Protein AF-0000000087531406 (afdb_homodimer)

InterPro domains:
  IPR000524 Transcription regulator HTH, GntR [PF00392] (8-67)
  IPR000524 Transcription regulator HTH, GntR [PR00035] (27-41)
  IPR000524 Transcription regulator HTH, GntR [PR00035] (41-57)
  IPR000524 Transcription regulator HTH, GntR [PS50949] (3-70)
  IPR000524 Transcription regulator HTH, GntR [SM00345] (9-67)
  IPR000524 Transcription regulator HTH, GntR [cd07377] (10-68)
  IPR008920 Transcription regulator FadR/GntR, C-terminal [G3DSA:1.20.120.530] (75-212)
  IPR008920 Transcription regulator FadR/GntR, C-terminal [SSF48008] (76-202)
  IPR011711 GntR, C-terminal [PF07729] (81-200)
  IPR011711 GntR, C-terminal [SM00895] (77-201)
  IPR036388 Winged helix-like DNA-binding domain superfamily [G3DSA:1.10.10.10] (1-68)
  IPR036390 Winged helix DNA-binding domain superfamily [SSF46785] (8-71)

Solvent-accessible surface area (backbone atoms only — not comparable to full-atom values): 23018 Å² total; per-residue (Å²): 127,79,68,48,70,38,53,49,46,31,52,53,52,51,48,31,42,38,70,51,76,44,40,42,57,36,76,54,51,50,64,62,53,12,62,74,68,70,48,59,49,64,35,37,49,53,21,46,53,54,35,33,74,68,57,52,30,42,77,40,87,98,76,46,34,24,30,32,44,37,43,68,69,47,23,51,47,15,49,53,47,45,54,53,51,52,44,52,35,47,43,49,26,23,74,63,42,51,66,67,56,56,53,52,48,54,52,48,48,54,51,39,52,54,24,58,74,65,64,36,56,68,60,36,51,54,47,52,52,48,59,60,47,48,39,25,52,45,58,74,29,50,67,58,46,51,54,44,53,66,41,26,49,46,33,45,34,51,47,56,74,33,51,87,78,66,63,61,58,70,56,52,53,50,48,52,50,50,30,51,52,22,32,77,66,48,32,39,68,60,22,40,53,48,47,53,51,50,59,58,68,69,54,72,62,60,70,61,45,40,72,75,42,47,78,34,39,51,81,129,127,78,68,48,71,38,54,47,44,29,53,53,51,50,49,31,43,39,70,51,76,44,39,44,57,37,77,54,51,51,66,62,51,12,61,76,68,72,46,60,49,64,36,36,50,54,20,47,52,54,35,34,75,70,57,52,30,44,78,40,87,98,78,45,34,24,31,32,44,38,43,68,70,47,24,52,47,16,50,54,46,45,55,54,52,53,43,53,34,47,43,51,27,22,74,62,42,51,65,68,56,56,53,53,46,53,54,48,49,53,51,39,54,53,24,59,76,66,65,36,53,69,57,36,50,53,48,52,53,48,60,60,46,48,39,25,51,45,58,73,29,52,68,58,46,53,53,45,54,66,42,25,50,44,33,45,34,54,47,56,74,33,49,87,80,64,58,62,60,69,58,52,53,52,48,50,52,50,28,51,52,23,33,76,67,48,32,39,70,58,22,40,52,49,45,52,52,49,59,57,68,68,54,73,62,60,70,61,45,41,73,76,43,47,78,34,40,53,80,130

Nearest PDB structures (foldseek):
  7u5q-assembly2_B  TM=8.835E-01  e=6.636E-14  Brucella melitensis ATCC 23457
  4p9f-assembly1_A  TM=8.699E-01  e=1.190E-08  Escherichia coli UMEA 3718-1
  6za7-assembly1_A  TM=6.402E-01  e=1.395E-10  Agrobacterium fabrum str. C58
  7xp0-assembly1_A-2  TM=7.778E-01  e=6.393E-09  Pseudomonas aeruginosa PAO1
  7xp1-assembly1_A-2  TM=7.643E-01  e=2.952E-08  Pseudomonas aeruginosa PAO1

Sequence (440 aa):
MQTSVGSNAYSVIKEQIINLELEPGEKISESELGSRLQVSRTPIREAFKRLAQEGLIDIYPQRGSFVSQIDESYVEEGRFMREHMELAVIELACQKIPDHYLVDLEESILLQEKSVEAKNYKRLFQLDEYFHQVFFLGCDKERTWTAVQNMMANLNRTRMLSLASEFNWEMIVMQHKQILEAVAKNDPDQAKAVMKEHLTMVNVDIANLKQQYGSYFKDKMQTSVGSNAYSVIKEQIINLELEPGEKISESELGSRLQVSRTPIREAFKRLAQEGLIDIYPQRGSFVSQIDESYVEEGRFMREHMELAVIELACQKIPDHYLVDLEESILLQEKSVEAKNYKRLFQLDEYFHQVFFLGCDKERTWTAVQNMMANLNRTRMLSLASEFNWEMIVMQHKQILEAVAKNDPDQAKAVMKEHLTMVNVDIANLKQQYGSYFKDK

pLDDT: mean 93.62, std 9.04, range [30.36, 98.88]

Foldseek 3Di:
DPCPPLNVLLVVVLVCLLLCVAAAFAFDDLVVSCVVVVHDSPSNVSSQVVCVVLVQWDQDPPPGIGGHFQEVVLLVVLLVLLLVVLLVLLLLLLPFFDVVLLVVLVVLLVVLVVCVVVVVLVSNLVSLLVLSQSSCVRNVNNVSSVVSVSSCSSNSSLLSLCSNPADPSVVLSVLSVQLSVCSVVSNSVSNSVSSNVNSVRSRGDVVVVCVVPVSRHDDD/DPCPPLNVLLVVVLVCLLLCVAFAFAFDDLVVSCVVVVHDSVSNVSSQVVCVVLVQWDQDPPPGIGGHFQEVVLLVVLLVLLLVVLLVLLLLLLPFFDVVLLVVLVVLLVVLVVCVVVVVLVSNLVSLLVLSQSSCVRNVNNVSSVVSVSSCSSNSSLLSLCRNPADPSVVLSVLSVQLSVCSVVSNSVSNSVSSNVNSVRSRGDVVVVCVVPVVRHDDD

Organism: NCBI:txid342944

Radius of gyration: 22.99 Å; Cα contacts (8 Å, |Δi|>4): 550; chains: 2; bounding box: 52×67×54 Å

Structure (mmCIF, N/CA/C/O backbone):
data_AF-0000000087531406-model_v1
#
loop_
_entity.id
_entity.type
_entity.pdbx_description
1 polymer 'GntR family transcriptional regulator'
#
loop_
_atom_site.group_PDB
_atom_site.id
_atom_site.type_symbol
_atom_site.label_atom_id
_atom_site.label_alt_id
_atom_site.label_comp_id
_atom_site.label_asym_id
_atom_site.label_entity_id
_atom_site.label_seq_id
_atom_site.pdbx_PDB_ins_code
_atom_site.Cartn_x
_atom_site.Cartn_y
_atom_site.Cartn_z
_atom_site.occupancy
_atom_site.B_iso_or_equiv
_atom_site.auth_seq_id
_atom_site.auth_comp_id
_atom_site.auth_asym_id
_atom_site.auth_atom_id
_atom_site.pdbx_PDB_model_num
ATOM 1 N N . MET A 1 1 ? -14.633 11.586 -15.516 1 30.36 1 MET A N 1
ATOM 2 C CA . MET A 1 1 ? -15.633 10.688 -14.938 1 30.36 1 MET A CA 1
ATOM 3 C C . MET A 1 1 ? -16.266 11.312 -13.695 1 30.36 1 MET A C 1
ATOM 5 O O . MET A 1 1 ? -15.555 11.836 -12.836 1 30.36 1 MET A O 1
ATOM 9 N N . GLN A 1 2 ? -17.297 11.812 -13.68 1 36.06 2 GLN A N 1
ATOM 10 C CA . GLN A 1 2 ? -18 12.484 -12.602 1 36.06 2 GLN A CA 1
ATOM 11 C C . GLN A 1 2 ? -17.812 11.75 -11.273 1 36.06 2 GLN A C 1
ATOM 13 O O . GLN A 1 2 ? -18.094 10.555 -11.18 1 36.06 2 GLN A O 1
ATOM 18 N N . THR A 1 3 ? -16.844 12.156 -10.531 1 53.69 3 THR A N 1
ATOM 19 C CA . THR A 1 3 ? -16.719 11.555 -9.211 1 53.69 3 THR A CA 1
ATOM 20 C C . THR A 1 3 ? -18.094 11.32 -8.602 1 53.69 3 THR A C 1
ATOM 22 O O . THR A 1 3 ? -18.938 12.211 -8.586 1 53.69 3 THR A O 1
ATOM 25 N N . SER A 1 4 ? -18.547 10.078 -8.664 1 66.06 4 SER A N 1
ATOM 26 C CA . SER A 1 4 ? -19.844 9.742 -8.07 1 66.06 4 SER A CA 1
ATOM 27 C C . SER A 1 4 ? -20.047 10.469 -6.742 1 66.06 4 SER A C 1
ATOM 29 O O . SER A 1 4 ? -19.078 10.867 -6.094 1 66.06 4 SER A O 1
ATOM 31 N N . VAL A 1 5 ? -21.141 11.039 -6.629 1 59.28 5 VAL A N 1
ATOM 32 C CA . VAL A 1 5 ? -21.547 11.711 -5.398 1 59.28 5 VAL A CA 1
ATOM 33 C C . VAL A 1 5 ? -20.938 10.992 -4.195 1 59.28 5 VAL A C 1
ATOM 35 O O . VAL A 1 5 ? -20.453 11.633 -3.262 1 59.28 5 VAL A O 1
ATOM 38 N N . GLY A 1 6 ? -20.844 9.68 -4.246 1 70.62 6 GLY A N 1
ATOM 39 C CA . GLY A 1 6 ? -20.25 8.867 -3.193 1 70.62 6 GLY A CA 1
ATOM 40 C C . GLY A 1 6 ? -18.75 9.062 -3.072 1 70.62 6 GLY A C 1
ATOM 41 O O . GLY A 1 6 ? -18.219 9.125 -1.963 1 70.62 6 GLY A O 1
ATOM 42 N N . SER A 1 7 ? -18.172 9.258 -4.141 1 78.06 7 SER A N 1
ATOM 43 C CA . SER A 1 7 ? -16.734 9.453 -4.148 1 78.06 7 SER A CA 1
ATOM 44 C C . SER A 1 7 ? -16.359 10.82 -3.58 1 78.06 7 SER A C 1
ATOM 46 O O . SER A 1 7 ? -15.359 10.945 -2.859 1 78.06 7 SER A O 1
ATOM 48 N N . ASN A 1 8 ? -17.156 11.727 -3.723 1 88.75 8 ASN A N 1
ATOM 49 C CA . ASN A 1 8 ? -16.906 13.062 -3.195 1 88.75 8 ASN A CA 1
ATOM 50 C C . ASN A 1 8 ? -17.078 13.109 -1.681 1 88.75 8 ASN A C 1
ATOM 52 O O . ASN A 1 8 ? -16.234 13.664 -0.973 1 88.75 8 ASN A O 1
ATOM 56 N N . ALA A 1 9 ? -18.234 12.562 -1.195 1 94.06 9 ALA A N 1
ATOM 57 C CA . ALA A 1 9 ? -18.453 12.516 0.247 1 94.06 9 ALA A CA 1
ATOM 58 C C . ALA A 1 9 ? -17.297 11.828 0.961 1 94.06 9 ALA A C 1
ATOM 60 O O . ALA A 1 9 ? -16.812 12.312 1.992 1 94.06 9 ALA A O 1
ATOM 61 N N . TYR A 1 10 ? -16.859 10.758 0.418 1 94.38 10 TYR A N 1
ATOM 62 C CA . TYR A 1 10 ? -15.719 10.023 0.968 1 94.38 10 TYR A CA 1
ATOM 63 C C . TYR A 1 10 ? -14.492 10.922 1.082 1 94.38 10 TYR A C 1
ATOM 65 O O . TYR A 1 10 ? -13.883 11.008 2.148 1 94.38 10 TYR A O 1
ATOM 73 N N . SER A 1 11 ? -14.188 11.562 0.009 1 94.38 11 SER A N 1
ATOM 74 C CA . SER A 1 11 ? -12.977 12.383 -0.043 1 94.38 11 SER A CA 1
ATOM 75 C C . SER A 1 11 ? -13.055 13.539 0.948 1 94.38 11 SER A C 1
ATOM 77 O O . SER A 1 11 ? -12.078 13.828 1.642 1 94.38 11 SER A O 1
ATOM 79 N N . VAL A 1 12 ? -14.141 14.148 1.028 1 95 12 VAL A N 1
ATOM 80 C CA . VAL A 1 12 ? -14.312 15.312 1.893 1 95 12 VAL A CA 1
ATOM 81 C C . VAL A 1 12 ? -14.227 14.891 3.355 1 95 12 VAL A C 1
ATOM 83 O O . VAL A 1 12 ? -13.531 15.523 4.156 1 95 12 VAL A O 1
ATOM 86 N N . ILE A 1 13 ? -14.922 13.844 3.684 1 96.62 13 ILE A N 1
ATOM 87 C CA . ILE A 1 13 ? -14.93 13.391 5.07 1 96.62 13 ILE A CA 1
ATOM 88 C C . ILE A 1 13 ? -13.539 12.906 5.465 1 96.62 13 ILE A C 1
ATOM 90 O O . ILE A 1 13 ? -13.062 13.203 6.566 1 96.62 13 ILE A O 1
ATOM 94 N N . LYS A 1 14 ? -12.914 12.195 4.59 1 96.12 14 LYS A N 1
ATOM 95 C CA . LYS A 1 14 ? -11.547 11.742 4.867 1 96.12 14 LYS A CA 1
ATOM 96 C C . LYS A 1 14 ? -10.625 12.93 5.145 1 96.12 14 LYS A C 1
ATOM 98 O O . LYS A 1 14 ? -9.844 12.906 6.094 1 96.12 14 LYS A O 1
ATOM 103 N N . GLU A 1 15 ? -10.742 13.922 4.301 1 94.31 15 GLU A N 1
ATOM 104 C CA . GLU A 1 15 ? -9.938 15.125 4.48 1 94.31 15 GLU A CA 1
ATOM 105 C C . GLU A 1 15 ? -10.203 15.773 5.836 1 94.31 15 GLU A C 1
ATOM 107 O O . GLU A 1 15 ? -9.273 16.219 6.512 1 94.31 15 GLU A O 1
ATOM 112 N N . GLN A 1 16 ? -11.414 15.82 6.23 1 95.81 16 GLN A N 1
ATOM 113 C CA . GLN A 1 16 ? -11.781 16.422 7.508 1 95.81 16 GLN A CA 1
ATOM 114 C C . GLN A 1 16 ? -11.234 15.602 8.672 1 95.81 16 GLN A C 1
ATOM 116 O O . GLN A 1 16 ? -10.867 16.156 9.711 1 95.81 16 GLN A O 1
ATOM 121 N N . ILE A 1 17 ? -11.172 14.297 8.508 1 96.81 17 ILE A N 1
ATOM 122 C CA . ILE A 1 17 ? -10.625 13.414 9.531 1 96.81 17 ILE A CA 1
ATOM 123 C C . ILE A 1 17 ? -9.109 13.625 9.633 1 96.81 17 ILE A C 1
ATOM 125 O O . ILE A 1 17 ? -8.57 13.766 10.727 1 96.81 17 ILE A O 1
ATOM 129 N N . ILE A 1 18 ? -8.477 13.758 8.516 1 94.62 18 ILE A N 1
ATOM 130 C CA . ILE A 1 18 ? -7.023 13.891 8.461 1 94.62 18 ILE A CA 1
ATOM 131 C C . ILE A 1 18 ? -6.609 15.258 9.008 1 94.62 18 ILE A C 1
ATOM 133 O O . ILE A 1 18 ? -5.641 15.359 9.758 1 94.62 18 ILE A O 1
ATOM 137 N N . ASN A 1 19 ? -7.398 16.297 8.656 1 93.12 19 ASN A N 1
ATOM 138 C CA . ASN A 1 19 ? -7.07 17.656 9.07 1 93.12 19 ASN A CA 1
ATOM 139 C C . ASN A 1 19 ? -7.59 17.953 10.477 1 93.12 19 ASN A C 1
ATOM 141 O O . ASN A 1 19 ? -7.512 19.094 10.938 1 93.12 19 ASN A O 1
ATOM 145 N N . LEU A 1 20 ? -8.25 17.031 11.125 1 94.62 20 LEU A N 1
ATOM 146 C CA . LEU A 1 20 ? -8.695 17.078 12.516 1 94.62 20 LEU A CA 1
ATOM 147 C C . LEU A 1 20 ? -9.883 18.016 12.68 1 94.62 20 LEU A C 1
ATOM 149 O O . LEU A 1 20 ? -10.148 18.5 13.781 1 94.62 20 LEU A O 1
ATOM 153 N N . GLU A 1 21 ? -10.5 18.328 11.578 1 95 21 GLU A N 1
ATOM 154 C CA . GLU A 1 21 ? -11.789 19 11.672 1 95 21 GLU A CA 1
ATOM 155 C C . GLU A 1 21 ? -12.852 18.094 12.266 1 95 21 GLU A C 1
ATOM 157 O O . GLU A 1 21 ? -13.766 18.547 12.953 1 95 21 GLU A O 1
ATOM 162 N N . LEU A 1 22 ? -12.734 16.844 11.977 1 96.94 22 LEU A N 1
ATOM 163 C CA . LEU A 1 22 ? -13.375 15.75 12.719 1 96.94 22 LEU A CA 1
ATOM 164 C C . LEU A 1 22 ? -12.367 15.039 13.617 1 96.94 22 LEU A C 1
ATOM 166 O O . LEU A 1 22 ? -11.477 14.336 13.125 1 96.94 22 LEU A O 1
ATOM 170 N N . GLU A 1 23 ? -12.539 15.172 14.867 1 97 23 GLU A N 1
ATOM 171 C CA . GLU A 1 23 ? -11.492 14.797 15.812 1 97 23 GLU A CA 1
ATOM 172 C C . GLU A 1 23 ? -11.539 13.305 16.125 1 97 23 GLU A C 1
ATOM 174 O O . GLU A 1 23 ? -12.609 12.688 16.094 1 97 23 GLU A O 1
ATOM 179 N N . PRO A 1 24 ? -10.43 12.766 16.453 1 97.94 24 PRO A N 1
ATOM 180 C CA . PRO A 1 24 ? -10.422 11.375 16.922 1 97.94 24 PRO A CA 1
ATOM 181 C C . PRO A 1 24 ? -11.336 11.148 18.125 1 97.94 24 PRO A C 1
ATOM 183 O O . PRO A 1 24 ? -11.266 11.891 19.094 1 97.94 24 PRO A O 1
ATOM 186 N N . GLY A 1 25 ? -12.172 10.172 18 1 97.19 25 GLY A N 1
ATOM 187 C CA . GLY A 1 25 ? -13.094 9.844 19.078 1 97.19 25 GLY A CA 1
ATOM 188 C C . GLY A 1 25 ? -14.438 10.531 18.938 1 97.19 25 GLY A C 1
ATOM 189 O O . GLY A 1 25 ? -15.383 10.195 19.656 1 97.19 25 GLY A O 1
ATOM 190 N N . GLU A 1 26 ? -14.547 11.453 18.062 1 97.44 26 GLU A N 1
ATOM 191 C CA . GLU A 1 26 ? -15.766 12.242 17.891 1 97.44 26 GLU A CA 1
ATOM 192 C C . GLU A 1 26 ? -16.891 11.406 17.281 1 97.44 26 GLU A C 1
ATOM 194 O O . GLU A 1 26 ? -16.672 10.648 16.344 1 97.44 26 GLU A O 1
ATOM 199 N N . LYS A 1 27 ? -18.078 11.5 17.891 1 97.62 27 LYS A N 1
ATOM 200 C CA . LYS A 1 27 ? -19.25 10.867 17.297 1 97.62 27 LYS A CA 1
ATOM 201 C C . LYS A 1 27 ? -19.734 11.633 16.062 1 97.62 27 LYS A C 1
ATOM 203 O O . LYS A 1 27 ? -19.766 12.867 16.078 1 97.62 27 LYS A O 1
ATOM 208 N N . ILE A 1 28 ? -20 10.883 15.047 1 97.5 28 ILE A N 1
ATOM 209 C CA . ILE A 1 28 ? -20.453 11.523 13.812 1 97.5 28 ILE A CA 1
ATOM 210 C C . ILE A 1 28 ? -21.766 10.891 13.367 1 97.5 28 ILE A C 1
ATOM 212 O O . ILE A 1 28 ? -22.047 9.727 13.672 1 97.5 28 ILE A O 1
ATOM 216 N N . SER A 1 29 ? -22.594 11.695 12.672 1 94.81 29 SER A N 1
ATOM 217 C CA . SER A 1 29 ? -23.922 11.273 12.227 1 94.81 29 SER A CA 1
ATOM 218 C C . SER A 1 29 ? -24.047 11.391 10.711 1 94.81 29 SER A C 1
ATOM 220 O O . SER A 1 29 ? -23.625 12.391 10.117 1 94.81 29 SER A O 1
ATOM 222 N N . GLU A 1 30 ? -24.594 10.359 10.125 1 94.25 30 GLU A N 1
ATOM 223 C CA . GLU A 1 30 ? -24.859 10.383 8.688 1 94.25 30 GLU A CA 1
ATOM 224 C C . GLU A 1 30 ? -25.75 11.555 8.305 1 94.25 30 GLU A C 1
ATOM 226 O O . GLU A 1 30 ? -25.547 12.203 7.277 1 94.25 30 GLU A O 1
ATOM 231 N N . SER A 1 31 ? -26.766 11.805 9.141 1 94.12 31 SER A N 1
ATOM 232 C CA . SER A 1 31 ? -27.719 12.875 8.875 1 94.12 31 SER A CA 1
ATOM 233 C C . SER A 1 31 ? -27.062 14.242 8.953 1 94.12 31 SER A C 1
ATOM 235 O O . SER A 1 31 ? -27.266 15.094 8.086 1 94.12 31 SER A O 1
ATOM 237 N N . GLU A 1 32 ? -26.312 14.484 9.953 1 94.88 32 GLU A N 1
ATOM 238 C CA . GLU A 1 32 ? -25.656 15.773 10.148 1 94.88 32 GLU A CA 1
ATOM 239 C C . GLU A 1 32 ? -24.656 16.047 9.031 1 94.88 32 GLU A C 1
ATOM 241 O O . GLU A 1 32 ? -24.625 17.156 8.484 1 94.88 32 GLU A O 1
ATOM 246 N N . LEU A 1 33 ? -23.828 15.078 8.711 1 95.69 33 LEU A N 1
ATOM 247 C CA . LEU A 1 33 ? -22.828 15.266 7.66 1 95.69 33 LEU A CA 1
ATOM 248 C C . LEU A 1 33 ? -23.516 15.406 6.297 1 95.69 33 LEU A C 1
ATOM 250 O O . LEU A 1 33 ? -23.031 16.156 5.438 1 95.69 33 LEU A O 1
ATOM 254 N N . GLY A 1 34 ? -24.562 14.641 6.117 1 94.88 34 GLY A N 1
ATOM 255 C CA . GLY A 1 34 ? -25.328 14.797 4.898 1 94.88 34 GLY A CA 1
ATOM 256 C C . GLY A 1 34 ? -25.844 16.219 4.695 1 94.88 34 GLY A C 1
ATOM 257 O O . GLY A 1 34 ? -25.734 16.766 3.598 1 94.88 34 GLY A O 1
ATOM 258 N N . SER A 1 35 ? -26.422 16.797 5.742 1 94.69 35 SER A N 1
ATOM 259 C CA . SER A 1 35 ? -26.906 18.172 5.703 1 94.69 35 SER A CA 1
ATOM 260 C C . SER A 1 35 ? -25.781 19.156 5.406 1 94.69 35 SER A C 1
ATOM 262 O O . SER A 1 35 ? -25.938 20.062 4.57 1 94.69 35 SER A O 1
ATOM 264 N N . ARG A 1 36 ? -24.656 18.938 5.996 1 92.81 36 ARG A N 1
ATOM 265 C CA . ARG A 1 36 ? -23.516 19.828 5.836 1 92.81 36 ARG A CA 1
ATOM 266 C C . ARG A 1 36 ? -22.969 19.781 4.41 1 92.81 36 ARG A C 1
ATOM 268 O O . ARG A 1 36 ? -22.531 20.797 3.865 1 92.81 36 ARG A O 1
ATOM 275 N N . LEU A 1 37 ? -22.984 18.578 3.889 1 93.56 37 LEU A N 1
ATOM 276 C CA . LEU A 1 37 ? -22.406 18.375 2.564 1 93.56 37 LEU A CA 1
ATOM 277 C C . LEU A 1 37 ? -23.484 18.469 1.483 1 93.56 37 LEU A C 1
ATOM 279 O O . LEU A 1 37 ? -23.188 18.344 0.294 1 93.56 37 LEU A O 1
ATOM 283 N N . GLN A 1 38 ? -24.703 18.609 1.918 1 93.81 38 GLN A N 1
ATOM 284 C CA . GLN A 1 38 ? -25.844 18.766 1.022 1 93.81 38 GLN A CA 1
ATOM 285 C C . GLN A 1 38 ? -26.016 17.547 0.125 1 93.81 38 GLN A C 1
ATOM 287 O O . GLN A 1 38 ? -26.156 17.672 -1.092 1 93.81 38 GLN A O 1
ATOM 292 N N . VAL A 1 39 ? -25.938 16.453 0.676 1 93.12 39 VAL A N 1
ATOM 293 C CA . VAL A 1 39 ? -26.188 15.18 0.001 1 93.12 39 VAL A CA 1
ATOM 294 C C . VAL A 1 39 ? -27.062 14.289 0.878 1 93.12 39 VAL A C 1
ATOM 296 O O . VAL A 1 39 ? -27.219 14.547 2.074 1 93.12 39 VAL A O 1
ATOM 299 N N . SER A 1 40 ? -27.641 13.32 0.23 1 90.75 40 SER A N 1
ATOM 300 C CA . SER A 1 40 ? -28.484 12.383 0.966 1 90.75 40 SER A CA 1
ATOM 301 C C . SER A 1 40 ? -27.656 11.477 1.861 1 90.75 40 SER A C 1
ATOM 303 O O . SER A 1 40 ? -26.422 11.484 1.798 1 90.75 40 SER A O 1
ATOM 305 N N . ARG A 1 41 ? -28.328 10.656 2.652 1 91.62 41 ARG A N 1
ATOM 306 C CA . ARG A 1 41 ? -27.672 9.758 3.596 1 91.62 41 ARG A CA 1
ATOM 307 C C . ARG A 1 41 ? -26.984 8.602 2.871 1 91.62 41 ARG A C 1
ATOM 309 O O . ARG A 1 41 ? -26.016 8.039 3.367 1 91.62 41 ARG A O 1
ATOM 316 N N . THR A 1 42 ? -27.469 8.344 1.812 1 90.62 42 THR A N 1
ATOM 317 C CA . THR A 1 42 ? -26.984 7.168 1.101 1 90.62 42 THR A CA 1
ATOM 318 C C . THR A 1 42 ? -25.5 7.324 0.746 1 90.62 42 THR A C 1
ATOM 320 O O . THR A 1 42 ? -24.688 6.48 1.1 1 90.62 42 THR A O 1
ATOM 323 N N . PRO A 1 43 ? -25.062 8.367 0.081 1 93.25 43 PRO A N 1
ATOM 324 C CA . PRO A 1 43 ? -23.641 8.547 -0.214 1 93.25 43 PRO A CA 1
ATOM 325 C C . PRO A 1 43 ? -22.797 8.648 1.047 1 93.25 43 PRO A C 1
ATOM 327 O O . PRO A 1 43 ? -21.641 8.211 1.053 1 93.25 43 PRO A O 1
ATOM 330 N N . ILE A 1 44 ? -23.328 9.211 2.074 1 95.19 44 ILE A N 1
ATOM 331 C CA . ILE A 1 44 ? -22.609 9.336 3.33 1 95.19 44 ILE A CA 1
ATOM 332 C C . ILE A 1 44 ? -22.359 7.945 3.922 1 95.19 44 ILE A C 1
ATOM 334 O O . ILE A 1 44 ? -21.266 7.645 4.402 1 95.19 44 ILE A O 1
ATOM 338 N N . ARG A 1 45 ? -23.375 7.184 3.896 1 92.31 45 ARG A N 1
ATOM 339 C CA . ARG A 1 45 ? -23.266 5.816 4.398 1 92.31 45 ARG A CA 1
ATOM 340 C C . ARG A 1 45 ? -22.203 5.031 3.635 1 92.31 45 ARG A C 1
ATOM 342 O O . ARG A 1 45 ? -21.438 4.27 4.227 1 92.31 45 ARG A O 1
ATOM 349 N N . GLU A 1 46 ? -22.188 5.223 2.381 1 90.12 46 GLU A N 1
ATOM 350 C CA . GLU A 1 46 ? -21.172 4.57 1.559 1 90.12 46 GLU A CA 1
ATOM 351 C C . GLU A 1 46 ? -19.766 5.059 1.921 1 90.12 46 GLU A C 1
ATOM 353 O O . GLU A 1 46 ? -18.828 4.262 1.988 1 90.12 46 GLU A O 1
ATOM 358 N N . ALA A 1 47 ? -19.656 6.301 2.127 1 94.31 47 ALA A N 1
ATOM 359 C CA . ALA A 1 47 ? -18.375 6.883 2.541 1 94.31 47 ALA A CA 1
ATOM 360 C C . ALA A 1 47 ? -17.938 6.324 3.891 1 94.31 47 ALA A C 1
ATOM 362 O O . ALA A 1 47 ? -16.766 5.98 4.074 1 94.31 47 ALA A O 1
ATOM 363 N N . PHE A 1 48 ? -18.906 6.203 4.766 1 95.31 48 PHE A N 1
ATOM 364 C CA . PHE A 1 48 ? -18.625 5.664 6.09 1 95.31 48 PHE A CA 1
ATOM 365 C C . PHE A 1 48 ? -18.094 4.238 5.992 1 95.31 48 PHE A C 1
ATOM 367 O O . PHE A 1 48 ? -17.141 3.875 6.668 1 95.31 48 PHE A O 1
ATOM 374 N N . LYS A 1 49 ? -18.719 3.498 5.199 1 89.69 49 LYS A N 1
ATOM 375 C CA . LYS A 1 49 ? -18.297 2.109 5.035 1 89.69 49 LYS A CA 1
ATOM 376 C C . LYS A 1 49 ? -16.859 2.021 4.52 1 89.69 49 LYS A C 1
ATOM 378 O O . LYS A 1 49 ? -16.062 1.225 5.02 1 89.69 49 LYS A O 1
ATOM 383 N N . ARG A 1 50 ? -16.562 2.799 3.543 1 89.31 50 ARG A N 1
ATOM 384 C CA . ARG A 1 50 ? -15.211 2.809 2.977 1 89.31 50 ARG A CA 1
ATOM 385 C C . ARG A 1 50 ? -14.195 3.287 4.004 1 89.31 50 ARG A C 1
ATOM 387 O O . ARG A 1 50 ? -13.117 2.697 4.141 1 89.31 50 ARG A O 1
ATOM 394 N N . LEU A 1 51 ? -14.539 4.32 4.695 1 95.06 51 LEU A N 1
ATOM 395 C CA . LEU A 1 51 ? -13.648 4.887 5.699 1 95.06 51 LEU A CA 1
ATOM 396 C C . LEU A 1 51 ? -13.469 3.924 6.871 1 95.06 51 LEU A C 1
ATOM 398 O O . LEU A 1 51 ? -12.398 3.881 7.484 1 95.06 51 LEU A O 1
ATOM 402 N N . ALA A 1 52 ? -14.516 3.168 7.168 1 93.88 52 ALA A N 1
ATOM 403 C CA . ALA A 1 52 ? -14.414 2.139 8.195 1 93.88 52 ALA A CA 1
ATOM 404 C C . ALA A 1 52 ? -13.453 1.028 7.77 1 93.88 52 ALA A C 1
ATOM 406 O O . ALA A 1 52 ? -12.672 0.527 8.578 1 93.88 52 ALA A O 1
ATOM 407 N N . GLN A 1 53 ? -13.508 0.699 6.527 1 84.56 53 GLN A N 1
ATOM 408 C CA . GLN A 1 53 ? -12.602 -0.307 5.984 1 84.56 53 GLN A CA 1
ATOM 409 C C . GLN A 1 53 ? -11.148 0.156 6.074 1 84.56 53 GLN A C 1
ATOM 411 O O . GLN A 1 53 ? -10.242 -0.66 6.246 1 84.56 53 GLN A O 1
ATOM 416 N N . GLU A 1 54 ? -11 1.432 6.047 1 89.12 54 GLU A N 1
ATOM 417 C CA . GLU A 1 54 ? -9.664 2.012 6.105 1 89.12 54 GLU A CA 1
ATOM 418 C C . GLU A 1 54 ? -9.242 2.281 7.547 1 89.12 54 GLU A C 1
ATOM 420 O O . GLU A 1 54 ? -8.125 2.746 7.797 1 89.12 54 GLU A O 1
ATOM 425 N N . GLY A 1 55 ? -10.188 2.105 8.484 1 93.19 55 GLY A N 1
ATOM 426 C CA . GLY A 1 55 ? -9.875 2.25 9.898 1 93.19 55 GLY A CA 1
ATOM 427 C C . GLY A 1 55 ? -9.984 3.68 10.391 1 93.19 55 GLY A C 1
ATOM 428 O O . GLY A 1 55 ? -9.453 4.02 11.445 1 93.19 55 GLY A O 1
ATOM 429 N N . LEU A 1 56 ? -10.648 4.539 9.695 1 96.88 56 LEU A N 1
ATOM 430 C CA . LEU A 1 56 ? -10.727 5.949 10.055 1 96.88 56 LEU A CA 1
ATOM 431 C C . LEU A 1 56 ? -12.023 6.25 10.797 1 96.88 56 LEU A C 1
ATOM 433 O O . LEU A 1 56 ? -12.133 7.285 11.461 1 96.88 56 LEU A O 1
ATOM 437 N N . ILE A 1 57 ? -13.008 5.359 10.602 1 97.56 57 ILE A N 1
ATOM 438 C CA . ILE A 1 57 ? -14.281 5.453 11.305 1 97.56 57 ILE A CA 1
ATOM 439 C C . ILE A 1 57 ? -14.609 4.113 11.953 1 97.56 57 ILE A C 1
ATOM 441 O O . ILE A 1 57 ? -14.398 3.057 11.359 1 97.56 57 ILE A O 1
ATOM 445 N N . ASP A 1 58 ? -15.07 4.121 13.086 1 97.06 58 ASP A N 1
ATOM 446 C CA . ASP A 1 58 ? -15.602 2.953 13.781 1 97.06 58 ASP A CA 1
ATOM 447 C C . ASP A 1 58 ? -17.125 2.98 13.805 1 97.06 58 ASP A C 1
ATOM 449 O O . ASP A 1 58 ? -17.734 3.932 14.312 1 97.06 58 ASP A O 1
ATOM 453 N N . ILE A 1 59 ? -17.672 1.964 13.328 1 95.56 59 ILE A N 1
ATOM 454 C CA . ILE A 1 59 ? -19.141 1.876 13.312 1 95.56 59 ILE A CA 1
ATOM 455 C C . ILE A 1 59 ? -19.609 0.845 14.336 1 95.56 59 ILE A C 1
ATOM 457 O O . ILE A 1 59 ? -19.234 -0.328 14.258 1 95.56 59 ILE A O 1
ATOM 461 N N . TYR A 1 60 ? -20.375 1.231 15.258 1 94 60 TYR A N 1
ATOM 462 C CA . TYR A 1 60 ? -20.953 0.354 16.281 1 94 60 TYR A CA 1
ATOM 463 C C . TYR A 1 60 ? -22.469 0.257 16.141 1 94 60 TYR A C 1
ATOM 465 O O . TYR A 1 60 ? -23.172 1.269 16.203 1 94 60 TYR A O 1
ATOM 473 N N . PRO A 1 61 ? -22.859 -0.938 16.031 1 90.06 61 PRO A N 1
ATOM 474 C CA . PRO A 1 61 ? -24.312 -1.104 15.938 1 90.06 61 PRO A CA 1
ATOM 475 C C . PRO A 1 61 ? -25.047 -0.509 17.141 1 90.06 61 PRO A C 1
ATOM 477 O O . PRO A 1 61 ? -24.625 -0.699 18.281 1 90.06 61 PRO A O 1
ATOM 480 N N . GLN A 1 62 ? -26.047 0.222 16.859 1 89.5 62 GLN A N 1
ATOM 481 C CA . GLN A 1 62 ? -26.969 0.796 17.828 1 89.5 62 GLN A CA 1
ATOM 482 C C . GLN A 1 62 ? -26.281 1.861 18.688 1 89.5 62 GLN A C 1
ATOM 484 O O . GLN A 1 62 ? -26.891 2.416 19.594 1 89.5 62 GLN A O 1
ATOM 489 N N . ARG A 1 63 ? -24.984 2.115 18.625 1 91.94 63 ARG A N 1
ATOM 490 C CA . ARG A 1 63 ? -24.266 3.131 19.391 1 91.94 63 ARG A CA 1
ATOM 491 C C . ARG A 1 63 ? -23.891 4.32 18.516 1 91.94 63 ARG A C 1
ATOM 493 O O . ARG A 1 63 ? -23.781 5.449 19 1 91.94 63 ARG A O 1
ATOM 500 N N . GLY A 1 64 ? -23.656 3.922 17.266 1 95.12 64 GLY A N 1
ATOM 501 C CA . GLY A 1 64 ? -23.328 5 16.344 1 95.12 64 GLY A CA 1
ATOM 502 C C . GLY A 1 64 ? -21.953 4.867 15.734 1 95.12 64 GLY A C 1
ATOM 503 O O . GLY A 1 64 ? -21.328 3.809 15.812 1 95.12 64 GLY A O 1
ATOM 504 N N . SER A 1 65 ? -21.531 5.941 14.922 1 97.38 65 SER A N 1
ATOM 505 C CA . SER A 1 65 ? -20.234 5.996 14.242 1 97.38 65 SER A CA 1
ATOM 506 C C . SER A 1 65 ? -19.328 7.047 14.867 1 97.38 65 SER A C 1
ATOM 508 O O . SER A 1 65 ? -19.781 8.117 15.266 1 97.38 65 SER A O 1
ATOM 510 N N . PHE A 1 66 ? -18.062 6.707 14.953 1 98.25 66 PHE A N 1
ATOM 511 C CA . PHE A 1 66 ? -17.078 7.59 15.555 1 98.25 66 PHE A CA 1
ATOM 512 C C . PHE A 1 66 ? -15.836 7.707 14.672 1 98.25 66 PHE A C 1
ATOM 514 O O . PHE A 1 66 ? -15.445 6.738 14.016 1 98.25 66 PHE A O 1
ATOM 521 N N . VAL A 1 67 ? -15.242 8.852 14.664 1 98.44 67 VAL A N 1
ATOM 522 C CA . VAL A 1 67 ? -13.898 8.938 14.102 1 98.44 67 VAL A CA 1
ATOM 523 C C . VAL A 1 67 ? -12.93 8.102 14.945 1 98.44 67 VAL A C 1
ATOM 525 O O . VAL A 1 67 ? -12.906 8.211 16.172 1 98.44 67 VAL A O 1
ATOM 528 N N . SER A 1 68 ? -12.195 7.285 14.32 1 98.19 68 SER A N 1
ATOM 529 C CA . SER A 1 68 ? -11.297 6.402 15.055 1 98.19 68 SER A CA 1
ATOM 530 C C . SER A 1 68 ? -10.227 7.195 15.789 1 98.19 68 SER A C 1
ATOM 532 O O . SER A 1 68 ? -9.836 8.281 15.352 1 98.19 68 SER A O 1
ATOM 534 N N . GLN A 1 69 ? -9.805 6.672 16.906 1 98.19 69 GLN A N 1
ATOM 535 C CA . GLN A 1 69 ? -8.617 7.215 17.562 1 98.19 69 GLN A CA 1
ATOM 536 C C . GLN A 1 69 ? -7.352 6.852 16.797 1 98.19 69 GLN A C 1
ATOM 538 O O . GLN A 1 69 ? -7.363 5.945 15.969 1 98.19 69 GLN A O 1
ATOM 543 N N . ILE A 1 70 ? -6.297 7.559 17.078 1 97.31 70 ILE A N 1
ATOM 544 C CA . ILE A 1 70 ? -5.023 7.336 16.406 1 97.31 70 ILE A CA 1
ATOM 545 C C . ILE A 1 70 ? -4.332 6.109 17 1 97.31 70 ILE A C 1
ATOM 547 O O . ILE A 1 70 ? -4.191 6 18.219 1 97.31 70 ILE A O 1
ATOM 551 N N . ASP A 1 71 ? -4.051 5.246 16.203 1 96.5 71 ASP A N 1
ATOM 552 C CA . ASP A 1 71 ? -3.336 4.035 16.594 1 96.5 71 ASP A CA 1
ATOM 553 C C . ASP A 1 71 ? -1.837 4.176 16.328 1 96.5 71 ASP A C 1
ATOM 555 O O . ASP A 1 71 ? -1.401 4.254 15.18 1 96.5 71 ASP A O 1
ATOM 559 N N . GLU A 1 72 ? -1.021 4.133 17.375 1 95.38 72 GLU A N 1
ATOM 560 C CA . GLU A 1 72 ? 0.42 4.344 17.281 1 95.38 72 GLU A CA 1
ATOM 561 C C . GLU A 1 72 ? 1.077 3.32 16.375 1 95.38 72 GLU A C 1
ATOM 563 O O . GLU A 1 72 ? 2.039 3.635 15.664 1 95.38 72 GLU A O 1
ATOM 568 N N . SER A 1 73 ? 0.609 2.088 16.422 1 95.69 73 SER A N 1
ATOM 569 C CA . SER A 1 73 ? 1.183 1.059 15.562 1 95.69 73 SER A CA 1
ATOM 570 C C . SER A 1 73 ? 0.925 1.364 14.094 1 95.69 73 SER A C 1
ATOM 572 O O . SER A 1 73 ? 1.764 1.074 13.234 1 95.69 73 SER A O 1
ATOM 574 N N . TYR A 1 74 ? -0.222 1.972 13.805 1 95.81 74 TYR A N 1
ATOM 575 C CA . TYR A 1 74 ? -0.533 2.348 12.43 1 95.81 74 TYR A CA 1
ATOM 576 C C . TYR A 1 74 ? 0.309 3.539 11.992 1 95.81 74 TYR A C 1
ATOM 578 O O . TYR A 1 74 ? 0.685 3.641 10.82 1 95.81 74 TYR A O 1
ATOM 586 N N . VAL A 1 75 ? 0.612 4.418 12.953 1 96.19 75 VAL A N 1
ATOM 587 C CA . VAL A 1 75 ? 1.525 5.52 12.664 1 96.19 75 VAL A CA 1
ATOM 588 C C . VAL A 1 75 ? 2.883 4.961 12.242 1 96.19 75 VAL A C 1
ATOM 590 O O . VAL A 1 75 ? 3.445 5.383 11.227 1 96.19 75 VAL A O 1
ATOM 593 N N . GLU A 1 76 ? 3.334 4.012 12.961 1 95.5 76 GLU A N 1
ATOM 594 C CA . GLU A 1 76 ? 4.648 3.434 12.703 1 95.5 76 GLU A CA 1
ATOM 595 C C . GLU A 1 76 ? 4.688 2.719 11.359 1 95.5 76 GLU A C 1
ATOM 597 O O . GLU A 1 76 ? 5.684 2.797 10.633 1 95.5 76 GLU A O 1
ATOM 602 N N . GLU A 1 77 ? 3.695 2.008 11.016 1 96.62 77 GLU A N 1
ATOM 603 C CA . GLU A 1 77 ? 3.658 1.323 9.727 1 96.62 77 GLU A CA 1
ATOM 604 C C . GLU A 1 77 ? 3.588 2.32 8.57 1 96.62 77 GLU A C 1
ATOM 606 O O . GLU A 1 77 ? 4.145 2.076 7.5 1 96.62 77 GLU A O 1
ATOM 611 N N . GLY A 1 78 ? 2.82 3.35 8.781 1 96.69 78 GLY A N 1
ATOM 612 C CA . GLY A 1 78 ? 2.797 4.414 7.793 1 96.69 78 GLY A CA 1
ATOM 613 C C . GLY A 1 78 ? 4.16 5.027 7.547 1 96.69 78 GLY A C 1
ATOM 614 O O . GLY A 1 78 ? 4.539 5.27 6.398 1 96.69 78 GLY A O 1
ATOM 615 N N . ARG A 1 79 ? 4.875 5.281 8.633 1 96.62 79 ARG A N 1
ATOM 616 C CA . ARG A 1 79 ? 6.234 5.805 8.531 1 96.62 79 ARG A CA 1
ATOM 617 C C . ARG A 1 79 ? 7.133 4.852 7.754 1 96.62 79 ARG A C 1
ATOM 619 O O . ARG A 1 79 ? 7.895 5.277 6.883 1 96.62 79 ARG A O 1
ATOM 626 N N . PHE A 1 80 ? 7.008 3.59 8.078 1 97.44 80 PHE A N 1
ATOM 627 C CA . PHE A 1 80 ? 7.781 2.545 7.422 1 97.44 80 PHE A CA 1
ATOM 628 C C . PHE A 1 80 ? 7.527 2.551 5.918 1 97.44 80 PHE A C 1
ATOM 630 O O . PHE A 1 80 ? 8.469 2.576 5.125 1 97.44 80 PHE A O 1
ATOM 637 N N . MET A 1 81 ? 6.289 2.561 5.531 1 97.31 81 MET A N 1
ATOM 638 C CA . MET A 1 81 ? 5.895 2.572 4.125 1 97.31 81 MET A CA 1
ATOM 639 C C . MET A 1 81 ? 6.387 3.84 3.434 1 97.31 81 MET A C 1
ATOM 641 O O . MET A 1 81 ? 6.992 3.773 2.363 1 97.31 81 MET A O 1
ATOM 645 N N . ARG A 1 82 ? 6.105 4.926 4.008 1 97.88 82 ARG A N 1
ATOM 646 C CA . ARG A 1 82 ? 6.484 6.211 3.43 1 97.88 82 ARG A CA 1
ATOM 647 C C . ARG A 1 82 ? 7.988 6.27 3.174 1 97.88 82 ARG A C 1
ATOM 649 O O . ARG A 1 82 ? 8.422 6.594 2.066 1 97.88 82 ARG A O 1
ATOM 656 N N . GLU A 1 83 ? 8.758 5.957 4.195 1 97.56 83 GLU A N 1
ATOM 657 C CA . GLU A 1 83 ? 10.211 6.078 4.105 1 97.56 83 GLU A CA 1
ATOM 658 C C . GLU A 1 83 ? 10.766 5.242 2.957 1 97.56 83 GLU A C 1
ATOM 660 O O . GLU A 1 83 ? 11.523 5.746 2.123 1 97.56 83 GLU A O 1
ATOM 665 N N . HIS A 1 84 ? 10.344 4.09 2.889 1 97.94 84 HIS A N 1
ATOM 666 C CA . HIS A 1 84 ? 10.961 3.186 1.922 1 97.94 84 HIS A CA 1
ATOM 667 C C . HIS A 1 84 ? 10.438 3.451 0.513 1 97.94 84 HIS A C 1
ATOM 669 O O . HIS A 1 84 ? 11.203 3.396 -0.454 1 97.94 84 HIS A O 1
ATOM 675 N N . MET A 1 85 ? 9.164 3.762 0.365 1 98.5 85 MET A N 1
ATOM 676 C CA . MET A 1 85 ? 8.617 4 -0.968 1 98.5 85 MET A CA 1
ATOM 677 C C . MET A 1 85 ? 9.102 5.336 -1.524 1 98.5 85 MET A C 1
ATOM 679 O O . MET A 1 85 ? 9.367 5.453 -2.723 1 98.5 85 MET A O 1
ATOM 683 N N . GLU A 1 86 ? 9.234 6.336 -0.695 1 98.44 86 GLU A N 1
ATOM 684 C CA . GLU A 1 86 ? 9.695 7.637 -1.171 1 98.44 86 GLU A CA 1
ATOM 685 C C . GLU A 1 86 ? 11.18 7.594 -1.538 1 98.44 86 GLU A C 1
ATOM 687 O O . GLU A 1 86 ? 11.609 8.25 -2.488 1 98.44 86 GLU A O 1
ATOM 692 N N . LEU A 1 87 ? 11.93 6.824 -0.766 1 98.44 87 LEU A N 1
ATOM 693 C CA . LEU A 1 87 ? 13.328 6.645 -1.14 1 98.44 87 LEU A CA 1
ATOM 694 C C . LEU A 1 87 ? 13.445 5.895 -2.461 1 98.44 87 LEU A C 1
ATOM 696 O O . LEU A 1 87 ? 14.281 6.227 -3.299 1 98.44 87 LEU A O 1
ATOM 700 N N . ALA A 1 88 ? 12.633 4.902 -2.635 1 98.19 88 ALA A N 1
ATOM 701 C CA . ALA A 1 88 ? 12.656 4.125 -3.871 1 98.19 88 ALA A CA 1
ATOM 702 C C . ALA A 1 88 ? 12.297 4.996 -5.074 1 98.19 88 ALA A C 1
ATOM 704 O O . ALA A 1 88 ? 12.969 4.945 -6.105 1 98.19 88 ALA A O 1
ATOM 705 N N . VAL A 1 89 ? 11.25 5.793 -4.957 1 98.56 89 VAL A N 1
ATOM 706 C CA . VAL A 1 89 ? 10.758 6.551 -6.105 1 98.56 89 VAL A CA 1
ATOM 707 C C . VAL A 1 89 ? 11.727 7.688 -6.426 1 98.56 89 VAL A C 1
ATOM 709 O O . VAL A 1 89 ? 11.875 8.078 -7.59 1 98.56 89 VAL A O 1
ATOM 712 N N . ILE A 1 90 ? 12.383 8.234 -5.414 1 98.56 90 ILE A N 1
ATOM 713 C CA . ILE A 1 90 ? 13.289 9.352 -5.664 1 98.56 90 ILE A CA 1
ATOM 714 C C . ILE A 1 90 ? 14.477 8.875 -6.496 1 98.56 90 ILE A C 1
ATOM 716 O O . ILE A 1 90 ? 15 9.625 -7.328 1 98.56 90 ILE A O 1
ATOM 720 N N . GLU A 1 91 ? 14.914 7.652 -6.203 1 97.81 91 GLU A N 1
ATOM 721 C CA . GLU A 1 91 ? 15.961 7.062 -7.035 1 97.81 91 GLU A CA 1
ATOM 722 C C . GLU A 1 91 ? 15.516 6.961 -8.492 1 97.81 91 GLU A C 1
ATOM 724 O O . GLU A 1 91 ? 16.281 7.289 -9.398 1 97.81 91 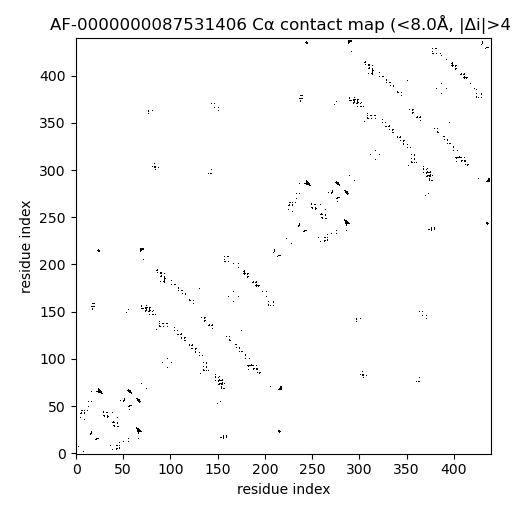GLU A O 1
ATOM 729 N N . LEU A 1 92 ? 14.352 6.5 -8.695 1 97.75 92 LEU A N 1
ATOM 730 C CA . LEU A 1 92 ? 13.797 6.406 -10.039 1 97.75 92 LEU A CA 1
ATOM 731 C C . LEU A 1 92 ? 13.672 7.789 -10.68 1 97.75 92 LEU A C 1
ATOM 733 O O . LEU A 1 92 ? 13.93 7.949 -11.867 1 97.75 92 LEU A O 1
ATOM 737 N N . ALA A 1 93 ? 13.234 8.734 -9.906 1 98.56 93 ALA A N 1
ATOM 738 C CA . ALA A 1 93 ? 13.016 10.094 -10.398 1 98.56 93 ALA A CA 1
ATOM 739 C C . ALA A 1 93 ? 14.305 10.695 -10.938 1 98.56 93 ALA A C 1
ATOM 741 O O . ALA A 1 93 ? 14.289 11.453 -11.914 1 98.56 93 ALA A O 1
ATOM 742 N N . CYS A 1 94 ? 15.422 10.383 -10.359 1 98.44 94 CYS A N 1
ATOM 743 C CA . CYS A 1 94 ? 16.719 10.891 -10.805 1 98.44 94 CYS A CA 1
ATOM 744 C C . CYS A 1 94 ? 17.062 10.367 -12.195 1 98.44 94 CYS A C 1
ATOM 746 O O . CYS A 1 94 ? 17.891 10.961 -12.891 1 98.44 94 CYS A O 1
ATOM 748 N N . GLN A 1 95 ? 16.438 9.305 -12.57 1 96.62 95 GLN A N 1
ATOM 749 C CA . GLN A 1 95 ? 16.75 8.672 -13.852 1 96.62 95 GLN A CA 1
ATOM 750 C C . GLN A 1 95 ? 15.766 9.102 -14.938 1 96.62 95 GLN A C 1
ATOM 752 O O . GLN A 1 95 ? 16.141 9.234 -16.109 1 96.62 95 GLN A O 1
ATOM 757 N N . LYS A 1 96 ? 14.477 9.352 -14.586 1 94.81 96 LYS A N 1
ATOM 758 C CA . LYS A 1 96 ? 13.547 9.375 -15.711 1 94.81 96 LYS A CA 1
ATOM 759 C C . LYS A 1 96 ? 12.461 10.43 -15.5 1 94.81 96 LYS A C 1
ATOM 761 O O . LYS A 1 96 ? 11.547 10.562 -16.312 1 94.81 96 LYS A O 1
ATOM 766 N N . ILE A 1 97 ? 12.414 11.273 -14.5 1 97.81 97 ILE A N 1
ATOM 767 C CA . ILE A 1 97 ? 11.305 12.188 -14.266 1 97.81 97 ILE A CA 1
ATOM 768 C C . ILE A 1 97 ? 11.258 13.25 -15.367 1 97.81 97 ILE A C 1
ATOM 770 O O . ILE A 1 97 ? 12.281 13.852 -15.695 1 97.81 97 ILE A O 1
ATOM 774 N N . PRO A 1 98 ? 10.117 13.469 -16.031 1 98.12 98 PRO A N 1
ATOM 775 C CA . PRO A 1 98 ? 9.992 14.5 -17.062 1 98.12 98 PRO A CA 1
ATOM 776 C C . PRO A 1 98 ? 10.219 15.914 -16.516 1 98.12 98 PRO A C 1
ATOM 778 O O . PRO A 1 98 ? 9.812 16.219 -15.398 1 98.12 98 PRO A O 1
ATOM 781 N N . ASP A 1 99 ? 10.672 16.766 -17.312 1 97.19 99 ASP A N 1
ATOM 782 C CA . ASP A 1 99 ? 11.109 18.109 -16.922 1 97.19 99 ASP A CA 1
ATOM 783 C C . ASP A 1 99 ? 9.938 18.938 -16.406 1 97.19 99 ASP A C 1
ATOM 785 O O . ASP A 1 99 ? 10.102 19.781 -15.516 1 97.19 99 ASP A O 1
ATOM 789 N N . HIS A 1 100 ? 8.844 18.703 -16.938 1 98 100 HIS A N 1
ATOM 790 C CA . HIS A 1 100 ? 7.73 19.547 -16.531 1 98 100 HIS A CA 1
ATOM 791 C C . HIS A 1 100 ? 7.379 19.344 -15.062 1 98 100 HIS A C 1
ATOM 793 O O . HIS A 1 100 ? 6.914 20.281 -14.398 1 98 100 HIS A O 1
ATOM 799 N N . TYR A 1 101 ? 7.652 18.172 -14.539 1 98.38 101 TYR A N 1
ATOM 800 C CA . TYR A 1 101 ? 7.422 17.953 -13.117 1 98.38 101 TYR A CA 1
ATOM 801 C C . TYR A 1 101 ? 8.438 18.703 -12.273 1 98.38 101 TYR A C 1
ATOM 803 O O . TYR A 1 101 ? 8.133 19.141 -11.156 1 98.38 101 TYR A O 1
ATOM 811 N N . LEU A 1 102 ? 9.664 18.828 -12.781 1 98.12 102 LEU A N 1
ATOM 812 C CA . LEU A 1 102 ? 10.672 19.609 -12.07 1 98.12 102 LEU A CA 1
ATOM 813 C C . LEU A 1 102 ? 10.273 21.078 -11.984 1 98.12 102 LEU A C 1
ATOM 815 O O . LEU A 1 102 ? 10.469 21.719 -10.945 1 98.12 102 LEU A O 1
ATOM 819 N N . VAL A 1 103 ? 9.688 21.531 -13.023 1 98.06 103 VAL A N 1
ATOM 820 C CA . VAL A 1 103 ? 9.195 22.906 -13.047 1 98.06 103 VAL A CA 1
ATOM 821 C C . VAL A 1 103 ? 8.07 23.062 -12.031 1 98.06 103 VAL A C 1
ATOM 823 O O . VAL A 1 103 ? 8.039 24.047 -11.273 1 98.06 103 VAL A O 1
ATOM 826 N N . ASP A 1 104 ? 7.133 22.078 -11.992 1 97.75 104 ASP A N 1
ATOM 827 C CA . ASP A 1 104 ? 6.047 22.078 -11.023 1 97.75 104 ASP A CA 1
ATOM 828 C C . ASP A 1 104 ? 6.59 22.125 -9.594 1 97.75 104 ASP A C 1
ATOM 830 O O . ASP A 1 104 ? 6.047 22.828 -8.742 1 97.75 104 ASP A O 1
ATOM 834 N N . LEU A 1 105 ? 7.613 21.422 -9.367 1 98.62 105 LEU A N 1
ATOM 835 C CA . LEU A 1 105 ? 8.188 21.328 -8.031 1 98.62 105 LEU A CA 1
ATOM 836 C C . LEU A 1 105 ? 8.875 22.641 -7.648 1 98.62 105 LEU A C 1
ATOM 838 O O . LEU A 1 105 ? 8.805 23.062 -6.492 1 98.62 105 LEU A O 1
ATOM 842 N N . GLU A 1 106 ? 9.555 23.25 -8.586 1 98.38 106 GLU A N 1
ATOM 843 C CA . GLU A 1 106 ? 10.156 24.562 -8.32 1 98.38 106 GLU A CA 1
ATOM 844 C C . GLU A 1 106 ? 9.094 25.578 -7.918 1 98.38 106 GLU A C 1
ATOM 846 O O . GLU A 1 106 ? 9.289 26.328 -6.957 1 98.38 106 GLU A O 1
ATOM 851 N N . GLU A 1 107 ? 8.055 25.531 -8.656 1 98.38 107 GLU A N 1
ATOM 852 C CA . GLU A 1 107 ? 6.957 26.438 -8.344 1 98.38 107 GLU A CA 1
ATOM 853 C C . GLU A 1 107 ? 6.355 26.141 -6.977 1 98.38 107 GLU A C 1
ATOM 855 O O . GLU A 1 107 ? 6.02 27.047 -6.219 1 98.38 107 GLU A O 1
ATOM 860 N N . SER A 1 108 ? 6.191 24.922 -6.695 1 98.44 108 SER A N 1
ATOM 861 C CA . SER A 1 108 ? 5.637 24.484 -5.414 1 98.44 108 SER A CA 1
ATOM 862 C C . SER A 1 108 ? 6.531 24.922 -4.254 1 98.44 108 SER A C 1
ATOM 864 O O . SER A 1 108 ? 6.035 25.281 -3.186 1 98.44 108 SER A O 1
ATOM 866 N N . ILE A 1 109 ? 7.844 24.844 -4.461 1 98.62 109 ILE A N 1
ATOM 867 C CA . ILE A 1 109 ? 8.789 25.234 -3.42 1 98.62 109 ILE A CA 1
ATOM 868 C C . ILE A 1 109 ? 8.68 26.719 -3.152 1 98.62 109 ILE A C 1
ATOM 870 O O . ILE A 1 109 ? 8.75 27.172 -2.002 1 98.62 109 ILE A O 1
ATOM 874 N N . LEU A 1 110 ? 8.484 27.531 -4.207 1 98.5 110 LEU A N 1
ATOM 875 C CA . LEU A 1 110 ? 8.266 28.953 -4.027 1 98.5 110 LEU A CA 1
ATOM 876 C C . LEU A 1 110 ? 7.02 29.219 -3.186 1 98.5 110 LEU A C 1
ATOM 878 O O . LEU A 1 110 ? 7.016 30.094 -2.324 1 98.5 110 LEU A O 1
ATOM 882 N N . LEU A 1 111 ? 6.016 28.469 -3.451 1 98.62 111 LEU A N 1
ATOM 883 C CA . LEU A 1 111 ? 4.789 28.594 -2.674 1 98.62 111 LEU A CA 1
ATOM 884 C C . LEU A 1 111 ? 5.016 28.156 -1.229 1 98.62 111 LEU A C 1
ATOM 886 O O . LEU A 1 111 ? 4.422 28.719 -0.307 1 98.62 111 LEU A O 1
ATOM 890 N N . GLN A 1 112 ? 5.867 27.141 -1.031 1 98.25 112 GLN A N 1
ATOM 891 C CA . GLN A 1 112 ? 6.219 26.734 0.326 1 98.25 112 GLN A CA 1
ATOM 892 C C . GLN A 1 112 ? 6.91 27.859 1.078 1 98.25 112 GLN A C 1
ATOM 894 O O . GLN A 1 112 ? 6.566 28.156 2.225 1 98.25 112 GLN A O 1
ATOM 899 N N . GLU A 1 113 ? 7.82 28.469 0.408 1 98.12 113 GLU A N 1
ATOM 900 C CA . GLU A 1 113 ? 8.547 29.578 1.021 1 98.12 113 GLU A CA 1
ATOM 901 C C . GLU A 1 113 ? 7.594 30.703 1.413 1 98.12 113 GLU A C 1
ATOM 903 O O . GLU A 1 113 ? 7.695 31.266 2.51 1 98.12 113 GLU A O 1
ATOM 908 N N . LYS A 1 114 ? 6.684 31.047 0.541 1 98.19 114 LYS A N 1
ATOM 909 C CA . LYS A 1 114 ? 5.691 32.062 0.827 1 98.19 114 LYS A CA 1
ATOM 910 C C . LYS A 1 114 ? 4.812 31.688 2.008 1 98.19 114 LYS A C 1
ATOM 912 O O . LYS A 1 114 ? 4.441 32.531 2.826 1 98.19 114 LYS A O 1
ATOM 917 N N . SER A 1 115 ? 4.473 30.406 2.072 1 96.69 115 SER A N 1
ATOM 918 C CA . SER A 1 115 ? 3.619 29.906 3.146 1 96.69 115 SER A CA 1
ATOM 919 C C . SER A 1 115 ? 4.348 29.922 4.484 1 96.69 115 SER A C 1
ATOM 921 O O . SER A 1 115 ? 3.734 30.141 5.531 1 96.69 115 SER A O 1
ATOM 923 N N . VAL A 1 116 ? 5.676 29.656 4.418 1 94.94 116 VAL A N 1
ATOM 924 C CA . VAL A 1 116 ? 6.473 29.766 5.637 1 94.94 116 VAL A CA 1
ATOM 925 C C . VAL A 1 116 ? 6.434 31.188 6.164 1 94.94 116 VAL A C 1
ATOM 927 O O . VAL A 1 116 ? 6.207 31.422 7.355 1 94.94 116 VAL A O 1
ATOM 930 N N . GLU A 1 117 ? 6.621 32.156 5.293 1 95.69 117 GLU A N 1
ATOM 931 C CA . GLU A 1 117 ? 6.598 33.562 5.652 1 95.69 117 GLU A CA 1
ATOM 932 C C . GLU A 1 117 ? 5.246 33.969 6.238 1 95.69 117 GLU A C 1
ATOM 934 O O . GLU A 1 117 ? 5.18 34.75 7.188 1 95.69 117 GLU A O 1
ATOM 939 N N . ALA A 1 118 ? 4.199 33.406 5.691 1 95.62 118 ALA A N 1
ATOM 940 C CA . ALA A 1 118 ? 2.84 33.75 6.109 1 95.62 118 ALA A CA 1
ATOM 941 C C . ALA A 1 118 ? 2.418 32.938 7.32 1 95.62 118 ALA A C 1
ATOM 943 O O . ALA A 1 118 ? 1.328 33.125 7.863 1 95.62 118 ALA A O 1
ATOM 944 N N . LYS A 1 119 ? 3.244 32 7.672 1 92.94 119 LYS A N 1
ATOM 945 C CA . LYS A 1 119 ? 2.969 31.078 8.773 1 92.94 119 LYS A CA 1
ATOM 946 C C . LYS A 1 119 ? 1.652 30.328 8.555 1 92.94 119 LYS A C 1
ATOM 948 O O . LYS A 1 119 ? 0.851 30.188 9.477 1 92.94 119 LYS A O 1
ATOM 953 N N . ASN A 1 120 ? 1.404 30.047 7.332 1 93.06 120 ASN A N 1
ATOM 954 C CA . ASN A 1 120 ? 0.266 29.219 6.953 1 93.06 120 ASN A CA 1
ATOM 955 C C . ASN A 1 120 ? 0.633 27.734 6.934 1 93.06 120 ASN A C 1
ATOM 957 O O . ASN A 1 120 ? 0.886 27.156 5.871 1 93.06 120 ASN A O 1
ATOM 961 N N . TYR A 1 121 ? 0.594 27.125 8.055 1 89.5 121 TYR A N 1
ATOM 962 C CA . TYR A 1 121 ? 1.137 25.781 8.234 1 89.5 121 TYR A CA 1
ATOM 963 C C . TYR A 1 121 ? 0.24 24.75 7.574 1 89.5 121 TYR A C 1
ATOM 965 O O . TYR A 1 121 ? 0.721 23.703 7.109 1 89.5 121 TYR A O 1
ATOM 973 N N . LYS A 1 122 ? -1.043 24.984 7.523 1 89.5 122 LYS A N 1
ATOM 974 C CA . LYS A 1 122 ? -1.933 24.062 6.812 1 89.5 122 LYS A CA 1
ATOM 975 C C . LYS A 1 122 ? -1.586 24 5.328 1 89.5 122 LYS A C 1
ATOM 977 O O . LYS A 1 122 ? -1.536 22.922 4.742 1 89.5 122 LYS A O 1
ATOM 982 N N . ARG A 1 123 ? -1.39 25.156 4.832 1 93.5 123 ARG A N 1
ATOM 983 C CA . ARG A 1 123 ? -0.977 25.219 3.432 1 93.5 123 ARG A CA 1
ATOM 984 C C . ARG A 1 123 ? 0.381 24.562 3.232 1 93.5 123 ARG A C 1
ATOM 986 O O . ARG A 1 123 ? 0.604 23.875 2.229 1 93.5 123 ARG A O 1
ATOM 993 N N . LEU A 1 124 ? 1.322 24.75 4.145 1 94.12 124 LEU A N 1
ATOM 994 C CA . LEU A 1 124 ? 2.635 24.109 4.07 1 94.12 124 LEU A CA 1
ATOM 995 C C . LEU A 1 124 ? 2.508 22.594 4.082 1 94.12 124 LEU A C 1
ATOM 997 O O . LEU A 1 124 ? 3.229 21.906 3.359 1 94.12 124 LEU A O 1
ATOM 1001 N N . PHE A 1 125 ? 1.604 22.109 4.863 1 93.56 125 PHE A N 1
ATOM 1002 C CA . PHE A 1 125 ? 1.365 20.672 4.93 1 93.56 125 PHE A CA 1
ATOM 1003 C C . PHE A 1 125 ? 0.902 20.141 3.576 1 93.56 125 PHE A C 1
ATOM 1005 O O . PHE A 1 125 ? 1.397 19.109 3.104 1 93.56 125 PHE A O 1
ATOM 1012 N N . GLN A 1 126 ? -0.04 20.844 2.973 1 94.31 126 GLN A N 1
ATOM 1013 C CA . GLN A 1 126 ? -0.562 20.453 1.669 1 94.31 126 GLN A CA 1
ATOM 1014 C C . GLN A 1 126 ? 0.535 20.484 0.608 1 94.31 126 GLN A C 1
ATOM 1016 O O . GLN A 1 126 ? 0.625 19.562 -0.216 1 94.31 126 GLN A O 1
ATOM 1021 N N . LEU A 1 127 ? 1.339 21.453 0.659 1 97.25 127 LEU A N 1
ATOM 1022 C CA . LEU A 1 127 ? 2.416 21.594 -0.314 1 97.25 127 LEU A CA 1
ATOM 1023 C C . LEU A 1 127 ? 3.502 20.547 -0.081 1 97.25 127 LEU A C 1
ATOM 1025 O O . LEU A 1 127 ? 4.129 20.078 -1.032 1 97.25 127 LEU A O 1
ATOM 1029 N N . ASP A 1 128 ? 3.748 20.266 1.167 1 96.62 128 ASP A N 1
ATOM 1030 C CA . ASP A 1 128 ? 4.668 19.172 1.499 1 96.62 128 ASP A CA 1
ATOM 1031 C C . ASP A 1 128 ? 4.195 17.859 0.91 1 96.62 128 ASP A C 1
ATOM 1033 O O . ASP A 1 128 ? 4.977 17.125 0.296 1 96.62 128 ASP A O 1
ATOM 1037 N N . GLU A 1 129 ? 2.971 17.562 1.104 1 95.94 129 GLU A N 1
ATOM 1038 C CA . GLU A 1 129 ? 2.402 16.344 0.535 1 95.94 129 GLU A CA 1
ATOM 1039 C C . GLU A 1 129 ? 2.531 16.328 -0.985 1 95.94 129 GLU A C 1
ATOM 1041 O O . GLU A 1 129 ? 2.879 15.312 -1.575 1 95.94 129 GLU A O 1
ATOM 1046 N N . TYR A 1 130 ? 2.23 17.422 -1.566 1 97.94 130 TYR A N 1
ATOM 1047 C CA . TYR A 1 130 ? 2.316 17.531 -3.018 1 97.94 130 TYR A CA 1
ATOM 1048 C C . TYR A 1 130 ? 3.742 17.297 -3.5 1 97.94 130 TYR A C 1
ATOM 1050 O O . TYR A 1 130 ? 3.959 16.641 -4.523 1 97.94 130 TYR A O 1
ATOM 1058 N N . PHE A 1 131 ? 4.715 17.844 -2.799 1 98.81 131 PHE A N 1
ATOM 1059 C CA . PHE A 1 131 ? 6.125 17.672 -3.137 1 98.81 131 PHE A CA 1
ATOM 1060 C C . PHE A 1 131 ? 6.488 16.203 -3.242 1 98.81 131 PHE A C 1
ATOM 1062 O O . PHE A 1 131 ? 7.117 15.773 -4.215 1 98.81 131 PHE A O 1
ATOM 1069 N N . HIS A 1 132 ? 6.086 15.422 -2.346 1 98.56 132 HIS A N 1
ATOM 1070 C CA . HIS A 1 132 ? 6.402 14 -2.332 1 98.56 132 HIS A CA 1
ATOM 1071 C C . HIS A 1 132 ? 5.598 13.242 -3.383 1 98.56 132 HIS A C 1
ATOM 1073 O O . HIS A 1 132 ? 6.125 12.344 -4.047 1 98.56 132 HIS A O 1
ATOM 1079 N N . GLN A 1 133 ? 4.371 13.648 -3.582 1 98.38 133 GLN A N 1
ATOM 1080 C CA . GLN A 1 133 ? 3.477 13.023 -4.547 1 98.38 133 GLN A CA 1
ATOM 1081 C C . GLN A 1 133 ? 4.039 13.117 -5.961 1 98.38 133 GLN A C 1
ATOM 1083 O O . GLN A 1 133 ? 3.951 12.156 -6.734 1 98.38 133 GLN A O 1
ATOM 1088 N N . VAL A 1 134 ? 4.566 14.234 -6.324 1 98.62 134 VAL A N 1
ATOM 1089 C CA . VAL A 1 134 ? 4.957 14.555 -7.691 1 98.62 134 VAL A CA 1
ATOM 1090 C C . VAL A 1 134 ? 6.004 13.555 -8.18 1 98.62 134 VAL A C 1
ATOM 1092 O O . VAL A 1 134 ? 6.02 13.18 -9.352 1 98.62 134 VAL A O 1
ATOM 1095 N N . PHE A 1 135 ? 6.871 13.086 -7.309 1 98.75 135 PHE A N 1
ATOM 1096 C CA . PHE A 1 135 ? 7.879 12.117 -7.711 1 98.75 135 PHE A CA 1
ATOM 1097 C C . PHE A 1 135 ? 7.23 10.797 -8.109 1 98.75 135 PHE A C 1
ATOM 1099 O O . PHE A 1 135 ? 7.707 10.117 -9.023 1 98.75 135 PHE A O 1
ATOM 1106 N N . PHE A 1 136 ? 6.203 10.43 -7.43 1 98.56 136 PHE A N 1
ATOM 1107 C CA . PHE A 1 136 ? 5.48 9.219 -7.809 1 98.56 136 PHE A CA 1
ATOM 1108 C C . PHE A 1 136 ? 4.781 9.398 -9.148 1 98.56 136 PHE A C 1
ATOM 1110 O O . PHE A 1 136 ? 4.855 8.523 -10.016 1 98.56 136 PHE A O 1
ATOM 1117 N N . LEU A 1 137 ? 4.113 10.547 -9.336 1 97.81 137 LEU A N 1
ATOM 1118 C CA . LEU A 1 137 ? 3.424 10.844 -10.586 1 97.81 137 LEU A CA 1
ATOM 1119 C C . LEU A 1 137 ? 4.398 10.852 -11.758 1 97.81 137 LEU A C 1
ATOM 1121 O O . LEU A 1 137 ? 4.152 10.219 -12.781 1 97.81 137 LEU A O 1
ATOM 1125 N N . GLY A 1 138 ? 5.492 11.492 -11.586 1 98 138 GLY A N 1
ATOM 1126 C CA . GLY A 1 138 ? 6.484 11.648 -12.641 1 98 138 GLY A CA 1
ATOM 1127 C C . GLY A 1 138 ? 7.16 10.344 -13.016 1 98 138 GLY A C 1
ATOM 1128 O O 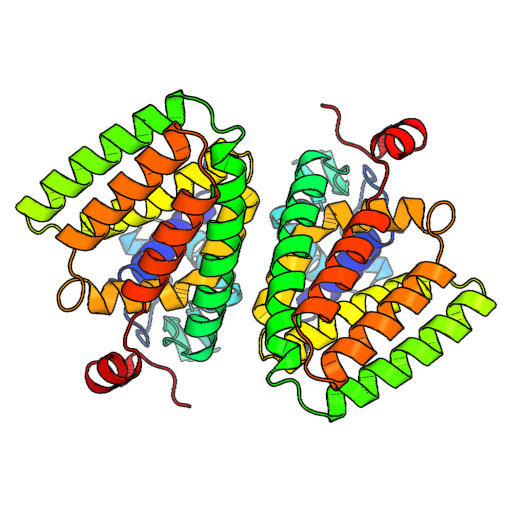. GLY A 1 138 ? 7.742 10.227 -14.094 1 98 138 GLY A O 1
ATOM 1129 N N . CYS A 1 139 ? 7.102 9.383 -12.156 1 98 139 CYS A N 1
ATOM 1130 C CA . CYS A 1 139 ? 7.734 8.094 -12.406 1 98 139 CYS A CA 1
ATOM 1131 C C . CYS A 1 139 ? 6.695 7.027 -12.727 1 98 139 CYS A C 1
ATOM 1133 O O . CYS A 1 139 ? 6.988 5.832 -12.672 1 98 139 CYS A O 1
ATOM 1135 N N . ASP A 1 140 ? 5.453 7.395 -12.953 1 97.25 140 ASP A N 1
ATOM 1136 C CA . ASP A 1 140 ? 4.363 6.488 -13.297 1 97.25 140 ASP A CA 1
ATOM 1137 C C . ASP A 1 140 ? 4.082 5.512 -12.156 1 97.25 140 ASP A C 1
ATOM 1139 O O . ASP A 1 140 ? 3.98 4.305 -12.383 1 97.25 140 ASP A O 1
ATOM 1143 N N . LYS A 1 141 ? 4.094 6.047 -10.977 1 98.12 141 LYS A N 1
ATOM 1144 C CA . LYS A 1 141 ? 3.82 5.262 -9.773 1 98.12 141 LYS A CA 1
ATOM 1145 C C . LYS A 1 141 ? 2.645 5.844 -8.992 1 98.12 141 LYS A C 1
ATOM 1147 O O . LYS A 1 141 ? 2.693 5.941 -7.77 1 98.12 141 LYS A O 1
ATOM 1152 N N . GLU A 1 142 ? 1.68 6.285 -9.68 1 96.56 142 GLU A N 1
ATOM 1153 C CA . GLU A 1 142 ? 0.533 6.934 -9.047 1 96.56 142 GLU A CA 1
ATOM 1154 C C . GLU A 1 142 ? -0.218 5.965 -8.141 1 96.56 142 GLU A C 1
ATOM 1156 O O . GLU A 1 142 ? -0.693 6.348 -7.07 1 96.56 142 GLU A O 1
ATOM 1161 N N . ARG A 1 143 ? -0.375 4.734 -8.562 1 95.69 143 ARG A N 1
ATOM 1162 C CA . ARG A 1 143 ? -1.058 3.75 -7.727 1 95.69 143 ARG A CA 1
ATOM 1163 C C . ARG A 1 143 ? -0.265 3.463 -6.457 1 95.69 143 ARG A C 1
ATOM 1165 O O . ARG A 1 143 ? -0.846 3.256 -5.391 1 95.69 143 ARG A O 1
ATOM 1172 N N . THR A 1 144 ? 1.026 3.438 -6.613 1 97.69 144 THR A N 1
ATOM 1173 C CA . THR A 1 144 ? 1.878 3.258 -5.445 1 97.69 144 THR A CA 1
ATOM 1174 C C . THR A 1 144 ? 1.685 4.402 -4.453 1 97.69 144 THR A C 1
ATOM 1176 O O . THR A 1 144 ? 1.577 4.176 -3.248 1 97.69 144 THR A O 1
ATOM 1179 N N . TRP A 1 145 ? 1.604 5.598 -4.969 1 97.56 145 TRP A N 1
ATOM 1180 C CA . TRP A 1 145 ? 1.346 6.75 -4.109 1 97.56 145 TRP A CA 1
ATOM 1181 C C . TRP A 1 145 ? 0.027 6.586 -3.361 1 97.56 145 TRP A C 1
ATOM 1183 O O . TRP A 1 145 ? -0.044 6.836 -2.154 1 97.56 145 TRP A O 1
ATOM 1193 N N . THR A 1 146 ? -0.961 6.188 -4.055 1 94.62 146 THR A N 1
ATOM 1194 C CA . THR A 1 146 ? -2.273 5.996 -3.445 1 94.62 146 THR A CA 1
ATOM 1195 C C . THR A 1 146 ? -2.203 4.965 -2.322 1 94.62 146 THR A C 1
ATOM 1197 O O . THR A 1 146 ? -2.797 5.156 -1.26 1 94.62 146 THR A O 1
ATOM 1200 N N . ALA A 1 147 ? -1.491 3.898 -2.545 1 95.31 147 ALA A N 1
ATOM 1201 C CA . ALA A 1 147 ? -1.306 2.879 -1.514 1 95.31 147 ALA A CA 1
ATOM 1202 C C . ALA A 1 147 ? -0.589 3.455 -0.296 1 95.31 147 ALA A C 1
ATOM 1204 O O . ALA A 1 147 ? -0.986 3.199 0.844 1 95.31 147 ALA A O 1
ATOM 1205 N N . VAL A 1 148 ? 0.442 4.211 -0.55 1 97.06 148 VAL A N 1
ATOM 1206 C CA . VAL A 1 148 ? 1.188 4.855 0.526 1 97.06 148 VAL A CA 1
ATOM 1207 C C . VAL A 1 148 ? 0.26 5.766 1.326 1 97.06 148 VAL A C 1
ATOM 1209 O O . VAL A 1 148 ? 0.217 5.691 2.557 1 97.06 148 VAL A O 1
ATOM 1212 N N . GLN A 1 149 ? -0.495 6.574 0.611 1 94.25 149 GLN A N 1
ATOM 1213 C CA . GLN A 1 149 ? -1.387 7.531 1.259 1 94.25 149 GLN A CA 1
ATOM 1214 C C . GLN A 1 149 ? -2.414 6.82 2.135 1 94.25 149 GLN A C 1
ATOM 1216 O O . GLN A 1 149 ? -2.76 7.309 3.213 1 94.25 149 GLN A O 1
ATOM 1221 N N . ASN A 1 150 ? -2.844 5.711 1.68 1 92.25 150 ASN A N 1
ATOM 1222 C CA . ASN A 1 150 ? -3.822 4.941 2.443 1 92.25 150 ASN A CA 1
ATOM 1223 C C . ASN A 1 150 ? -3.232 4.43 3.754 1 92.25 150 ASN A C 1
ATOM 1225 O O . ASN A 1 150 ? -3.955 4.242 4.734 1 92.25 150 ASN A O 1
ATOM 1229 N N . MET A 1 151 ? -1.945 4.277 3.805 1 95.56 151 MET A N 1
ATOM 1230 C CA . MET A 1 151 ? -1.262 3.781 4.996 1 95.56 151 MET A CA 1
ATOM 1231 C C . MET A 1 151 ? -0.905 4.93 5.934 1 95.56 151 MET A C 1
ATOM 1233 O O . MET A 1 151 ? -0.585 4.707 7.105 1 95.56 151 MET A O 1
ATOM 1237 N N . MET A 1 152 ? -1.022 6.145 5.453 1 95.75 152 MET A N 1
ATOM 1238 C CA . MET A 1 152 ? -0.422 7.262 6.176 1 95.75 152 MET A CA 1
ATOM 1239 C C . MET A 1 152 ? -1.483 8.055 6.93 1 95.75 152 MET A C 1
ATOM 1241 O O . MET A 1 152 ? -1.176 9.07 7.562 1 95.75 152 MET A O 1
ATOM 1245 N N . ALA A 1 153 ? -2.697 7.625 6.934 1 95.31 153 ALA A N 1
ATOM 1246 C CA . ALA A 1 153 ? -3.77 8.414 7.535 1 95.31 153 ALA A CA 1
ATOM 1247 C C . ALA A 1 153 ? -3.465 8.734 8.992 1 95.31 153 ALA A C 1
ATOM 1249 O O . ALA A 1 153 ? -3.57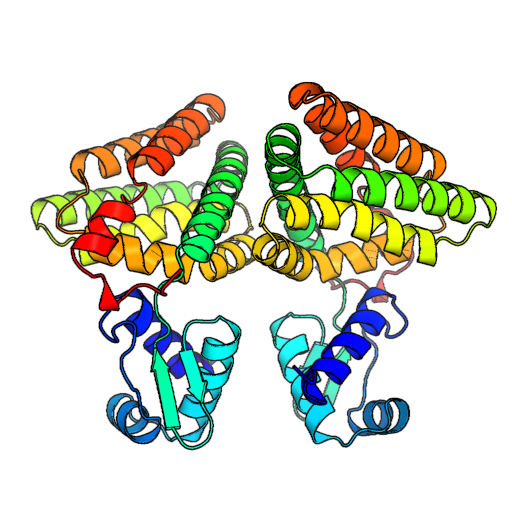6 9.883 9.422 1 95.31 153 ALA A O 1
ATOM 1250 N N . ASN A 1 154 ? -3.088 7.719 9.766 1 96.12 154 ASN A N 1
ATOM 1251 C CA . ASN A 1 154 ? -2.76 7.941 11.172 1 96.12 154 ASN A CA 1
ATOM 1252 C C . ASN A 1 154 ? -1.512 8.805 11.328 1 96.12 154 ASN A C 1
ATOM 1254 O O . ASN A 1 154 ? -1.463 9.68 12.188 1 96.12 154 ASN A O 1
ATOM 1258 N N . LEU A 1 155 ? -0.532 8.555 10.516 1 96.12 155 LEU A N 1
ATOM 1259 C CA . LEU A 1 155 ? 0.671 9.383 10.523 1 96.12 155 LEU A CA 1
ATOM 1260 C C . LEU A 1 155 ? 0.335 10.836 10.219 1 96.12 155 LEU A C 1
ATOM 1262 O O . LEU A 1 155 ? 0.811 11.75 10.898 1 96.12 155 LEU A O 1
ATOM 1266 N N . ASN A 1 156 ? -0.51 11.055 9.227 1 95.44 156 ASN A N 1
ATOM 1267 C CA . ASN A 1 156 ? -0.858 12.414 8.828 1 95.44 156 ASN A CA 1
ATOM 1268 C C . ASN A 1 156 ? -1.646 13.141 9.914 1 95.44 156 ASN A C 1
ATOM 1270 O O . ASN A 1 156 ? -1.492 14.344 10.094 1 95.44 156 ASN A O 1
ATOM 1274 N N . ARG A 1 157 ? -2.473 12.438 10.633 1 95.25 157 ARG A N 1
ATOM 1275 C CA . ARG A 1 157 ? -3.17 13.047 11.766 1 95.25 157 ARG A CA 1
ATOM 1276 C C . ARG A 1 157 ? -2.184 13.5 12.836 1 95.25 157 ARG A C 1
ATOM 1278 O O . ARG A 1 157 ? -2.332 14.586 13.406 1 95.25 157 ARG A O 1
ATOM 1285 N N . THR A 1 158 ? -1.138 12.695 13.07 1 95 158 THR A N 1
ATOM 1286 C CA . THR A 1 158 ? -0.134 13.086 14.055 1 95 158 THR A CA 1
ATOM 1287 C C . THR A 1 158 ? 0.686 14.273 13.547 1 95 158 THR A C 1
ATOM 1289 O O . THR A 1 158 ? 1.056 15.156 14.328 1 95 158 THR A O 1
ATOM 1292 N N . ARG A 1 159 ? 0.97 14.258 12.297 1 93.81 159 ARG A N 1
ATOM 1293 C CA . ARG A 1 159 ? 1.683 15.383 11.711 1 93.81 159 ARG A CA 1
ATOM 1294 C C . ARG A 1 159 ? 0.857 16.672 11.805 1 93.81 159 ARG A C 1
ATOM 1296 O O . ARG A 1 159 ? 1.396 17.734 12.086 1 93.81 159 ARG A O 1
ATOM 1303 N N . MET A 1 160 ? -0.404 16.578 11.609 1 92.25 160 MET A N 1
ATOM 1304 C CA . MET A 1 160 ? -1.299 17.719 11.742 1 92.25 160 MET A CA 1
ATOM 1305 C C . MET A 1 160 ? -1.313 18.234 13.172 1 92.25 160 MET A C 1
ATOM 1307 O O . MET A 1 160 ? -1.323 19.453 13.398 1 92.25 160 MET A O 1
ATOM 1311 N N . LEU A 1 161 ? -1.272 17.359 14.086 1 91 161 LEU A N 1
ATOM 1312 C CA . LEU A 1 161 ? -1.261 17.734 15.492 1 91 161 LEU A CA 1
ATOM 1313 C C . LEU A 1 161 ? 0.025 18.484 15.836 1 91 161 LEU A C 1
ATOM 1315 O O . LEU A 1 161 ? 0.044 19.297 16.766 1 91 161 LEU A O 1
ATOM 1319 N N . SER A 1 162 ? 1.016 18.25 15.094 1 88.06 162 SER A N 1
ATOM 1320 C CA . SER A 1 162 ? 2.338 18.781 15.43 1 88.06 162 SER A CA 1
ATOM 1321 C C . SER A 1 162 ? 2.68 20 14.594 1 88.06 162 SER A C 1
ATOM 1323 O O . SER A 1 162 ? 3.742 20.609 14.773 1 88.06 162 SER A O 1
ATOM 1325 N N . LEU A 1 163 ? 1.909 20.312 13.547 1 78.06 163 LEU A N 1
ATOM 1326 C CA . LEU A 1 163 ? 2.227 21.328 12.547 1 78.06 163 LEU A CA 1
ATOM 1327 C C . LEU A 1 163 ? 2.773 22.578 13.203 1 78.06 163 LEU A C 1
ATOM 1329 O O . LEU A 1 163 ? 3.756 23.156 12.734 1 78.06 163 LEU A O 1
ATOM 1333 N N . ALA A 1 164 ? 2.092 23.062 14.188 1 63.12 164 ALA A N 1
ATOM 1334 C CA . ALA A 1 164 ? 2.393 24.375 14.734 1 63.12 164 ALA A CA 1
ATOM 1335 C C . ALA A 1 164 ? 3.549 24.312 15.727 1 63.12 164 ALA A C 1
ATOM 1337 O O . ALA A 1 164 ? 4.32 25.266 15.867 1 63.12 164 ALA A O 1
ATOM 1338 N N . SER A 1 165 ? 3.807 23.25 16.219 1 65.38 165 SER A N 1
ATOM 1339 C CA . SER A 1 165 ? 4.668 23.344 17.391 1 65.38 165 SER A CA 1
ATOM 1340 C C . SER A 1 165 ? 6.004 22.656 17.172 1 65.38 165 SER A C 1
ATOM 1342 O O . SER A 1 165 ? 7 22.969 17.812 1 65.38 165 SER A O 1
ATOM 1344 N N . GLU A 1 166 ? 6.055 22 15.984 1 70.06 166 GLU A N 1
ATOM 1345 C CA . GLU A 1 166 ? 7.188 21.094 16.109 1 70.06 166 GLU A CA 1
ATOM 1346 C C . GLU A 1 166 ? 8.086 21.156 14.875 1 70.06 166 GLU A C 1
ATOM 1348 O O . GLU A 1 166 ? 9.258 20.781 14.938 1 70.06 166 GLU A O 1
ATOM 1353 N N . PHE A 1 167 ? 7.598 21.797 13.859 1 80.19 167 PHE A N 1
ATOM 1354 C CA . PHE A 1 167 ? 8.422 21.594 12.672 1 80.19 167 PHE A CA 1
ATOM 1355 C C . PHE A 1 167 ? 9.219 22.859 12.344 1 80.19 167 PHE A C 1
ATOM 1357 O O . PHE A 1 167 ? 8.703 23.969 12.469 1 80.19 167 PHE A O 1
ATOM 1364 N N . ASN A 1 168 ? 10.461 22.688 12.148 1 88.25 168 ASN A N 1
ATOM 1365 C CA . ASN A 1 168 ? 11.266 23.719 11.508 1 88.25 168 ASN A CA 1
ATOM 1366 C C . ASN A 1 168 ? 11.016 23.781 10 1 88.25 168 ASN A C 1
ATOM 1368 O O . ASN A 1 168 ? 11.766 23.188 9.219 1 88.25 168 ASN A O 1
ATOM 1372 N N . TRP A 1 169 ? 10.008 24.547 9.633 1 92.25 169 TRP A N 1
ATOM 1373 C CA . TRP A 1 169 ? 9.539 24.547 8.25 1 92.25 169 TRP A CA 1
ATOM 1374 C C . TRP A 1 169 ? 10.586 25.141 7.316 1 92.25 169 TRP A C 1
ATOM 1376 O O . TRP A 1 169 ? 10.672 24.766 6.145 1 92.25 169 TRP A O 1
ATOM 1386 N N . GLU A 1 170 ? 11.383 26.047 7.836 1 93.94 170 GLU A N 1
ATOM 1387 C CA . GLU A 1 170 ? 12.477 26.578 7.02 1 93.94 170 GLU A CA 1
ATOM 1388 C C . GLU A 1 170 ? 13.445 25.469 6.609 1 93.94 170 GLU A C 1
ATOM 1390 O O . GLU A 1 170 ? 13.852 25.391 5.453 1 93.94 170 GLU A O 1
ATOM 1395 N N . MET A 1 171 ? 13.727 24.656 7.551 1 94.81 171 MET A N 1
ATOM 1396 C CA . MET A 1 171 ? 14.617 23.531 7.281 1 94.81 171 MET A CA 1
ATOM 1397 C C . MET A 1 171 ? 13.961 22.531 6.332 1 94.81 171 MET A C 1
ATOM 1399 O O . MET A 1 171 ? 14.617 21.984 5.438 1 94.81 171 MET A O 1
ATOM 1403 N N . ILE A 1 172 ? 12.758 22.281 6.516 1 95.88 172 ILE A N 1
ATOM 1404 C CA . ILE A 1 172 ? 12.016 21.344 5.672 1 95.88 172 ILE A CA 1
ATOM 1405 C C . ILE A 1 172 ? 12.039 21.828 4.227 1 95.88 172 ILE A C 1
ATOM 1407 O O . ILE A 1 172 ? 12.352 21.062 3.312 1 95.88 172 ILE A O 1
ATOM 1411 N N . VAL A 1 173 ? 11.758 23.125 4.012 1 97.75 173 VAL A N 1
ATOM 1412 C CA . VAL A 1 173 ? 11.727 23.688 2.668 1 97.75 173 VAL A CA 1
ATOM 1413 C C . VAL A 1 173 ? 13.133 23.656 2.064 1 97.75 173 VAL A C 1
ATOM 1415 O O . VAL A 1 173 ? 13.297 23.359 0.877 1 97.75 173 VAL A O 1
ATOM 1418 N N . MET A 1 174 ? 14.102 23.906 2.867 1 97.94 174 MET A N 1
ATOM 1419 C CA . MET A 1 174 ? 15.484 23.828 2.408 1 97.94 174 MET A CA 1
ATOM 1420 C C . MET A 1 174 ? 15.836 22.422 1.937 1 97.94 174 MET A C 1
ATOM 1422 O O . MET A 1 174 ? 16.469 22.266 0.896 1 97.94 174 MET A O 1
ATOM 1426 N N . GLN A 1 175 ? 15.391 21.453 2.676 1 98.31 175 GLN A N 1
ATOM 1427 C CA . GLN A 1 175 ? 15.656 20.062 2.297 1 98.31 175 GLN A CA 1
ATOM 1428 C C . GLN A 1 175 ? 14.906 19.703 1.022 1 98.31 175 GLN A C 1
ATOM 1430 O O . GLN A 1 175 ? 15.414 18.938 0.196 1 98.31 175 GLN A O 1
ATOM 1435 N N . HIS A 1 176 ? 13.68 20.219 0.882 1 98.75 176 HIS A N 1
ATOM 1436 C CA . HIS A 1 176 ? 12.969 20 -0.374 1 98.75 176 HIS A CA 1
ATOM 1437 C C . HIS A 1 176 ? 13.758 20.562 -1.555 1 98.75 176 HIS A C 1
ATOM 1439 O O . HIS A 1 176 ? 13.867 19.906 -2.598 1 98.75 176 HIS A O 1
ATOM 1445 N N . LYS A 1 177 ? 14.336 21.734 -1.37 1 98.75 177 LYS A N 1
ATOM 1446 C CA . LYS A 1 177 ? 15.164 22.344 -2.412 1 98.75 177 LYS A CA 1
ATOM 1447 C C . LYS A 1 177 ? 16.375 21.453 -2.736 1 98.75 177 LYS A C 1
ATOM 1449 O O . LYS A 1 177 ? 16.703 21.266 -3.906 1 98.75 177 LYS A O 1
ATOM 1454 N N . GLN A 1 178 ? 16.984 20.953 -1.727 1 98.81 178 GLN A N 1
ATOM 1455 C CA . GLN A 1 178 ? 18.156 20.109 -1.897 1 98.81 178 GLN A CA 1
ATOM 1456 C C . GLN A 1 178 ? 17.812 18.812 -2.619 1 98.81 178 GLN A C 1
ATOM 1458 O O . GLN A 1 178 ? 18.562 18.344 -3.467 1 98.81 178 GLN A O 1
ATOM 1463 N N . ILE A 1 179 ? 16.719 18.25 -2.27 1 98.88 179 ILE A N 1
ATOM 1464 C CA . ILE A 1 179 ? 16.266 17.031 -2.926 1 98.88 179 ILE A CA 1
ATOM 1465 C C . ILE A 1 179 ? 16 17.297 -4.406 1 98.88 179 ILE A C 1
ATOM 1467 O O . ILE A 1 179 ? 16.469 16.547 -5.273 1 98.88 179 ILE A O 1
ATOM 1471 N N . LEU A 1 180 ? 15.258 18.406 -4.652 1 98.81 180 LEU A N 1
ATOM 1472 C CA . LEU A 1 180 ? 14.945 18.766 -6.035 1 98.81 180 LEU A CA 1
ATOM 1473 C C . LEU A 1 180 ? 16.219 18.984 -6.844 1 98.81 180 LEU A C 1
ATOM 1475 O O . LEU A 1 180 ? 16.312 18.531 -7.984 1 98.81 180 LEU A O 1
ATOM 1479 N N . GLU A 1 181 ? 17.156 19.672 -6.273 1 98.62 181 GLU A N 1
ATOM 1480 C CA . GLU A 1 181 ? 18.438 19.922 -6.934 1 98.62 181 GLU A CA 1
ATOM 1481 C C . GLU A 1 181 ? 19.156 18.609 -7.258 1 98.62 181 GLU A C 1
ATOM 1483 O O . GLU A 1 181 ? 19.703 18.453 -8.352 1 98.62 181 GLU A O 1
ATOM 1488 N N . ALA A 1 182 ? 19.203 17.703 -6.293 1 98.81 182 ALA A N 1
ATOM 1489 C CA . ALA A 1 182 ? 19.859 16.406 -6.492 1 98.81 182 ALA A CA 1
ATOM 1490 C C . ALA A 1 182 ? 19.172 15.617 -7.605 1 98.81 182 ALA A C 1
ATOM 1492 O O . ALA A 1 182 ? 19.844 14.992 -8.43 1 98.81 182 ALA A O 1
ATOM 1493 N N . VAL A 1 183 ? 17.875 15.656 -7.66 1 98.81 183 VAL A N 1
ATOM 1494 C CA . VAL A 1 183 ? 17.125 14.953 -8.695 1 98.81 183 VAL A CA 1
ATOM 1495 C C . VAL A 1 183 ? 17.406 15.578 -10.055 1 98.81 183 VAL A C 1
ATOM 1497 O O . VAL A 1 183 ? 17.641 14.859 -11.039 1 98.81 183 VAL A O 1
ATOM 1500 N N . ALA A 1 184 ? 17.422 16.891 -10.141 1 98 184 ALA A N 1
ATOM 1501 C CA . ALA A 1 184 ? 17.672 17.609 -11.383 1 98 184 ALA A CA 1
ATOM 1502 C C . ALA A 1 184 ? 19.078 17.281 -11.914 1 98 184 ALA A C 1
ATOM 1504 O O . ALA A 1 184 ? 19.297 17.281 -13.133 1 98 184 ALA A O 1
ATOM 1505 N N . LYS A 1 185 ? 19.984 16.969 -11.023 1 97.88 185 LYS A N 1
ATOM 1506 C CA . LYS A 1 185 ? 21.359 16.672 -11.391 1 97.88 185 LYS A CA 1
ATOM 1507 C C . LYS A 1 185 ? 21.562 15.18 -11.602 1 97.88 185 LYS A C 1
ATOM 1509 O O . LYS A 1 185 ? 22.688 14.719 -11.797 1 97.88 185 LYS A O 1
ATOM 1514 N N . ASN A 1 186 ? 20.531 14.422 -11.461 1 98.12 186 ASN A N 1
ATOM 1515 C CA . ASN A 1 186 ? 20.578 12.977 -11.594 1 98.12 186 ASN A CA 1
ATOM 1516 C C . ASN A 1 186 ? 21.578 12.352 -10.617 1 98.12 186 ASN A C 1
ATOM 1518 O O . ASN A 1 186 ? 22.422 11.547 -11.016 1 98.12 186 ASN A O 1
ATOM 1522 N N . ASP A 1 187 ? 21.516 12.781 -9.406 1 98.5 187 ASP A N 1
ATOM 1523 C CA . ASP A 1 187 ? 22.375 12.281 -8.328 1 98.5 187 ASP A CA 1
ATOM 1524 C C . ASP A 1 187 ? 21.547 11.508 -7.301 1 98.5 187 ASP A C 1
ATOM 1526 O O . ASP A 1 187 ? 21.219 12.031 -6.234 1 98.5 187 ASP A O 1
ATOM 1530 N N . PRO A 1 188 ? 21.312 10.258 -7.539 1 98.38 188 PRO A N 1
ATOM 1531 C CA . PRO A 1 188 ? 20.438 9.484 -6.656 1 98.38 188 PRO A CA 1
ATOM 1532 C C . PRO A 1 188 ? 21.016 9.32 -5.25 1 98.38 188 PRO A C 1
ATOM 1534 O O . PRO A 1 188 ? 20.266 9.266 -4.273 1 98.38 188 PRO A O 1
ATOM 1537 N N . ASP A 1 189 ? 22.281 9.227 -5.141 1 98.31 189 ASP A N 1
ATOM 1538 C CA . ASP A 1 189 ? 22.891 9.07 -3.82 1 98.31 189 ASP A CA 1
ATOM 1539 C C . ASP A 1 189 ? 22.578 10.273 -2.93 1 98.31 189 ASP A C 1
ATOM 1541 O O . ASP A 1 189 ? 22.141 10.109 -1.791 1 98.31 189 ASP A O 1
ATOM 1545 N N . GLN A 1 190 ? 22.812 11.43 -3.475 1 98.69 190 GLN A N 1
ATOM 1546 C CA . GLN A 1 190 ? 22.531 12.641 -2.715 1 98.69 190 GLN A CA 1
ATOM 1547 C C . GLN A 1 190 ? 21.031 12.805 -2.463 1 98.69 190 GLN A C 1
ATOM 1549 O O . GLN A 1 190 ? 20.625 13.203 -1.371 1 98.69 190 GLN A O 1
ATOM 1554 N N . ALA A 1 191 ? 20.203 12.555 -3.463 1 98.75 191 ALA A N 1
ATOM 1555 C CA . ALA A 1 191 ? 18.75 12.68 -3.316 1 98.75 191 ALA A CA 1
ATOM 1556 C C . ALA A 1 191 ? 18.234 11.781 -2.199 1 98.75 191 ALA A C 1
ATOM 1558 O O . ALA A 1 191 ? 17.469 12.219 -1.339 1 98.75 191 ALA A O 1
ATOM 1559 N N . LYS A 1 192 ? 18.719 10.586 -2.211 1 98.5 192 LYS A N 1
ATOM 1560 C CA . LYS A 1 192 ? 18.281 9.625 -1.196 1 98.5 192 LYS A CA 1
ATOM 1561 C C . LYS A 1 192 ? 18.797 10.023 0.187 1 98.5 192 LYS A C 1
ATOM 1563 O O . LYS A 1 192 ? 18.078 9.891 1.179 1 98.5 192 LYS A O 1
ATOM 1568 N N . ALA A 1 193 ? 20.016 10.453 0.25 1 98.56 193 ALA A N 1
ATOM 1569 C CA . ALA A 1 193 ? 20.594 10.852 1.534 1 98.56 193 ALA A CA 1
ATOM 1570 C C . ALA A 1 193 ? 19.781 11.992 2.16 1 98.56 193 ALA A C 1
ATOM 1572 O O . ALA A 1 193 ? 19.422 11.93 3.34 1 98.56 193 ALA A O 1
ATOM 1573 N N . VAL A 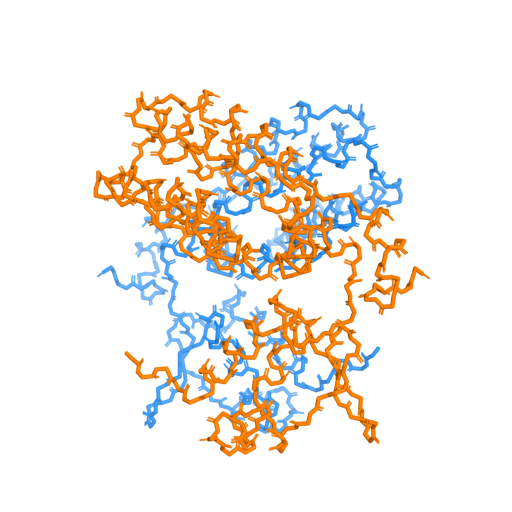1 194 ? 19.484 13.016 1.395 1 98.69 194 VAL A N 1
ATOM 1574 C CA . VAL A 1 194 ? 18.75 14.164 1.915 1 98.69 194 VAL A CA 1
ATOM 1575 C C . VAL A 1 194 ? 17.312 13.742 2.236 1 98.69 194 VAL A C 1
ATOM 1577 O O . VAL A 1 194 ? 16.75 14.164 3.248 1 98.69 194 VAL A O 1
ATOM 1580 N N . MET A 1 195 ? 16.688 12.938 1.418 1 98.62 195 MET A N 1
ATOM 1581 C CA . MET A 1 195 ? 15.328 12.469 1.674 1 98.62 195 MET A CA 1
ATOM 1582 C C . MET A 1 195 ? 15.266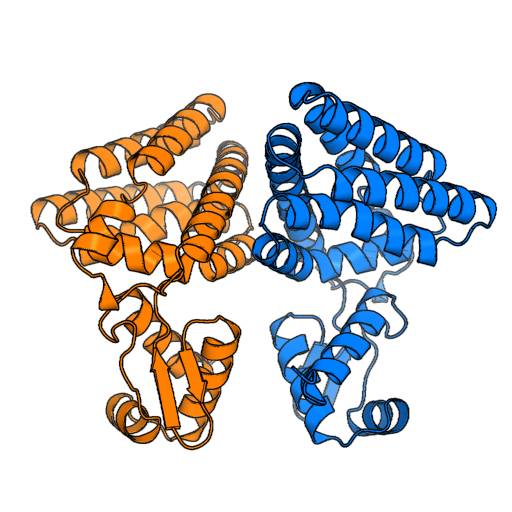 11.664 2.973 1 98.62 195 MET A C 1
ATOM 1584 O O . MET A 1 195 ? 14.344 11.844 3.771 1 98.62 195 MET A O 1
ATOM 1588 N N . LYS A 1 196 ? 16.203 10.789 3.105 1 97.94 196 LYS A N 1
ATOM 1589 C CA . LYS A 1 196 ? 16.25 10 4.332 1 97.94 196 LYS A CA 1
ATOM 1590 C C . LYS A 1 196 ? 16.359 10.891 5.562 1 97.94 196 LYS A C 1
ATOM 1592 O O . LYS A 1 196 ? 15.648 10.688 6.551 1 97.94 196 LYS A O 1
ATOM 1597 N N . GLU A 1 197 ? 17.234 11.875 5.535 1 97.25 197 GLU A N 1
ATOM 1598 C CA . GLU A 1 197 ? 17.359 12.836 6.625 1 97.25 197 GLU A CA 1
ATOM 1599 C C . GLU A 1 197 ? 16.062 13.609 6.844 1 97.25 197 GLU A C 1
ATOM 1601 O O . GLU A 1 197 ? 15.641 13.805 7.984 1 97.25 197 GLU A O 1
ATOM 1606 N N . HIS A 1 198 ? 15.469 14.031 5.766 1 97.25 198 HIS A N 1
ATOM 1607 C CA . HIS A 1 198 ? 14.219 14.773 5.801 1 97.25 198 HIS A CA 1
ATOM 1608 C C . HIS A 1 198 ? 13.117 13.977 6.496 1 97.25 198 HIS A C 1
ATOM 1610 O O . HIS A 1 198 ? 12.477 14.469 7.422 1 97.25 198 HIS A O 1
ATOM 1616 N N . LEU A 1 199 ? 12.945 12.75 6.082 1 96.38 199 LEU A N 1
ATOM 1617 C CA . LEU A 1 199 ? 11.859 11.914 6.598 1 96.38 199 LEU A CA 1
ATOM 1618 C C . LEU A 1 199 ? 12.094 11.562 8.062 1 96.38 199 LEU A C 1
ATOM 1620 O O . LEU A 1 199 ? 11.141 11.43 8.836 1 96.38 199 LEU A O 1
ATOM 1624 N N . THR A 1 200 ? 13.367 11.461 8.43 1 92 200 THR A N 1
ATOM 1625 C CA . THR A 1 200 ? 13.711 11.211 9.828 1 92 200 THR A CA 1
ATOM 1626 C C . THR A 1 200 ? 13.43 12.438 10.688 1 92 200 THR A C 1
ATOM 1628 O O . THR A 1 200 ? 12.852 12.328 11.766 1 92 200 THR A O 1
ATOM 1631 N N . MET A 1 201 ? 13.797 13.562 10.195 1 88.44 201 MET A N 1
ATOM 1632 C CA . MET A 1 201 ? 13.664 14.812 10.93 1 88.44 201 MET A CA 1
ATOM 1633 C C . MET A 1 201 ? 12.195 15.156 11.172 1 88.44 201 MET A C 1
ATOM 1635 O O . MET A 1 201 ? 11.844 15.695 12.219 1 88.44 201 MET A O 1
ATOM 1639 N N . VAL A 1 202 ? 11.352 14.781 10.258 1 86.81 202 VAL A N 1
ATOM 1640 C CA . VAL A 1 202 ? 9.961 15.211 10.359 1 86.81 202 VAL A CA 1
ATOM 1641 C C . VAL A 1 202 ? 9.148 14.148 11.094 1 86.81 202 VAL A C 1
ATOM 1643 O O . VAL A 1 202 ? 7.918 14.227 11.148 1 86.81 202 VAL A O 1
ATOM 1646 N N . ASN A 1 203 ? 9.836 13.156 11.641 1 88.25 203 ASN A N 1
ATOM 1647 C CA . ASN A 1 203 ? 9.133 12.203 12.484 1 88.25 203 ASN A CA 1
ATOM 1648 C C . ASN A 1 203 ? 8.531 12.875 13.719 1 88.25 203 ASN A C 1
ATOM 1650 O O . ASN A 1 203 ? 9.188 13.703 14.359 1 88.25 203 ASN A O 1
ATOM 1654 N N . VAL A 1 204 ? 7.355 12.523 13.977 1 86.94 204 VAL A N 1
ATOM 1655 C CA . VAL A 1 204 ? 6.637 13.141 15.086 1 86.94 204 VAL A CA 1
ATOM 1656 C C . VAL A 1 204 ? 6.984 12.422 16.391 1 86.94 204 VAL A C 1
ATOM 1658 O O . VAL A 1 204 ? 7.238 11.219 16.391 1 86.94 204 VAL A O 1
ATOM 1661 N N . ASP A 1 205 ? 7.098 13.211 17.469 1 88.75 205 ASP A N 1
ATOM 1662 C CA . ASP A 1 205 ? 7.242 12.656 18.812 1 88.75 205 ASP A CA 1
ATOM 1663 C C . ASP A 1 205 ? 5.891 12.195 19.359 1 88.75 205 ASP A C 1
ATOM 1665 O O . ASP A 1 205 ? 5.191 12.961 20.031 1 88.75 205 ASP A O 1
ATOM 1669 N N . ILE A 1 206 ? 5.633 10.992 19.188 1 91.31 206 ILE A N 1
ATOM 1670 C CA . ILE A 1 206 ? 4.328 10.438 19.531 1 91.31 206 ILE A CA 1
ATOM 1671 C C . ILE A 1 206 ? 4.113 10.516 21.047 1 91.31 206 ILE A C 1
ATOM 1673 O O . ILE A 1 206 ? 2.998 10.766 21.5 1 91.31 206 ILE A O 1
ATOM 1677 N N . ALA A 1 207 ? 5.172 10.25 21.766 1 91.38 207 ALA A N 1
ATOM 1678 C CA . ALA A 1 207 ? 5.059 10.305 23.234 1 91.38 207 ALA A CA 1
ATOM 1679 C C . ALA A 1 207 ? 4.605 11.688 23.688 1 91.38 207 ALA A C 1
ATOM 1681 O O . ALA A 1 207 ? 3.73 11.805 24.547 1 91.38 207 ALA A O 1
ATOM 1682 N N . ASN A 1 208 ? 5.195 12.68 23.141 1 91.25 208 ASN A N 1
ATOM 1683 C CA . ASN A 1 208 ? 4.816 14.047 23.484 1 91.25 208 ASN A CA 1
ATOM 1684 C C . ASN A 1 208 ? 3.375 14.344 23.078 1 91.25 208 ASN A C 1
ATOM 1686 O O . ASN A 1 208 ? 2.641 15.008 23.812 1 91.25 208 ASN A O 1
ATOM 1690 N N . LEU A 1 209 ? 2.984 13.875 21.953 1 92.62 209 LEU A N 1
ATOM 1691 C CA . LEU A 1 209 ? 1.621 14.102 21.484 1 92.62 209 LEU A CA 1
ATOM 1692 C C . LEU A 1 209 ? 0.612 13.406 22.375 1 92.62 209 LEU A C 1
ATOM 1694 O O . LEU A 1 209 ? -0.466 13.938 22.656 1 92.62 209 LEU A O 1
ATOM 1698 N N . LYS A 1 210 ? 0.968 12.273 22.797 1 93 210 LYS A N 1
ATOM 1699 C CA . LYS A 1 210 ? 0.07 11.531 23.672 1 93 210 LYS A CA 1
ATOM 1700 C C . LYS A 1 210 ? -0.119 12.25 25.016 1 93 210 LYS A C 1
ATOM 1702 O O . LYS A 1 210 ? -1.195 12.195 25.609 1 93 210 LYS A O 1
ATOM 1707 N N . GLN A 1 211 ? 0.877 12.852 25.438 1 92.81 211 GLN A N 1
ATOM 1708 C CA . GLN A 1 211 ? 0.777 13.641 26.656 1 92.81 211 GLN A CA 1
ATOM 1709 C C . GLN A 1 211 ? -0.164 14.828 26.469 1 92.81 211 GLN A C 1
ATOM 1711 O O . GLN A 1 211 ? -0.928 15.164 27.375 1 92.81 211 GLN A O 1
ATOM 1716 N N . GLN A 1 212 ? -0.125 15.391 25.312 1 91.81 212 GLN A N 1
ATOM 1717 C CA . GLN A 1 212 ? -0.89 16.609 25.062 1 91.81 212 GLN A CA 1
ATOM 1718 C C . GLN A 1 212 ? -2.314 16.281 24.625 1 91.81 212 GLN A C 1
ATOM 1720 O O . GLN A 1 212 ? -3.256 17 24.953 1 91.81 212 GLN A O 1
ATOM 1725 N N . TYR A 1 213 ? -2.404 15.188 23.859 1 93.38 213 TYR A N 1
ATOM 1726 C CA . TYR A 1 213 ? -3.682 14.828 23.25 1 93.38 213 TYR A CA 1
ATOM 1727 C C . TYR A 1 213 ? -4.066 13.391 23.594 1 93.38 213 TYR A C 1
ATOM 1729 O O . TYR A 1 213 ? -4.434 12.617 22.703 1 93.38 213 TYR A O 1
ATOM 1737 N N . GLY A 1 214 ? -4.004 12.961 24.75 1 92.12 214 GLY A N 1
ATOM 1738 C CA . GLY A 1 214 ? -4.172 11.586 25.188 1 92.12 214 GLY A CA 1
ATOM 1739 C C . GLY A 1 214 ? -5.461 10.953 24.688 1 92.12 214 GLY A C 1
ATOM 1740 O O . GLY A 1 214 ? -5.457 9.812 24.234 1 92.12 214 GLY A O 1
ATOM 1741 N N . SER A 1 215 ? -6.551 11.719 24.641 1 94.75 215 SER A N 1
ATOM 1742 C CA . SER A 1 215 ? -7.859 11.188 24.281 1 94.75 215 SER A CA 1
ATOM 1743 C C . SER A 1 215 ? -7.945 10.898 22.781 1 94.75 215 SER A C 1
ATOM 1745 O O . SER A 1 215 ? -8.859 10.203 22.328 1 94.75 215 SER A O 1
ATOM 1747 N N . TYR A 1 216 ? -6.949 11.414 22.031 1 96.62 216 TYR A N 1
ATOM 1748 C CA . TYR A 1 216 ? -6.957 11.227 20.578 1 96.62 216 TYR A CA 1
ATOM 1749 C C . TYR A 1 216 ? -6.324 9.891 20.203 1 96.62 216 TYR A C 1
ATOM 1751 O O . TYR A 1 216 ? -6.469 9.43 19.062 1 96.62 216 TYR A O 1
ATOM 1759 N N . PHE A 1 217 ? -5.637 9.289 21.141 1 97.31 217 PHE A N 1
ATOM 1760 C CA . PHE A 1 217 ? -4.871 8.094 20.828 1 97.31 217 PHE A CA 1
ATOM 1761 C C . PHE A 1 217 ? -5.531 6.855 21.422 1 97.31 217 PHE A C 1
ATOM 1763 O O . PHE A 1 217 ? -6.113 6.926 22.516 1 97.31 217 PHE A O 1
ATOM 1770 N N . LYS A 1 218 ? -5.445 5.805 20.672 1 94.44 218 LYS A N 1
ATOM 1771 C CA . LYS A 1 218 ? -5.93 4.52 21.172 1 94.44 218 LYS A CA 1
ATOM 1772 C C . LYS A 1 218 ? -5.102 4.051 22.375 1 94.44 218 LYS A C 1
ATOM 1774 O O . LYS A 1 218 ? -3.877 4.211 22.391 1 94.44 218 LYS A O 1
ATOM 1779 N N . ASP A 1 219 ? -5.828 3.578 23.312 1 82.44 219 ASP A N 1
ATOM 1780 C CA . ASP A 1 219 ? -5.152 3.025 24.484 1 82.44 219 ASP A CA 1
ATOM 1781 C C . ASP A 1 219 ? -4.406 1.738 24.125 1 82.44 219 ASP A C 1
ATOM 1783 O O . ASP A 1 219 ? -4.863 0.964 23.281 1 82.44 219 ASP A O 1
ATOM 1787 N N . LYS A 1 220 ? -3.125 1.706 24.547 1 65.69 220 LYS A N 1
ATOM 1788 C CA . LYS A 1 220 ? -2.406 0.45 24.344 1 65.69 220 LYS A CA 1
ATOM 1789 C C . LYS A 1 220 ? -3.115 -0.706 25.047 1 65.69 220 LYS A C 1
ATOM 1791 O O . LYS A 1 220 ? -3.744 -0.516 26.078 1 65.69 220 LYS A O 1
ATOM 1796 N N . MET B 1 1 ? -14.109 -13.023 14.711 1 30.5 1 MET B N 1
ATOM 1797 C CA . MET B 1 1 ? -15.102 -12.133 14.109 1 30.5 1 MET B CA 1
ATOM 1798 C C . MET B 1 1 ? -15.68 -12.742 12.836 1 30.5 1 MET B C 1
ATOM 1800 O O . MET B 1 1 ? -14.93 -13.234 11.984 1 30.5 1 MET B O 1
ATOM 1804 N N . GLN B 1 2 ? -16.688 -13.281 12.797 1 35.72 2 GLN B N 1
ATOM 1805 C CA . GLN B 1 2 ? -17.344 -13.977 11.695 1 35.72 2 GLN B CA 1
ATOM 1806 C C . GLN B 1 2 ? -17.172 -13.219 10.383 1 35.72 2 GLN B C 1
ATOM 1808 O O . GLN B 1 2 ? -17.516 -12.047 10.281 1 35.72 2 GLN B O 1
ATOM 1813 N N . THR B 1 3 ? -16.156 -13.562 9.688 1 52.69 3 THR B N 1
ATOM 1814 C CA . THR B 1 3 ? -16.047 -12.953 8.367 1 52.69 3 THR B CA 1
ATOM 1815 C C . THR B 1 3 ? -17.422 -12.844 7.707 1 52.69 3 THR B C 1
ATOM 1817 O O . THR B 1 3 ? -18.188 -13.805 7.688 1 52.69 3 THR B O 1
ATOM 1820 N N . SER B 1 4 ? -17.953 -11.625 7.758 1 62.78 4 SER B N 1
ATOM 1821 C CA . SER B 1 4 ? -19.25 -11.406 7.129 1 62.78 4 SER B CA 1
ATOM 1822 C C . SER B 1 4 ? -19.344 -12.133 5.793 1 62.78 4 SER B C 1
ATOM 1824 O O . SER B 1 4 ? -18.328 -12.422 5.164 1 62.78 4 SER B O 1
ATOM 1826 N N . VAL B 1 5 ? -20.359 -12.828 5.641 1 59.53 5 VAL B N 1
ATOM 1827 C CA . VAL B 1 5 ? -20.656 -13.516 4.395 1 59.53 5 VAL B CA 1
ATOM 1828 C C . VAL B 1 5 ? -20.094 -12.734 3.213 1 59.53 5 VAL B C 1
ATOM 1830 O O . VAL B 1 5 ? -19.531 -13.32 2.283 1 59.53 5 VAL B O 1
ATOM 1833 N N . GLY B 1 6 ? -20.125 -11.406 3.297 1 69.56 6 GLY B N 1
ATOM 1834 C CA . GLY B 1 6 ? -19.562 -10.547 2.266 1 69.56 6 GLY B CA 1
ATOM 1835 C C . GLY B 1 6 ? -18.047 -10.625 2.182 1 69.56 6 GLY B C 1
ATOM 1836 O O . GLY B 1 6 ? -17.484 -10.648 1.088 1 69.56 6 GLY B O 1
ATOM 1837 N N . SER B 1 7 ? -17.484 -10.789 3.26 1 77.5 7 SER B N 1
ATOM 1838 C CA . SER B 1 7 ? -16.031 -10.875 3.297 1 77.5 7 SER B CA 1
ATOM 1839 C C . SER B 1 7 ? -15.547 -12.203 2.738 1 77.5 7 SER B C 1
ATOM 1841 O O . SER B 1 7 ? -14.531 -12.258 2.039 1 77.5 7 SER B O 1
ATOM 1843 N N . ASN B 1 8 ? -16.281 -13.172 2.85 1 88.75 8 ASN B N 1
ATOM 1844 C CA . ASN B 1 8 ? -15.922 -14.484 2.326 1 88.75 8 ASN B CA 1
ATOM 1845 C C . ASN B 1 8 ? -16.047 -14.539 0.807 1 88.75 8 ASN B C 1
ATOM 1847 O O . ASN B 1 8 ? -15.148 -15.016 0.12 1 88.75 8 ASN B O 1
ATOM 1851 N N . ALA B 1 9 ? -17.219 -14.07 0.29 1 94.19 9 ALA B N 1
ATOM 1852 C CA . ALA B 1 9 ? -17.422 -14.031 -1.157 1 94.19 9 ALA B CA 1
ATOM 1853 C C . ALA B 1 9 ? -16.297 -13.258 -1.84 1 94.19 9 ALA B C 1
ATOM 1855 O O . ALA B 1 9 ? -15.758 -13.695 -2.857 1 94.19 9 ALA B O 1
ATOM 1856 N N . TYR B 1 10 ? -15.953 -12.156 -1.297 1 94.44 10 TYR B N 1
ATOM 1857 C CA . TYR B 1 10 ? -14.867 -11.344 -1.815 1 94.44 10 TYR B CA 1
ATOM 1858 C C . TYR B 1 10 ? -13.57 -12.141 -1.899 1 94.44 10 TYR B C 1
ATOM 1860 O O . TYR B 1 10 ? -12.922 -12.18 -2.949 1 94.44 10 TYR B O 1
ATOM 1868 N N . SER B 1 11 ? -13.242 -12.758 -0.827 1 94.5 11 SER B N 1
ATOM 1869 C CA . SER B 1 11 ? -11.984 -13.484 -0.745 1 94.5 11 SER B CA 1
ATOM 1870 C C . SER B 1 11 ? -11.945 -14.641 -1.739 1 94.5 11 SER B C 1
ATOM 1872 O O . SER B 1 11 ? -10.93 -14.859 -2.408 1 94.5 11 SER B O 1
ATOM 1874 N N . VAL B 1 12 ? -12.984 -15.344 -1.848 1 95.06 12 VAL B N 1
ATOM 1875 C CA . VAL B 1 12 ? -13.047 -16.516 -2.717 1 95.06 12 VAL B CA 1
ATOM 1876 C C . VAL B 1 12 ? -12.953 -16.078 -4.18 1 95.06 12 VAL B C 1
ATOM 1878 O O . VAL B 1 12 ? -12.188 -16.656 -4.957 1 95.06 12 VAL B O 1
ATOM 1881 N N . ILE B 1 13 ? -13.711 -15.094 -4.523 1 96.69 13 ILE B N 1
ATOM 1882 C CA . ILE B 1 13 ? -13.719 -14.633 -5.906 1 96.69 13 ILE B CA 1
ATOM 1883 C C . ILE B 1 13 ? -12.352 -14.055 -6.266 1 96.69 13 ILE B C 1
ATOM 1885 O O . ILE B 1 13 ? -11.828 -14.312 -7.355 1 96.69 13 ILE B O 1
ATOM 1889 N N . LYS B 1 14 ? -11.805 -13.289 -5.387 1 96.25 14 LYS B N 1
ATOM 1890 C CA . LYS B 1 14 ? -10.469 -12.742 -5.629 1 96.25 14 LYS B CA 1
ATOM 1891 C C . LYS B 1 14 ? -9.453 -13.852 -5.879 1 96.25 14 LYS B C 1
ATOM 1893 O O . LYS B 1 14 ? -8.648 -13.766 -6.809 1 96.25 14 LYS B O 1
ATOM 1898 N N . GLU B 1 15 ? -9.516 -14.852 -5.039 1 94.62 15 GLU B N 1
ATOM 1899 C CA . GLU B 1 15 ? -8.617 -15.992 -5.195 1 94.62 15 GLU B CA 1
ATOM 1900 C C . GLU B 1 15 ? -8.805 -16.656 -6.559 1 94.62 15 GLU B C 1
ATOM 1902 O O . GLU B 1 15 ? -7.824 -17.031 -7.211 1 94.62 15 GLU B O 1
ATOM 1907 N N . GLN B 1 16 ? -10 -16.797 -6.98 1 96.06 16 GLN B N 1
ATOM 1908 C CA . GLN B 1 16 ? -10.289 -17.406 -8.273 1 96.06 16 GLN B CA 1
ATOM 1909 C C . GLN B 1 16 ? -9.766 -16.547 -9.422 1 96.06 16 GLN B C 1
ATOM 1911 O O . GLN B 1 16 ? -9.336 -17.078 -10.445 1 96.06 16 GLN B O 1
ATOM 1916 N N . ILE B 1 17 ? -9.812 -15.25 -9.258 1 97 17 ILE B N 1
ATOM 1917 C CA . ILE B 1 17 ? -9.305 -14.328 -10.266 1 97 17 ILE B CA 1
ATOM 1918 C C . ILE B 1 17 ? -7.777 -14.422 -10.32 1 97 17 ILE B C 1
ATOM 1920 O O . ILE B 1 17 ? -7.199 -14.516 -11.406 1 97 17 ILE B O 1
ATOM 1924 N N . ILE B 1 18 ? -7.16 -14.5 -9.188 1 95 18 ILE B N 1
ATOM 1925 C CA . ILE B 1 18 ? -5.703 -14.523 -9.094 1 95 18 ILE B CA 1
ATOM 1926 C C . ILE B 1 18 ? -5.176 -15.852 -9.625 1 95 18 ILE B C 1
ATOM 1928 O O . ILE B 1 18 ? -4.18 -15.883 -10.352 1 95 18 ILE B O 1
ATOM 1932 N N . ASN B 1 19 ? -5.895 -16.953 -9.312 1 93.62 19 ASN B N 1
ATOM 1933 C CA . ASN B 1 19 ? -5.457 -18.281 -9.719 1 93.62 19 ASN B CA 1
ATOM 1934 C C . ASN B 1 19 ? -5.918 -18.609 -11.133 1 93.62 19 ASN B C 1
ATOM 1936 O O . ASN B 1 19 ? -5.734 -19.734 -11.602 1 93.62 19 ASN B O 1
ATOM 1940 N N . LEU B 1 20 ? -6.625 -17.734 -11.797 1 94.94 20 LEU B N 1
ATOM 1941 C CA . LEU B 1 20 ? -7.023 -17.812 -13.195 1 94.94 20 LEU B CA 1
ATOM 1942 C C . LEU B 1 20 ? -8.141 -18.828 -13.391 1 94.94 20 LEU B C 1
ATOM 1944 O O . LEU B 1 20 ? -8.336 -19.328 -14.5 1 94.94 20 LEU B O 1
ATOM 1948 N N . GLU B 1 21 ? -8.758 -19.203 -12.305 1 95.38 21 GLU B N 1
ATOM 1949 C CA . GLU B 1 21 ? -9.992 -19.969 -12.438 1 95.38 21 GLU B CA 1
ATOM 1950 C C . GLU B 1 21 ? -11.102 -19.125 -13.062 1 95.38 21 GLU B C 1
ATOM 1952 O O . GLU B 1 21 ? -11.961 -19.641 -13.766 1 95.38 21 GLU B O 1
ATOM 1957 N N . LEU B 1 22 ? -11.094 -17.875 -12.773 1 97.06 22 LEU B N 1
ATOM 1958 C CA . LEU B 1 22 ? -11.789 -16.844 -13.531 1 97.06 22 LEU B CA 1
ATOM 1959 C C . LEU B 1 22 ? -10.805 -16.062 -14.398 1 97.06 22 LEU B C 1
ATOM 1961 O O . LEU B 1 22 ? -9.984 -15.297 -13.883 1 97.06 22 LEU B O 1
ATOM 1965 N N . GLU B 1 23 ? -10.938 -16.203 -15.664 1 97.12 23 GLU B N 1
ATOM 1966 C CA . GLU B 1 23 ? -9.891 -15.742 -16.578 1 97.12 23 GLU B CA 1
ATOM 1967 C C . GLU B 1 23 ? -10.039 -14.258 -16.891 1 97.12 23 GLU B C 1
ATOM 1969 O O . GLU B 1 23 ? -11.156 -13.727 -16.906 1 97.12 23 GLU B O 1
ATOM 1974 N N . PRO B 1 24 ? -8.969 -13.633 -17.203 1 98 24 PRO B N 1
ATOM 1975 C CA . PRO B 1 24 ? -9.055 -12.242 -17.656 1 98 24 PRO B CA 1
ATOM 1976 C C . PRO B 1 24 ? -9.945 -12.086 -18.891 1 98 24 PRO B C 1
ATOM 1978 O O . PRO B 1 24 ? -9.797 -12.82 -19.875 1 98 24 PRO B O 1
ATOM 1981 N N . GLY B 1 25 ? -10.875 -11.164 -18.766 1 97.19 25 GLY B N 1
ATOM 1982 C CA . GLY B 1 25 ? -11.781 -10.906 -19.875 1 97.19 25 GLY B CA 1
ATOM 1983 C C . GLY B 1 25 ? -13.078 -11.688 -19.781 1 97.19 25 GLY B C 1
ATOM 1984 O O . GLY B 1 25 ? -14.031 -11.422 -20.516 1 97.19 25 GLY B O 1
ATOM 1985 N N . GLU B 1 26 ? -13.141 -12.617 -18.891 1 97.5 26 GLU B N 1
ATOM 1986 C CA . GLU B 1 26 ? -14.297 -13.5 -18.75 1 97.5 26 GLU B CA 1
ATOM 1987 C C . GLU B 1 26 ? -15.5 -12.75 -18.188 1 97.5 26 GLU B C 1
ATOM 1989 O O . GLU B 1 26 ? -15.359 -11.984 -17.234 1 97.5 26 GLU B O 1
ATOM 1994 N N . LYS B 1 27 ? -16.656 -12.938 -18.812 1 97.62 27 LYS B N 1
ATOM 1995 C CA . LYS B 1 27 ? -17.891 -12.398 -18.266 1 97.62 27 LYS B CA 1
ATOM 1996 C C . LYS B 1 27 ? -18.344 -13.195 -17.047 1 97.62 27 LYS B C 1
ATOM 1998 O O . LYS B 1 27 ? -18.297 -14.43 -17.047 1 97.62 27 LYS B O 1
ATOM 2003 N N . ILE B 1 28 ? -18.703 -12.469 -16.031 1 97.5 28 ILE B N 1
ATOM 2004 C CA . ILE B 1 28 ? -19.141 -13.141 -14.812 1 97.5 28 ILE B CA 1
ATOM 2005 C C . ILE B 1 28 ? -20.516 -12.617 -14.406 1 97.5 28 ILE B C 1
ATOM 2007 O O . ILE B 1 28 ? -20.859 -11.469 -14.711 1 97.5 28 ILE B O 1
ATOM 2011 N N . SER B 1 29 ? -21.281 -13.484 -13.727 1 94.81 29 SER B N 1
ATOM 2012 C CA . SER B 1 29 ? -22.641 -13.172 -13.312 1 94.81 29 SER B CA 1
ATOM 2013 C C . SER B 1 29 ? -22.812 -13.297 -11.797 1 94.81 29 SER B C 1
ATOM 2015 O O . SER B 1 29 ? -22.328 -14.258 -11.195 1 94.81 29 SER B O 1
ATOM 2017 N N . GLU B 1 30 ? -23.438 -12.312 -11.227 1 94.19 30 GLU B N 1
ATOM 2018 C CA . GLU B 1 30 ? -23.734 -12.352 -9.789 1 94.19 30 GLU B CA 1
ATOM 2019 C C . GLU B 1 30 ? -24.562 -13.586 -9.438 1 94.19 30 GLU B C 1
ATOM 2021 O O . GLU B 1 30 ? -24.312 -14.219 -8.406 1 94.19 30 GLU B O 1
ATOM 2026 N N . SER B 1 31 ? -25.531 -13.898 -10.305 1 94.06 31 SER B N 1
ATOM 2027 C CA . SER B 1 31 ? -26.406 -15.031 -10.062 1 94.06 31 SER B CA 1
ATOM 2028 C C . SER B 1 31 ? -25.641 -16.359 -10.125 1 94.06 31 SER B C 1
ATOM 2030 O O . SER B 1 31 ? -25.812 -17.219 -9.258 1 94.06 31 SER B O 1
ATOM 2032 N N . GLU B 1 32 ? -24.859 -16.547 -11.117 1 94.81 32 GLU B N 1
ATOM 2033 C CA . GLU B 1 32 ? -24.094 -17.781 -11.289 1 94.81 32 GLU B CA 1
ATOM 2034 C C . GLU B 1 32 ? -23.109 -17.984 -10.141 1 94.81 32 GLU B C 1
ATOM 2036 O O . GLU B 1 32 ? -23 -19.094 -9.594 1 94.81 32 GLU B O 1
ATOM 2041 N N . LEU B 1 33 ? -22.359 -16.953 -9.797 1 95.69 33 LEU B N 1
ATOM 2042 C CA . LEU B 1 33 ? -21.391 -17.078 -8.719 1 95.69 33 LEU B CA 1
ATOM 2043 C C . LEU B 1 33 ? -22.078 -17.266 -7.375 1 95.69 33 LEU B C 1
ATOM 2045 O O . LEU B 1 33 ? -21.578 -17.969 -6.504 1 95.69 33 LEU B O 1
ATOM 2049 N N . GLY B 1 34 ? -23.188 -16.562 -7.223 1 94.88 34 GLY B N 1
ATOM 2050 C CA . GLY B 1 34 ? -23.984 -16.797 -6.023 1 94.88 34 GLY B CA 1
ATOM 2051 C C . GLY B 1 34 ? -24.391 -18.234 -5.836 1 94.88 34 GLY B C 1
ATOM 2052 O O . GLY B 1 34 ? -24.266 -18.781 -4.734 1 94.88 34 GLY B O 1
ATOM 2053 N N . SER B 1 35 ? -24.891 -18.875 -6.895 1 94.62 35 SER B N 1
ATOM 2054 C CA . SER B 1 35 ? -25.281 -20.281 -6.867 1 94.62 35 SER B CA 1
ATOM 2055 C C . SER B 1 35 ? -24.094 -21.172 -6.543 1 94.62 35 SER B C 1
ATOM 2057 O O . SER B 1 35 ? -24.203 -22.078 -5.711 1 94.62 35 SER B O 1
ATOM 2059 N N . ARG B 1 36 ? -22.984 -20.875 -7.113 1 92.81 36 ARG B N 1
ATOM 2060 C CA . ARG B 1 36 ? -21.781 -21.672 -6.922 1 92.81 36 ARG B CA 1
ATOM 2061 C C . ARG B 1 36 ? -21.281 -21.578 -5.484 1 92.81 36 ARG B C 1
ATOM 2063 O O . ARG B 1 36 ? -20.781 -22.562 -4.93 1 92.81 36 ARG B O 1
ATOM 2070 N N . LEU B 1 37 ? -21.391 -20.391 -4.957 1 93.69 37 LEU B N 1
ATOM 2071 C CA . LEU B 1 37 ? -20.859 -20.156 -3.613 1 93.69 37 LEU B CA 1
ATOM 2072 C C . LEU B 1 37 ? -21.953 -20.328 -2.566 1 93.69 37 LEU B C 1
ATOM 2074 O O . LEU B 1 37 ? -21.703 -20.172 -1.369 1 93.69 37 LEU B O 1
ATOM 2078 N N . GLN B 1 38 ? -23.172 -20.562 -3.02 1 93.81 38 GLN B N 1
ATOM 2079 C CA . GLN B 1 38 ? -24.312 -20.812 -2.156 1 93.81 38 GLN B CA 1
ATOM 2080 C C . GLN B 1 38 ? -24.594 -19.594 -1.263 1 93.81 38 GLN B C 1
ATOM 2082 O O . GLN B 1 38 ? -24.766 -19.75 -0.05 1 93.81 38 GLN B O 1
ATOM 2087 N N . VAL B 1 39 ? -24.578 -18.484 -1.812 1 93.19 39 VAL B N 1
ATOM 2088 C CA . VAL B 1 39 ? -24.938 -17.25 -1.144 1 93.19 39 VAL B CA 1
ATOM 2089 C C . VAL B 1 39 ? -25.859 -16.422 -2.041 1 93.19 39 VAL B C 1
ATOM 2091 O O . VAL B 1 39 ? -25.969 -16.688 -3.242 1 93.19 39 VAL B O 1
ATOM 2094 N N . SER B 1 40 ? -26.531 -15.516 -1.407 1 90.81 40 SER B N 1
ATOM 2095 C CA . SER B 1 40 ? -27.422 -14.648 -2.162 1 90.81 40 SER B CA 1
ATOM 2096 C C . SER B 1 40 ? -26.641 -13.664 -3.031 1 90.81 40 SER B C 1
ATOM 2098 O O . SER B 1 40 ? -25.406 -13.586 -2.934 1 90.81 40 SER B O 1
ATOM 2100 N N . ARG B 1 41 ? -27.328 -12.898 -3.838 1 91.56 41 ARG B N 1
ATOM 2101 C CA . ARG B 1 41 ? -26.719 -11.953 -4.762 1 91.56 41 ARG B CA 1
ATOM 2102 C C . ARG B 1 41 ? -26.156 -10.75 -4.02 1 91.56 41 ARG B C 1
ATOM 2104 O O . ARG B 1 41 ? -25.203 -10.117 -4.488 1 91.56 41 ARG B O 1
ATOM 2111 N N . THR B 1 42 ? -26.688 -10.531 -2.969 1 90.56 42 THR B N 1
ATOM 2112 C CA . THR B 1 42 ? -26.297 -9.328 -2.244 1 90.56 42 THR B CA 1
ATOM 2113 C C . THR B 1 42 ? -24.812 -9.383 -1.854 1 90.56 42 THR B C 1
ATOM 2115 O O . THR B 1 42 ? -24.047 -8.477 -2.188 1 90.56 42 THR B O 1
ATOM 2118 N N . PRO B 1 43 ? -24.328 -10.391 -1.182 1 93.25 43 PRO B N 1
ATOM 2119 C CA . PRO B 1 43 ? -22.906 -10.469 -0.85 1 93.25 43 PRO B CA 1
ATOM 2120 C C . PRO B 1 43 ? -22 -10.5 -2.088 1 93.25 43 PRO B C 1
ATOM 2122 O O . PRO B 1 43 ? -20.891 -9.984 -2.059 1 93.25 43 PRO B O 1
ATOM 2125 N N . ILE B 1 44 ? -22.484 -11.094 -3.135 1 95.12 44 ILE B N 1
ATOM 2126 C CA . ILE B 1 44 ? -21.719 -11.148 -4.371 1 95.12 44 ILE B CA 1
ATOM 2127 C C . ILE B 1 44 ? -21.562 -9.75 -4.953 1 95.12 44 ILE B C 1
ATOM 2129 O O . ILE B 1 44 ? -20.484 -9.367 -5.402 1 95.12 44 ILE B O 1
ATOM 2133 N N . ARG B 1 45 ? -22.625 -9.062 -4.953 1 92.12 45 ARG B N 1
ATOM 2134 C CA . ARG B 1 45 ? -22.609 -7.688 -5.449 1 92.12 45 ARG B CA 1
ATOM 2135 C C . ARG B 1 45 ? -21.625 -6.832 -4.656 1 92.12 45 ARG B C 1
ATOM 2137 O O . ARG B 1 45 ? -20.906 -6.012 -5.23 1 92.12 45 ARG B O 1
ATOM 2144 N N . GLU B 1 46 ? -21.625 -7.031 -3.402 1 90.19 46 GLU B N 1
ATOM 2145 C CA . GLU B 1 46 ? -20.688 -6.309 -2.553 1 90.19 46 GLU B CA 1
ATOM 2146 C C . GLU B 1 46 ? -19.25 -6.691 -2.879 1 90.19 46 GLU B C 1
ATOM 2148 O O . GLU B 1 46 ? -18.359 -5.828 -2.92 1 90.19 46 GLU B O 1
ATOM 2153 N N . ALA B 1 47 ? -19.016 -7.922 -3.074 1 94.38 47 ALA B N 1
ATOM 2154 C CA . ALA B 1 47 ? -17.688 -8.406 -3.459 1 94.38 47 ALA B CA 1
ATOM 2155 C C . ALA B 1 47 ? -17.266 -7.809 -4.797 1 94.38 47 ALA B C 1
ATOM 2157 O O . ALA B 1 47 ? -16.109 -7.379 -4.949 1 94.38 47 ALA B O 1
ATOM 2158 N N . PHE B 1 48 ? -18.219 -7.758 -5.695 1 95.38 48 PHE B N 1
ATOM 2159 C CA . PHE B 1 48 ? -17.953 -7.191 -7.008 1 95.38 48 PHE B CA 1
ATOM 2160 C C . PHE B 1 48 ? -17.531 -5.73 -6.895 1 95.38 48 PHE B C 1
ATOM 2162 O O . PHE B 1 48 ? -16.578 -5.297 -7.547 1 95.38 48 PHE B O 1
ATOM 2169 N N . LYS B 1 49 ? -18.219 -5.039 -6.121 1 89.69 49 LYS B N 1
ATOM 2170 C CA . LYS B 1 49 ? -17.906 -3.623 -5.945 1 89.69 49 LYS B CA 1
ATOM 2171 C C . LYS B 1 49 ? -16.5 -3.434 -5.395 1 89.69 49 LYS B C 1
ATOM 2173 O O . LYS B 1 49 ? -15.75 -2.58 -5.875 1 89.69 49 LYS B O 1
ATOM 2178 N N . ARG B 1 50 ? -16.172 -4.191 -4.414 1 89.5 50 ARG B N 1
ATOM 2179 C CA . ARG B 1 50 ? -14.844 -4.105 -3.816 1 89.5 50 ARG B CA 1
ATOM 2180 C C . ARG B 1 50 ? -13.758 -4.504 -4.82 1 89.5 50 ARG B C 1
ATOM 2182 O O . ARG B 1 50 ? -12.734 -3.834 -4.93 1 89.5 50 ARG B O 1
ATOM 2189 N N . LEU B 1 51 ? -14.016 -5.559 -5.52 1 95.19 51 LEU B N 1
ATOM 2190 C CA . LEU B 1 51 ? -13.055 -6.051 -6.5 1 95.19 51 LEU B CA 1
ATOM 2191 C C . LEU B 1 51 ? -12.922 -5.074 -7.664 1 95.19 51 LEU B C 1
ATOM 2193 O O . LEU B 1 51 ? -11.844 -4.953 -8.25 1 95.19 51 LEU B O 1
ATOM 2197 N N . ALA B 1 52 ? -14.008 -4.395 -7.992 1 93.94 52 ALA B N 1
ATOM 2198 C CA . ALA B 1 52 ? -13.961 -3.357 -9.016 1 93.94 52 ALA B CA 1
ATOM 2199 C C . ALA B 1 52 ? -13.102 -2.18 -8.562 1 93.94 52 ALA B C 1
ATOM 2201 O O . ALA B 1 52 ? -12.336 -1.621 -9.359 1 93.94 52 ALA B O 1
ATOM 2202 N N . GLN B 1 53 ? -13.195 -1.853 -7.328 1 84.81 53 GLN B N 1
ATOM 2203 C CA . GLN B 1 53 ? -12.383 -0.784 -6.762 1 84.81 53 GLN B CA 1
ATOM 2204 C C . GLN B 1 53 ? -10.898 -1.138 -6.816 1 84.81 53 GLN B C 1
ATOM 2206 O O . GLN B 1 53 ? -10.047 -0.256 -6.965 1 84.81 53 GLN B O 1
ATOM 2211 N N . GLU B 1 54 ? -10.656 -2.406 -6.781 1 89.31 54 GLU B N 1
ATOM 2212 C CA . GLU B 1 54 ? -9.281 -2.885 -6.805 1 89.31 54 GLU B CA 1
ATOM 2213 C C . GLU B 1 54 ? -8.805 -3.121 -8.234 1 89.31 54 GLU B C 1
ATOM 2215 O O . GLU B 1 54 ? -7.656 -3.506 -8.453 1 89.31 54 GLU B O 1
ATOM 2220 N N . GLY B 1 55 ? -9.734 -3 -9.188 1 93.25 55 GLY B N 1
ATOM 2221 C CA . GLY B 1 55 ? -9.375 -3.119 -10.594 1 93.25 55 GLY B CA 1
ATOM 2222 C C . GLY B 1 55 ? -9.359 -4.551 -11.086 1 93.25 55 GLY B C 1
ATOM 2223 O O . GLY B 1 55 ? -8.766 -4.852 -12.125 1 93.25 55 GLY B O 1
ATOM 2224 N N . LEU B 1 56 ? -9.984 -5.457 -10.414 1 97 56 LEU B N 1
ATOM 2225 C CA . LEU B 1 56 ? -9.953 -6.871 -10.773 1 97 56 LEU B CA 1
ATOM 2226 C C . LEU B 1 56 ? -11.195 -7.266 -11.562 1 97 56 LEU B C 1
ATOM 2228 O O . LEU B 1 56 ? -11.219 -8.305 -12.227 1 97 56 LEU B O 1
ATOM 2232 N N . ILE B 1 57 ? -12.258 -6.453 -11.391 1 97.56 57 ILE B N 1
ATOM 2233 C CA . ILE B 1 57 ? -13.508 -6.637 -12.117 1 97.56 57 ILE B CA 1
ATOM 2234 C C . ILE B 1 57 ? -13.922 -5.324 -12.773 1 97.56 57 ILE B C 1
ATOM 2236 O O . ILE B 1 57 ? -13.797 -4.254 -12.172 1 97.56 57 ILE B O 1
ATOM 2240 N N . ASP B 1 58 ? -14.344 -5.367 -13.922 1 97.06 58 ASP B N 1
ATOM 2241 C CA . ASP B 1 58 ? -14.945 -4.242 -14.633 1 97.06 58 ASP B CA 1
ATOM 2242 C C . ASP B 1 58 ? -16.469 -4.383 -14.695 1 97.06 58 ASP B C 1
ATOM 2244 O O . ASP B 1 58 ? -16.984 -5.367 -15.227 1 97.06 58 ASP B O 1
ATOM 2248 N N . ILE B 1 59 ? -17.109 -3.412 -14.219 1 95.56 59 ILE B N 1
ATOM 2249 C CA . ILE B 1 59 ? -18.562 -3.434 -14.234 1 95.56 59 ILE B CA 1
ATOM 2250 C C . ILE B 1 59 ? -19.078 -2.438 -15.266 1 95.56 59 ILE B C 1
ATOM 2252 O O . ILE B 1 59 ? -18.797 -1.241 -15.188 1 95.56 59 ILE B O 1
ATOM 2256 N N . TYR B 1 60 ? -19.812 -2.877 -16.219 1 93.94 60 TYR B N 1
ATOM 2257 C CA . TYR B 1 60 ? -20.406 -2.043 -17.25 1 93.94 60 TYR B CA 1
ATOM 2258 C C . TYR B 1 60 ? -21.922 -2.062 -17.156 1 93.94 60 TYR B C 1
ATOM 2260 O O . TYR B 1 60 ? -22.547 -3.123 -17.234 1 93.94 60 TYR B O 1
ATOM 2268 N N . PRO B 1 61 ? -22.406 -0.892 -17.047 1 90.19 61 PRO B N 1
ATOM 2269 C CA . PRO B 1 61 ? -23.875 -0.837 -17 1 90.19 61 PRO B CA 1
ATOM 2270 C C . PRO B 1 61 ? -24.531 -1.481 -18.219 1 90.19 61 PRO B C 1
ATOM 2272 O O . PRO B 1 61 ? -24.094 -1.258 -19.359 1 90.19 61 PRO B O 1
ATOM 2275 N N . GLN B 1 62 ? -25.484 -2.285 -17.953 1 89.44 62 GLN B N 1
ATOM 2276 C CA . GLN B 1 62 ? -26.344 -2.924 -18.953 1 89.44 62 GLN B CA 1
ATOM 2277 C C . GLN B 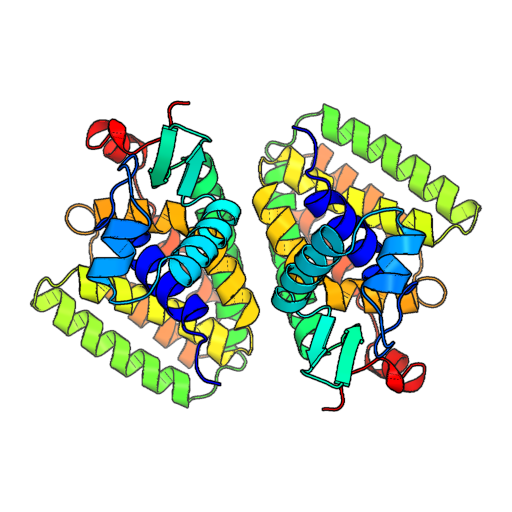1 62 ? -25.562 -3.934 -19.781 1 89.44 62 GLN B C 1
ATOM 2279 O O . GLN B 1 62 ? -26.109 -4.543 -20.703 1 89.44 62 GLN B O 1
ATOM 2284 N N . ARG B 1 63 ? -24.234 -4.078 -19.719 1 91.94 63 ARG B N 1
ATOM 2285 C CA . ARG B 1 63 ? -23.422 -5.035 -20.469 1 91.94 63 ARG B CA 1
ATOM 2286 C C . ARG B 1 63 ? -23 -6.199 -19.578 1 91.94 63 ARG B C 1
ATOM 2288 O O . ARG B 1 63 ? -22.797 -7.312 -20.062 1 91.94 63 ARG B O 1
ATOM 2295 N N . GLY B 1 64 ? -22.797 -5.793 -18.328 1 95.12 64 GLY B N 1
ATOM 2296 C CA . GLY B 1 64 ? -22.422 -6.848 -17.391 1 95.12 64 GLY B CA 1
ATOM 2297 C C . GLY B 1 64 ? -21.078 -6.617 -16.75 1 95.12 64 GLY B C 1
ATOM 2298 O O . GLY B 1 64 ? -20.531 -5.512 -16.812 1 95.12 64 GLY B O 1
ATOM 2299 N N . SER B 1 65 ? -20.594 -7.652 -15.938 1 97.38 65 SER B N 1
ATOM 2300 C CA . SER B 1 65 ? -19.328 -7.609 -15.227 1 97.38 65 SER B CA 1
ATOM 2301 C C . SER B 1 65 ? -18.312 -8.594 -15.82 1 97.38 65 SER B C 1
ATOM 2303 O O . SER B 1 65 ? -18.688 -9.688 -16.234 1 97.38 65 SER B O 1
ATOM 2305 N N . PHE B 1 66 ? -17.094 -8.148 -15.875 1 98.31 66 PHE B N 1
ATOM 2306 C CA . PHE B 1 66 ? -16.031 -8.953 -16.453 1 98.31 66 PHE B CA 1
ATOM 2307 C C . PHE B 1 66 ? -14.805 -8.984 -15.547 1 98.31 66 PHE B C 1
ATOM 2309 O O . PHE B 1 66 ? -14.508 -7.992 -14.875 1 98.31 66 PHE B O 1
ATOM 2316 N N . VAL B 1 67 ? -14.117 -10.086 -15.523 1 98.5 67 VAL B N 1
ATOM 2317 C CA . VAL B 1 67 ? -12.789 -10.078 -14.93 1 98.5 67 VAL B CA 1
ATOM 2318 C C . VAL B 1 67 ? -11.859 -9.172 -15.742 1 98.5 67 VAL B C 1
ATOM 2320 O O . VAL B 1 67 ? -11.789 -9.281 -16.969 1 98.5 67 VAL B O 1
ATOM 2323 N N . SER B 1 68 ? -11.195 -8.297 -15.086 1 98.19 68 SER B N 1
ATOM 2324 C CA . SER B 1 68 ? -10.344 -7.348 -15.797 1 98.19 68 SER B CA 1
ATOM 2325 C C . SER B 1 68 ? -9.195 -8.055 -16.5 1 98.19 68 SER B C 1
ATOM 2327 O O . SER B 1 68 ? -8.734 -9.109 -16.047 1 98.19 68 SER B O 1
ATOM 2329 N N . GLN B 1 69 ? -8.797 -7.504 -17.609 1 98.25 69 GLN B N 1
ATOM 2330 C CA . GLN B 1 69 ? -7.559 -7.957 -18.234 1 98.25 69 GLN B CA 1
ATOM 2331 C C . GLN B 1 69 ? -6.34 -7.504 -17.438 1 98.25 69 GLN B C 1
ATOM 2333 O O . GLN B 1 69 ? -6.441 -6.598 -16.594 1 98.25 69 GLN B O 1
ATOM 2338 N N . ILE B 1 70 ? -5.227 -8.133 -17.672 1 97.5 70 ILE B N 1
ATOM 2339 C CA . ILE B 1 70 ? -3.992 -7.812 -16.969 1 97.5 70 ILE B CA 1
ATOM 2340 C C . ILE B 1 70 ? -3.379 -6.539 -17.547 1 97.5 70 ILE B C 1
ATOM 2342 O O . ILE B 1 70 ? -3.209 -6.422 -18.766 1 97.5 70 ILE B O 1
ATOM 2346 N N . ASP B 1 71 ? -3.18 -5.652 -16.734 1 96.62 71 ASP B N 1
ATOM 2347 C CA . ASP B 1 71 ? -2.547 -4.391 -17.109 1 96.62 71 ASP B CA 1
ATOM 2348 C C . ASP B 1 71 ? -1.05 -4.418 -16.828 1 96.62 71 ASP B C 1
ATOM 2350 O O . ASP B 1 71 ? -0.64 -4.461 -15.656 1 96.62 71 ASP B O 1
ATOM 2354 N N . GLU B 1 72 ? -0.214 -4.309 -17.828 1 95.5 72 GLU B N 1
ATOM 2355 C CA . GLU B 1 72 ? 1.237 -4.414 -17.719 1 95.5 72 GLU B CA 1
ATOM 2356 C C . GLU B 1 72 ? 1.792 -3.34 -16.781 1 95.5 72 GLU B C 1
ATOM 2358 O O . GLU B 1 72 ? 2.756 -3.582 -16.047 1 95.5 72 GLU B O 1
ATOM 2363 N N . SER B 1 73 ? 1.235 -2.145 -16.859 1 95.75 73 SER B N 1
ATOM 2364 C CA . SER B 1 73 ? 1.706 -1.075 -15.977 1 95.75 73 SER B CA 1
ATOM 2365 C C . SER B 1 73 ? 1.434 -1.4 -14.508 1 95.75 73 SER B C 1
ATOM 2367 O O . SER B 1 73 ? 2.225 -1.048 -13.633 1 95.75 73 SER B O 1
ATOM 2369 N N . TYR B 1 74 ? 0.323 -2.092 -14.25 1 95.88 74 TYR B N 1
ATOM 2370 C CA . TYR B 1 74 ? 0.004 -2.49 -12.883 1 95.88 74 TYR B CA 1
ATOM 2371 C C . TYR B 1 74 ? 0.922 -3.615 -12.414 1 95.88 74 TYR B C 1
ATOM 2373 O O . TYR B 1 74 ? 1.275 -3.686 -11.234 1 95.88 74 TYR B O 1
ATOM 2381 N N . VAL B 1 75 ? 1.316 -4.473 -13.367 1 96.25 75 VAL B N 1
ATOM 2382 C CA . VAL B 1 75 ? 2.301 -5.5 -13.047 1 96.25 75 VAL B CA 1
ATOM 2383 C C . VAL B 1 75 ? 3.604 -4.848 -12.594 1 96.25 75 VAL B C 1
ATOM 2385 O O . VAL B 1 75 ? 4.168 -5.223 -11.562 1 96.25 75 VAL B O 1
ATOM 2388 N N . GLU B 1 76 ? 4.004 -3.867 -13.312 1 95.62 76 GLU B N 1
ATOM 2389 C CA . GLU B 1 76 ? 5.266 -3.191 -13.031 1 95.62 76 GLU B CA 1
ATOM 2390 C C . GLU B 1 76 ? 5.219 -2.475 -11.68 1 95.62 76 GLU B C 1
ATOM 2392 O O . GLU B 1 76 ? 6.195 -2.49 -10.93 1 95.62 76 GLU B O 1
ATOM 2397 N N . GLU B 1 77 ? 4.168 -1.834 -11.367 1 96.62 77 GLU B N 1
ATOM 2398 C CA . GLU B 1 77 ? 4.047 -1.152 -10.078 1 96.62 77 GLU B CA 1
ATOM 2399 C C . GLU B 1 77 ? 4.023 -2.15 -8.93 1 96.62 77 GLU B C 1
ATOM 2401 O O . GLU B 1 77 ? 4.531 -1.865 -7.84 1 96.62 77 GLU B O 1
ATOM 2406 N N . GLY B 1 78 ? 3.336 -3.232 -9.156 1 96.75 78 GLY B N 1
ATOM 2407 C CA . GLY B 1 78 ? 3.363 -4.293 -8.164 1 96.75 78 GLY B CA 1
ATOM 2408 C C . GLY B 1 78 ? 4.762 -4.809 -7.875 1 96.75 78 GLY B C 1
ATOM 2409 O O . GLY B 1 78 ? 5.125 -5.023 -6.715 1 96.75 78 GLY B O 1
ATOM 2410 N N . ARG B 1 79 ? 5.523 -5.004 -8.945 1 96.75 79 ARG B N 1
ATOM 2411 C CA . ARG B 1 79 ? 6.91 -5.43 -8.805 1 96.75 79 ARG B CA 1
ATOM 2412 C C . ARG B 1 79 ? 7.719 -4.41 -8 1 96.75 79 ARG B C 1
ATOM 2414 O O . ARG B 1 79 ? 8.484 -4.781 -7.109 1 96.75 79 ARG B O 1
ATOM 2421 N N . PHE B 1 80 ? 7.516 -3.164 -8.336 1 97.44 80 PHE B N 1
ATOM 2422 C CA . PHE B 1 80 ? 8.195 -2.064 -7.66 1 97.44 80 PHE B CA 1
ATOM 2423 C C . PHE B 1 80 ? 7.898 -2.084 -6.164 1 97.44 80 PHE B C 1
ATOM 2425 O O . PHE B 1 80 ? 8.82 -2.043 -5.344 1 97.44 80 PHE B O 1
ATOM 2432 N N . MET B 1 81 ? 6.652 -2.191 -5.816 1 97.31 81 MET B N 1
ATOM 2433 C CA . MET B 1 81 ? 6.227 -2.225 -4.422 1 97.31 81 MET B CA 1
ATOM 2434 C C . MET B 1 81 ? 6.785 -3.455 -3.713 1 97.31 81 MET B C 1
ATOM 2436 O O . MET B 1 81 ? 7.355 -3.346 -2.627 1 97.31 81 MET B O 1
ATOM 2440 N N . ARG B 1 82 ? 6.594 -4.559 -4.289 1 97.94 82 ARG B N 1
ATOM 2441 C CA . ARG B 1 82 ? 7.047 -5.809 -3.693 1 97.94 82 ARG B CA 1
ATOM 2442 C C . ARG B 1 82 ? 8.547 -5.762 -3.393 1 97.94 82 ARG B C 1
ATOM 2444 O O . ARG B 1 82 ? 8.969 -6.051 -2.271 1 97.94 82 ARG B O 1
ATOM 2451 N N . GLU B 1 83 ? 9.32 -5.398 -4.395 1 97.62 83 GLU B N 1
ATOM 2452 C CA . GLU B 1 83 ? 10.773 -5.41 -4.262 1 97.62 83 GLU B CA 1
ATOM 2453 C C . GLU B 1 83 ? 11.234 -4.535 -3.1 1 97.62 83 GLU B C 1
ATOM 2455 O O . GLU B 1 83 ? 12 -4.98 -2.244 1 97.62 83 GLU B O 1
ATOM 2460 N N . HIS B 1 84 ? 10.719 -3.408 -3.045 1 97.94 84 HIS B N 1
ATOM 2461 C CA . HIS B 1 84 ? 11.234 -2.461 -2.062 1 97.94 84 HIS B CA 1
ATOM 2462 C C . HIS B 1 84 ? 10.703 -2.771 -0.668 1 97.94 84 HIS B C 1
ATOM 2464 O O . HIS B 1 84 ? 11.43 -2.66 0.32 1 97.94 84 HIS B O 1
ATOM 2470 N N . MET B 1 85 ? 9.445 -3.176 -0.555 1 98.5 85 MET B N 1
ATOM 2471 C CA . MET B 1 85 ? 8.883 -3.453 0.762 1 98.5 85 MET B CA 1
ATOM 2472 C C . MET B 1 85 ? 9.445 -4.75 1.336 1 98.5 85 MET B C 1
ATOM 2474 O O . MET B 1 85 ? 9.68 -4.848 2.541 1 98.5 85 MET B O 1
ATOM 2478 N N . GLU B 1 86 ? 9.672 -5.738 0.508 1 98.5 86 GLU B N 1
ATOM 2479 C CA . GLU B 1 86 ? 10.219 -7 1.001 1 98.5 86 GLU B CA 1
ATOM 2480 C C . GLU B 1 86 ? 11.68 -6.852 1.406 1 98.5 86 GLU B C 1
ATOM 2482 O O . GLU B 1 86 ? 12.133 -7.48 2.365 1 98.5 86 GLU B O 1
ATOM 2487 N N . LEU B 1 87 ? 12.398 -6.016 0.663 1 98.44 87 LEU B N 1
ATOM 2488 C CA . LEU B 1 87 ? 13.766 -5.734 1.076 1 98.44 87 LEU B CA 1
ATOM 2489 C C . LEU B 1 87 ? 13.789 -4.977 2.4 1 98.44 87 LEU B C 1
ATOM 2491 O O . LEU B 1 87 ? 14.633 -5.246 3.26 1 98.44 87 LEU B O 1
ATOM 2495 N N . ALA B 1 88 ? 12.906 -4.051 2.551 1 98.25 88 ALA B N 1
ATOM 2496 C CA . ALA B 1 88 ? 12.828 -3.277 3.787 1 98.25 88 ALA B CA 1
ATOM 2497 C C . ALA B 1 88 ? 12.508 -4.176 4.977 1 98.25 88 ALA B C 1
ATOM 2499 O O . ALA B 1 88 ? 13.141 -4.074 6.031 1 98.25 88 ALA B O 1
ATOM 2500 N N . VAL B 1 89 ? 11.523 -5.047 4.836 1 98.56 89 VAL B N 1
ATOM 2501 C CA . VAL B 1 89 ? 11.047 -5.84 5.969 1 98.56 89 VAL B CA 1
ATOM 2502 C C . VAL B 1 89 ? 12.086 -6.902 6.32 1 98.56 89 VAL B C 1
ATOM 2504 O O . VAL B 1 89 ? 12.234 -7.273 7.488 1 98.56 89 VAL B O 1
ATOM 2507 N N . ILE B 1 90 ? 12.805 -7.402 5.32 1 98.56 90 ILE B N 1
ATOM 2508 C CA . ILE B 1 90 ? 13.781 -8.445 5.602 1 98.56 90 ILE B CA 1
ATOM 2509 C C . ILE B 1 90 ? 14.906 -7.887 6.469 1 98.56 90 ILE B C 1
ATOM 2511 O O . ILE B 1 90 ? 15.461 -8.594 7.316 1 98.56 90 ILE B O 1
ATOM 2515 N N . GLU B 1 91 ? 15.273 -6.629 6.188 1 97.88 91 GLU B N 1
ATOM 2516 C CA . GLU B 1 91 ? 16.25 -5.961 7.043 1 97.88 91 GLU B CA 1
ATOM 2517 C C . GLU B 1 91 ? 15.75 -5.887 8.484 1 97.88 91 GLU B C 1
ATOM 2519 O O . GLU B 1 91 ? 16.516 -6.16 9.422 1 97.88 91 GLU B O 1
ATOM 2524 N N . LEU B 1 92 ? 14.555 -5.516 8.648 1 97.75 92 LEU B N 1
ATOM 2525 C CA . LEU B 1 92 ? 13.953 -5.461 9.977 1 97.75 92 LEU B CA 1
ATOM 2526 C C . LEU B 1 92 ? 13.914 -6.844 10.617 1 97.75 92 LEU B C 1
ATOM 2528 O O . LEU B 1 92 ? 14.148 -6.98 11.82 1 97.75 92 LEU B O 1
ATOM 2532 N N . ALA B 1 93 ? 13.562 -7.828 9.844 1 98.56 93 ALA B N 1
ATOM 2533 C CA . ALA B 1 93 ? 13.43 -9.195 10.336 1 98.56 93 ALA B CA 1
ATOM 2534 C C . ALA B 1 93 ? 14.758 -9.703 10.906 1 98.56 93 ALA B C 1
ATOM 2536 O O . ALA B 1 93 ? 14.766 -10.453 11.891 1 98.56 93 ALA B O 1
ATOM 2537 N N . CYS B 1 94 ? 15.875 -9.305 10.367 1 98.44 94 CYS B N 1
ATOM 2538 C CA . CYS B 1 94 ? 17.188 -9.703 10.844 1 98.44 94 CYS B CA 1
ATOM 2539 C C . CYS B 1 94 ? 17.453 -9.156 12.242 1 98.44 94 CYS B C 1
ATOM 2541 O O . CYS B 1 94 ? 18.297 -9.68 12.969 1 98.44 94 CYS B O 1
ATOM 2543 N N . GLN B 1 95 ? 16.719 -8.141 12.602 1 96.69 95 GLN B N 1
ATOM 2544 C CA . GLN B 1 95 ? 16.953 -7.48 13.883 1 96.69 95 GLN B CA 1
ATOM 2545 C C . GLN B 1 95 ? 15.969 -7.984 14.938 1 96.69 95 GLN B C 1
ATOM 2547 O O . GLN B 1 95 ? 16.328 -8.086 16.109 1 96.69 95 GLN B O 1
ATOM 2552 N N . LYS B 1 96 ? 14.719 -8.336 14.562 1 94.94 96 LYS B N 1
ATOM 2553 C CA . LYS B 1 96 ? 13.766 -8.43 15.656 1 94.94 96 LYS B CA 1
ATOM 2554 C C . LYS B 1 96 ? 12.766 -9.562 15.422 1 94.94 96 LYS B C 1
ATOM 2556 O O . LYS B 1 96 ? 11.836 -9.758 16.203 1 94.94 96 LYS B O 1
ATOM 2561 N N . ILE B 1 97 ? 12.805 -10.406 14.422 1 97.81 97 ILE B N 1
ATOM 2562 C CA . ILE B 1 97 ? 11.773 -11.406 14.156 1 97.81 97 ILE B CA 1
ATOM 2563 C C . ILE B 1 97 ? 11.781 -12.461 15.258 1 97.81 97 ILE B C 1
ATOM 2565 O O . ILE B 1 97 ? 12.836 -12.984 15.617 1 97.81 97 ILE B O 1
ATOM 2569 N N . PRO B 1 98 ? 10.641 -12.781 15.891 1 98.19 98 PRO B N 1
ATOM 2570 C CA . PRO B 1 98 ? 10.562 -13.812 16.922 1 98.19 98 PRO B CA 1
ATOM 2571 C C . PRO B 1 98 ? 10.914 -15.203 16.391 1 98.19 98 PRO B C 1
ATOM 2573 O O . PRO B 1 98 ? 10.562 -15.539 15.266 1 98.19 98 PRO B O 1
ATOM 2576 N N . ASP B 1 99 ? 11.414 -16.031 17.203 1 97.19 99 ASP B N 1
ATOM 2577 C CA . ASP B 1 99 ? 11.953 -17.328 16.844 1 97.19 99 ASP B CA 1
ATOM 2578 C C . ASP B 1 99 ? 10.867 -18.25 16.297 1 97.19 99 ASP B C 1
ATOM 2580 O O . ASP B 1 99 ? 11.125 -19.078 15.414 1 97.19 99 ASP B O 1
ATOM 2584 N N . HIS B 1 100 ? 9.742 -18.094 16.797 1 98 100 HIS B N 1
ATOM 2585 C CA . HIS B 1 100 ? 8.711 -19.016 16.359 1 98 100 HIS B CA 1
ATOM 2586 C C . HIS B 1 100 ? 8.383 -18.844 14.883 1 98 100 HIS B C 1
ATOM 2588 O O . HIS B 1 100 ? 8.016 -19.812 14.211 1 98 100 HIS B O 1
ATOM 2594 N N . TYR B 1 101 ? 8.586 -17.656 14.359 1 98.44 101 TYR B N 1
ATOM 2595 C CA . TYR B 1 101 ? 8.383 -17.453 12.93 1 98.44 101 TYR B CA 1
ATOM 2596 C C . TYR B 1 101 ? 9.477 -18.125 12.117 1 98.44 101 TYR B C 1
ATOM 2598 O O . TYR B 1 101 ? 9.227 -18.594 11 1 98.44 101 TYR B O 1
ATOM 2606 N N . LEU B 1 102 ? 10.688 -18.156 12.664 1 98.19 102 LEU B N 1
ATOM 2607 C CA . LEU B 1 102 ? 11.773 -18.859 11.984 1 98.19 102 LEU B CA 1
ATOM 2608 C C . LEU B 1 102 ? 11.492 -20.344 11.891 1 98.19 102 LEU B C 1
ATOM 2610 O O . LEU B 1 102 ? 11.758 -20.969 10.859 1 98.19 102 LEU B O 1
ATOM 2614 N N . VAL B 1 103 ? 10.914 -20.859 12.914 1 98.12 103 VAL B N 1
ATOM 2615 C CA . VAL B 1 103 ? 10.531 -22.266 12.93 1 98.12 103 VAL B CA 1
ATOM 2616 C C . VAL B 1 103 ? 9.445 -22.516 11.883 1 98.12 103 VAL B C 1
ATOM 2618 O O . VAL B 1 103 ? 9.508 -23.484 11.133 1 98.12 103 VAL B O 1
ATOM 2621 N N . ASP B 1 104 ? 8.438 -21.594 11.828 1 97.75 104 ASP B N 1
ATOM 2622 C CA . ASP B 1 104 ? 7.379 -21.672 10.82 1 97.75 104 ASP B CA 1
ATOM 2623 C C . ASP B 1 104 ? 7.961 -21.688 9.414 1 97.75 104 ASP B C 1
ATOM 2625 O O . ASP B 1 104 ? 7.5 -22.422 8.547 1 97.75 104 ASP B O 1
ATOM 2629 N N . LEU B 1 105 ? 8.93 -20.906 9.211 1 98.62 105 LEU B N 1
ATOM 2630 C CA . LEU B 1 105 ? 9.539 -20.781 7.895 1 98.62 105 LEU B CA 1
ATOM 2631 C C . LEU B 1 105 ? 10.328 -22.031 7.531 1 98.62 105 LEU B C 1
ATOM 2633 O O . LEU B 1 105 ? 10.328 -22.453 6.375 1 98.62 105 LEU B O 1
ATOM 2637 N N . GLU B 1 106 ? 11.039 -22.578 8.484 1 98.44 106 GLU B N 1
ATOM 2638 C CA . GLU B 1 106 ? 11.742 -23.828 8.25 1 98.44 106 GLU B CA 1
ATOM 2639 C C . GLU B 1 106 ? 10.773 -24.938 7.816 1 98.44 106 GLU B C 1
ATOM 2641 O O . GLU B 1 106 ? 11.055 -25.672 6.867 1 98.44 106 GLU B O 1
ATOM 2646 N N . GLU B 1 107 ? 9.711 -24.984 8.531 1 98.38 107 GLU B N 1
ATOM 2647 C CA . GLU B 1 107 ? 8.695 -2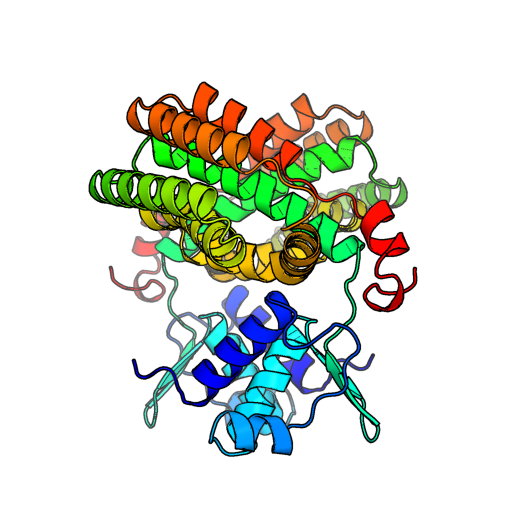5.969 8.188 1 98.38 107 GLU B CA 1
ATOM 2648 C C . GLU B 1 107 ? 8.117 -25.703 6.805 1 98.38 107 GLU B C 1
ATOM 2650 O O . GLU B 1 107 ? 7.871 -26.656 6.043 1 98.38 107 GLU B O 1
ATOM 2655 N N . SER B 1 108 ? 7.867 -24.5 6.516 1 98.5 108 SER B N 1
ATOM 2656 C CA . SER B 1 108 ? 7.316 -24.125 5.219 1 98.5 108 SER B CA 1
ATOM 2657 C C . SER B 1 108 ? 8.273 -24.484 4.086 1 98.5 108 SER B C 1
ATOM 2659 O O . SER B 1 108 ? 7.84 -24.891 3.004 1 98.5 108 SER B O 1
ATOM 2661 N N . ILE B 1 109 ? 9.578 -24.312 4.32 1 98.62 109 ILE B N 1
ATOM 2662 C CA . ILE B 1 109 ? 10.578 -24.625 3.311 1 98.62 109 ILE B CA 1
ATOM 2663 C C . ILE B 1 109 ? 10.594 -26.125 3.043 1 98.62 109 ILE B C 1
ATOM 2665 O O . ILE B 1 109 ? 10.727 -26.562 1.896 1 98.62 109 ILE B O 1
ATOM 2669 N N . LEU B 1 110 ? 10.414 -26.938 4.098 1 98.5 110 LEU B N 1
ATOM 2670 C CA . LEU B 1 110 ? 10.305 -28.375 3.916 1 98.5 110 LEU B CA 1
ATOM 2671 C C . LEU B 1 110 ? 9.109 -28.734 3.039 1 98.5 110 LEU B C 1
ATOM 2673 O O . LEU B 1 110 ? 9.195 -29.609 2.182 1 98.5 110 LEU B O 1
ATOM 2677 N N . LEU B 1 111 ? 8.055 -28.062 3.275 1 98.62 111 LEU B N 1
ATOM 2678 C CA . LEU B 1 111 ? 6.859 -28.266 2.465 1 98.62 111 LEU B CA 1
ATOM 2679 C C . LEU B 1 111 ? 7.094 -27.828 1.025 1 98.62 111 LEU B C 1
ATOM 2681 O O . LEU B 1 111 ? 6.57 -28.422 0.089 1 98.62 111 LEU B O 1
ATOM 2685 N N . GLN B 1 112 ? 7.879 -26.75 0.844 1 98.38 112 GLN B N 1
ATOM 2686 C CA . GLN B 1 112 ? 8.234 -26.312 -0.504 1 98.38 112 GLN B CA 1
ATOM 2687 C C . GLN B 1 112 ? 9.031 -27.391 -1.234 1 98.38 112 GLN B C 1
ATOM 2689 O O . GLN B 1 112 ? 8.734 -27.719 -2.387 1 98.38 112 GLN B O 1
ATOM 2694 N N . GLU B 1 113 ? 9.961 -27.922 -0.542 1 98.19 113 GLU B N 1
ATOM 2695 C CA . GLU B 1 113 ? 10.781 -28.984 -1.132 1 98.19 113 GLU B CA 1
ATOM 2696 C C . GLU B 1 113 ? 9.938 -30.172 -1.548 1 98.19 113 GLU B C 1
ATOM 2698 O O . GLU B 1 113 ? 10.109 -30.719 -2.643 1 98.19 113 GLU B O 1
ATOM 2703 N N . LYS B 1 114 ? 9.031 -30.594 -0.698 1 98.19 114 LYS B N 1
ATOM 2704 C CA . LYS B 1 114 ? 8.133 -31.703 -1.009 1 98.19 114 LYS B CA 1
ATOM 2705 C C . LYS B 1 114 ? 7.254 -31.375 -2.215 1 98.19 114 LYS B C 1
ATOM 2707 O O . LYS B 1 114 ? 6.973 -32.25 -3.039 1 98.19 114 LYS B O 1
ATOM 2712 N N . SER B 1 115 ? 6.82 -30.125 -2.287 1 96.88 115 SER B N 1
ATOM 2713 C CA . SER B 1 115 ? 5.957 -29.688 -3.385 1 96.88 115 SER B CA 1
ATOM 2714 C C . SER B 1 115 ? 6.723 -29.656 -4.703 1 96.88 115 SER B C 1
ATOM 2716 O O . SER B 1 115 ? 6.152 -29.906 -5.766 1 96.88 115 SER B O 1
ATOM 2718 N N . VAL B 1 116 ? 8.016 -29.297 -4.613 1 95.25 116 VAL B N 1
ATOM 2719 C CA . VAL B 1 116 ? 8.852 -29.328 -5.812 1 95.25 116 VAL B CA 1
ATOM 2720 C C . VAL B 1 116 ? 8.93 -30.75 -6.344 1 95.25 116 VAL B C 1
ATOM 2722 O O . VAL B 1 116 ? 8.75 -30.984 -7.539 1 95.25 116 VAL B O 1
ATOM 2725 N N . GLU B 1 117 ? 9.18 -31.703 -5.453 1 95.75 117 GLU B N 1
ATOM 2726 C CA . GLU B 1 117 ? 9.273 -33.125 -5.816 1 95.75 117 GLU B CA 1
ATOM 2727 C C . GLU B 1 117 ? 7.969 -33.625 -6.438 1 95.75 117 GLU B C 1
ATOM 2729 O O . GLU B 1 117 ? 7.988 -34.406 -7.391 1 95.75 117 GLU B O 1
ATOM 2734 N N . ALA B 1 118 ? 6.871 -33.156 -5.922 1 95.75 118 ALA B N 1
ATOM 2735 C CA . ALA B 1 118 ? 5.555 -33.562 -6.375 1 95.75 118 ALA B CA 1
ATOM 2736 C C . ALA B 1 118 ? 5.109 -32.781 -7.598 1 95.75 118 ALA B C 1
ATOM 2738 O O . ALA B 1 118 ? 4.055 -33.062 -8.18 1 95.75 118 ALA B O 1
ATOM 2739 N N . LYS B 1 119 ? 5.879 -31.797 -7.926 1 93.38 119 LYS B N 1
ATOM 2740 C CA . LYS B 1 119 ? 5.57 -30.891 -9.031 1 93.38 119 LYS B CA 1
ATOM 2741 C C . LYS B 1 119 ? 4.195 -30.25 -8.852 1 93.38 119 LYS B C 1
ATOM 2743 O O . LYS B 1 119 ? 3.414 -30.172 -9.805 1 93.38 119 LYS B O 1
ATOM 2748 N N . ASN B 1 120 ? 3.875 -29.969 -7.641 1 93.31 120 ASN B N 1
ATOM 2749 C CA . ASN B 1 120 ? 2.664 -29.234 -7.301 1 93.31 120 ASN B CA 1
ATOM 2750 C C . ASN B 1 120 ? 2.912 -27.734 -7.281 1 93.31 120 ASN B C 1
ATOM 2752 O O . ASN B 1 120 ? 3.1 -27.141 -6.219 1 93.31 120 ASN B O 1
ATOM 2756 N N . TYR B 1 121 ? 2.85 -27.125 -8.391 1 90.19 121 TYR B N 1
ATOM 2757 C CA . TYR B 1 121 ? 3.295 -25.75 -8.57 1 90.19 121 TYR B CA 1
ATOM 2758 C C . TYR B 1 121 ? 2.311 -24.781 -7.938 1 90.19 121 TYR B C 1
ATOM 2760 O O . TYR B 1 121 ? 2.703 -23.703 -7.461 1 90.19 121 TYR B O 1
ATOM 2768 N N . LYS B 1 122 ? 1.035 -25.094 -7.926 1 90.19 122 LYS B N 1
ATOM 2769 C CA . LYS B 1 122 ? 0.064 -24.25 -7.242 1 90.19 122 LYS B CA 1
ATOM 2770 C C . LYS B 1 122 ? 0.366 -24.172 -5.75 1 90.19 122 LYS B C 1
ATOM 2772 O O . LYS B 1 122 ? 0.324 -23.078 -5.16 1 90.19 122 LYS B O 1
ATOM 2777 N N . ARG B 1 123 ? 0.628 -25.297 -5.238 1 93.81 123 ARG B N 1
ATOM 2778 C CA . ARG B 1 123 ? 1.004 -25.328 -3.83 1 93.81 123 ARG B CA 1
ATOM 2779 C C . ARG B 1 123 ? 2.305 -24.578 -3.594 1 93.81 123 ARG B C 1
ATOM 2781 O O . ARG B 1 123 ? 2.447 -23.875 -2.586 1 93.81 123 ARG B O 1
ATOM 2788 N N . LEU B 1 124 ? 3.301 -24.703 -4.469 1 94.56 124 LEU B N 1
ATOM 2789 C CA . LEU B 1 124 ? 4.562 -23.984 -4.363 1 94.56 124 LEU B CA 1
ATOM 2790 C C . LEU B 1 124 ? 4.328 -22.469 -4.379 1 94.56 124 LEU B C 1
ATOM 2792 O O . LEU B 1 124 ? 4.977 -21.734 -3.637 1 94.56 124 LEU B O 1
ATOM 2796 N N . PHE B 1 125 ? 3.404 -22.047 -5.207 1 93.88 125 PHE B N 1
ATOM 2797 C CA . PHE B 1 125 ? 3.064 -20.641 -5.281 1 93.88 125 PHE B CA 1
ATOM 2798 C C . PHE B 1 125 ? 2.525 -20.141 -3.945 1 93.88 125 PHE B C 1
ATOM 2800 O O . PHE B 1 125 ? 2.928 -19.078 -3.465 1 93.88 125 PHE B O 1
ATOM 2807 N N . GLN B 1 126 ? 1.623 -20.906 -3.359 1 94.56 126 GLN B N 1
ATOM 2808 C CA . GLN B 1 126 ? 1.036 -20.562 -2.072 1 94.56 126 GLN B CA 1
ATOM 2809 C C . GLN B 1 126 ? 2.1 -20.5 -0.98 1 94.56 126 GLN B C 1
ATOM 2811 O O . GLN B 1 126 ? 2.1 -19.578 -0.157 1 94.56 126 GLN B O 1
ATOM 2816 N N . LEU B 1 127 ? 2.971 -21.406 -1.004 1 97.5 127 LEU B N 1
ATOM 2817 C CA . LEU B 1 127 ? 4.027 -21.469 -0 1 97.5 127 LEU B CA 1
ATOM 2818 C C . LEU B 1 127 ? 5.039 -20.359 -0.205 1 97.5 127 LEU B C 1
ATOM 2820 O O . LEU B 1 127 ? 5.605 -19.828 0.763 1 97.5 127 LEU B O 1
ATOM 2824 N N . ASP B 1 128 ? 5.305 -20.047 -1.444 1 96.88 128 ASP B N 1
ATOM 2825 C CA . ASP B 1 128 ? 6.156 -18.891 -1.755 1 96.88 128 ASP B CA 1
ATOM 2826 C C . ASP B 1 128 ? 5.566 -17.609 -1.186 1 96.88 128 ASP B C 1
ATOM 2828 O O . ASP B 1 128 ? 6.273 -16.828 -0.55 1 96.88 128 ASP B O 1
ATOM 2832 N N . GLU B 1 129 ? 4.328 -17.406 -1.426 1 96.06 129 GLU B N 1
ATOM 2833 C CA . GLU B 1 129 ? 3.654 -16.234 -0.878 1 96.06 129 GLU B CA 1
ATOM 2834 C C . GLU B 1 129 ? 3.734 -16.219 0.646 1 96.06 129 GLU B C 1
ATOM 2836 O O . GLU B 1 129 ? 3.984 -15.164 1.244 1 96.06 129 GLU B O 1
ATOM 2841 N N . TYR B 1 130 ? 3.496 -17.312 1.219 1 98 130 TYR B N 1
ATOM 2842 C CA . TYR B 1 130 ? 3.545 -17.422 2.674 1 98 130 TYR B CA 1
ATOM 2843 C C . TYR B 1 130 ? 4.934 -17.078 3.199 1 98 130 TYR B C 1
ATOM 2845 O O . TYR B 1 130 ? 5.066 -16.406 4.227 1 98 130 TYR B O 1
ATOM 2853 N N . PHE B 1 131 ? 5.973 -17.547 2.541 1 98.81 131 PHE B N 1
ATOM 2854 C CA . PHE B 1 131 ? 7.355 -17.266 2.92 1 98.81 131 PHE B CA 1
ATOM 2855 C C . PHE B 1 131 ? 7.602 -15.773 3.033 1 98.81 131 PHE B C 1
ATOM 2857 O O . PHE B 1 131 ? 8.172 -15.305 4.023 1 98.81 131 PHE B O 1
ATOM 2864 N N . HIS B 1 132 ? 7.168 -15.031 2.125 1 98.56 132 HIS B N 1
ATOM 2865 C CA . HIS B 1 132 ? 7.379 -13.594 2.117 1 98.56 132 HIS B CA 1
ATOM 2866 C C . HIS B 1 132 ? 6.484 -12.898 3.141 1 98.56 132 HIS B C 1
ATOM 2868 O O . HIS B 1 132 ? 6.922 -11.961 3.82 1 98.56 132 HIS B O 1
ATOM 2874 N N . GLN B 1 133 ? 5.281 -13.398 3.295 1 98.44 133 GLN B N 1
ATOM 2875 C CA . GLN B 1 133 ? 4.312 -12.836 4.23 1 98.44 133 GLN B CA 1
ATOM 2876 C C . GLN B 1 133 ? 4.84 -12.891 5.664 1 98.44 133 GLN B C 1
ATOM 2878 O O . GLN B 1 133 ? 4.656 -11.945 6.434 1 98.44 133 GLN B O 1
ATOM 2883 N N . VAL B 1 134 ? 5.438 -13.969 6.043 1 98.62 134 VAL B N 1
ATOM 2884 C CA . VAL B 1 134 ? 5.812 -14.258 7.426 1 98.62 134 VAL B CA 1
ATOM 2885 C C . VAL B 1 134 ? 6.77 -13.18 7.934 1 98.62 134 VAL B C 1
ATOM 2887 O O . VAL B 1 134 ? 6.723 -12.805 9.109 1 98.62 134 VAL B O 1
ATOM 2890 N N . PHE B 1 135 ? 7.625 -12.656 7.094 1 98.75 135 PHE B N 1
ATOM 2891 C CA . PHE B 1 135 ? 8.547 -11.609 7.523 1 98.75 135 PHE B CA 1
ATOM 2892 C C . PHE B 1 135 ? 7.789 -10.336 7.898 1 98.75 135 PHE B C 1
ATOM 2894 O O . PHE B 1 135 ? 8.188 -9.625 8.828 1 98.75 135 PHE B O 1
ATOM 2901 N N . PHE B 1 136 ? 6.754 -10.055 7.18 1 98.56 136 PHE B N 1
ATOM 2902 C CA . PHE B 1 136 ? 5.934 -8.906 7.531 1 98.56 136 PHE B CA 1
ATOM 2903 C C . PHE B 1 136 ? 5.215 -9.141 8.852 1 98.56 136 PHE B C 1
ATOM 2905 O O . PHE B 1 136 ? 5.195 -8.258 9.719 1 98.56 136 PHE B O 1
ATOM 2912 N N . LEU B 1 137 ? 4.629 -10.32 9.031 1 97.88 137 LEU B N 1
ATOM 2913 C CA . LEU B 1 137 ? 3.924 -10.664 10.258 1 97.88 137 LEU B CA 1
ATOM 2914 C C . LEU B 1 137 ? 4.867 -10.602 11.461 1 97.88 137 LEU B C 1
ATOM 2916 O O . LEU B 1 137 ? 4.543 -9.984 12.477 1 97.88 137 LEU B O 1
ATOM 2920 N N . GLY B 1 138 ? 6.008 -11.156 11.312 1 98 138 GLY B N 1
ATOM 2921 C CA . GLY B 1 138 ? 6.977 -11.227 12.398 1 98 138 GLY B CA 1
ATOM 2922 C C . GLY B 1 138 ? 7.539 -9.875 12.789 1 98 138 GLY B C 1
ATOM 2923 O O . GLY B 1 138 ? 8.078 -9.719 13.883 1 98 138 GLY B O 1
ATOM 2924 N N . CYS B 1 139 ? 7.434 -8.938 11.93 1 98.06 139 CYS B N 1
ATOM 2925 C CA . CYS B 1 139 ? 7.965 -7.602 12.195 1 98.06 139 CYS B CA 1
ATOM 2926 C C . CYS B 1 139 ? 6.84 -6.613 12.484 1 98.06 139 CYS B C 1
ATOM 2928 O O . CYS B 1 139 ? 7.043 -5.398 12.422 1 98.06 139 CYS B O 1
ATOM 2930 N N . ASP B 1 140 ? 5.621 -7.078 12.672 1 97.25 140 ASP B N 1
ATOM 2931 C CA . ASP B 1 140 ? 4.453 -6.254 12.977 1 97.25 140 ASP B CA 1
ATOM 2932 C C . ASP B 1 140 ? 4.137 -5.301 11.82 1 97.25 140 ASP B C 1
ATOM 2934 O O . ASP B 1 140 ? 3.93 -4.105 12.039 1 97.25 140 ASP B O 1
ATOM 2938 N N . LYS B 1 141 ? 4.227 -5.84 10.648 1 98.12 141 LYS B N 1
ATOM 2939 C CA . LYS B 1 141 ? 3.932 -5.078 9.438 1 98.12 141 LYS B CA 1
ATOM 2940 C C . LYS B 1 141 ? 2.826 -5.75 8.625 1 98.12 141 LYS B C 1
ATOM 2942 O O . LYS B 1 141 ? 2.918 -5.844 7.402 1 98.12 141 LYS B O 1
ATOM 2947 N N . GLU B 1 142 ? 1.868 -6.262 9.281 1 96.62 142 GLU B N 1
ATOM 2948 C CA . GLU B 1 142 ? 0.792 -6.996 8.625 1 96.62 142 GLU B CA 1
ATOM 2949 C C . GLU B 1 142 ? -0.005 -6.086 7.691 1 96.62 142 GLU B C 1
ATOM 2951 O O . GLU B 1 142 ? -0.417 -6.512 6.609 1 96.62 142 GLU B O 1
ATOM 2956 N N . ARG B 1 143 ? -0.269 -4.871 8.102 1 95.62 143 ARG B N 1
ATOM 2957 C CA . ARG B 1 143 ? -1.002 -3.943 7.25 1 95.62 143 ARG B CA 1
ATOM 2958 C C . ARG B 1 143 ? -0.196 -3.598 6.004 1 95.62 143 ARG B C 1
ATOM 2960 O O . ARG B 1 143 ? -0.759 -3.438 4.918 1 95.62 143 ARG B O 1
ATOM 2967 N N . THR B 1 144 ? 1.086 -3.477 6.195 1 97.69 144 THR B N 1
ATOM 2968 C CA . THR B 1 144 ? 1.956 -3.232 5.051 1 97.69 144 THR B CA 1
ATOM 2969 C C . THR B 1 144 ? 1.884 -4.391 4.062 1 97.69 144 THR B C 1
ATOM 2971 O O . THR B 1 144 ? 1.796 -4.172 2.85 1 97.69 144 THR B O 1
ATOM 2974 N N . TRP B 1 145 ? 1.881 -5.59 4.574 1 97.62 145 TRP B N 1
ATOM 2975 C CA . TRP B 1 145 ? 1.737 -6.758 3.713 1 97.62 145 TRP B CA 1
ATOM 2976 C C . TRP B 1 145 ? 0.433 -6.695 2.924 1 97.62 145 TRP B C 1
ATOM 2978 O O . TRP B 1 145 ? 0.418 -6.949 1.718 1 97.62 145 TRP B O 1
ATOM 2988 N N . THR B 1 146 ? -0.604 -6.371 3.586 1 94.75 146 THR B N 1
ATOM 2989 C CA . THR B 1 146 ? -1.907 -6.281 2.939 1 94.75 146 THR B CA 1
ATOM 2990 C C . THR B 1 146 ? -1.882 -5.246 1.815 1 94.75 146 THR B C 1
ATOM 2992 O O . THR B 1 146 ? -2.428 -5.484 0.736 1 94.75 146 THR B O 1
ATOM 2995 N N . ALA B 1 147 ? -1.255 -4.121 2.051 1 95.38 147 ALA B N 1
ATOM 2996 C CA . ALA B 1 147 ? -1.114 -3.094 1.022 1 95.38 147 ALA B CA 1
ATOM 2997 C C . ALA B 1 147 ? -0.32 -3.615 -0.171 1 95.38 147 ALA B C 1
ATOM 2999 O O . ALA B 1 147 ? -0.7 -3.395 -1.323 1 95.38 147 ALA B O 1
ATOM 3000 N N . VAL B 1 148 ? 0.751 -4.293 0.122 1 97.12 148 VAL B N 1
ATOM 3001 C CA . VAL B 1 148 ? 1.576 -4.883 -0.928 1 97.12 148 VAL B CA 1
ATOM 3002 C C . VAL B 1 148 ? 0.744 -5.859 -1.754 1 97.12 148 VAL B C 1
ATOM 3004 O O . VAL B 1 148 ? 0.737 -5.793 -2.984 1 97.12 148 VAL B O 1
ATOM 3007 N N . GLN B 1 149 ? 0.032 -6.719 -1.064 1 94.44 149 GLN B N 1
ATOM 3008 C CA . GLN B 1 149 ? -0.766 -7.738 -1.738 1 94.44 149 GLN B CA 1
ATOM 3009 C C . GLN B 1 149 ? -1.816 -7.102 -2.645 1 94.44 149 GLN B C 1
ATOM 3011 O O . GLN B 1 149 ? -2.094 -7.613 -3.732 1 94.44 149 GLN B O 1
ATOM 3016 N N . ASN B 1 150 ? -2.348 -6.031 -2.221 1 92.44 150 ASN B N 1
ATOM 3017 C CA . ASN B 1 150 ? -3.352 -5.336 -3.018 1 92.44 150 ASN B CA 1
ATOM 3018 C C . ASN B 1 150 ? -2.758 -4.785 -4.309 1 92.44 150 ASN B C 1
ATOM 3020 O O . ASN B 1 150 ? -3.451 -4.68 -5.324 1 92.44 150 ASN B O 1
ATOM 3024 N N . MET B 1 151 ? -1.493 -4.516 -4.305 1 95.69 151 MET B N 1
ATOM 3025 C CA . MET B 1 151 ? -0.806 -3.973 -5.477 1 95.69 151 MET B CA 1
ATOM 3026 C C . MET B 1 151 ? -0.339 -5.094 -6.398 1 95.69 151 MET B C 1
ATOM 3028 O O . MET B 1 151 ? -0.008 -4.848 -7.559 1 95.69 151 MET B O 1
ATOM 3032 N N . MET B 1 152 ? -0.367 -6.312 -5.918 1 95.94 152 MET B N 1
ATOM 3033 C CA . MET B 1 152 ? 0.33 -7.387 -6.617 1 95.94 152 MET B CA 1
ATOM 3034 C C . MET B 1 152 ? -0.651 -8.25 -7.402 1 95.94 152 MET B C 1
ATOM 3036 O O . MET B 1 152 ? -0.254 -9.234 -8.031 1 95.94 152 MET B O 1
ATOM 3040 N N . ALA B 1 153 ? -1.902 -7.914 -7.438 1 95.56 153 ALA B N 1
ATOM 3041 C CA . ALA B 1 153 ? -2.898 -8.781 -8.062 1 95.56 153 ALA B CA 1
ATOM 3042 C C . ALA B 1 153 ? -2.535 -9.078 -9.516 1 95.56 153 ALA B C 1
ATOM 3044 O O . ALA B 1 153 ? -2.553 -10.234 -9.938 1 95.56 153 ALA B O 1
ATOM 3045 N N . ASN B 1 154 ? -2.209 -8.047 -10.281 1 96.38 154 ASN B N 1
ATOM 3046 C CA . ASN B 1 154 ? -1.828 -8.242 -11.672 1 96.38 154 ASN B CA 1
ATOM 3047 C C . ASN B 1 154 ? -0.515 -9.008 -11.797 1 96.38 154 ASN B C 1
ATOM 3049 O O . ASN B 1 154 ? -0.377 -9.891 -12.648 1 96.38 154 ASN B O 1
ATOM 3053 N N . LEU B 1 155 ? 0.429 -8.688 -10.969 1 96.38 155 LEU B N 1
ATOM 3054 C CA . LEU B 1 155 ? 1.691 -9.414 -10.945 1 96.38 155 LEU B CA 1
ATOM 3055 C C . LEU B 1 155 ? 1.457 -10.891 -10.641 1 96.38 155 LEU B C 1
ATOM 3057 O O . LEU B 1 155 ? 2.018 -11.766 -11.312 1 96.38 155 LEU B O 1
ATOM 3061 N N . ASN B 1 156 ? 0.596 -11.18 -9.672 1 95.81 156 ASN B N 1
ATOM 3062 C CA . ASN B 1 156 ? 0.343 -12.562 -9.273 1 95.81 156 ASN B CA 1
ATOM 3063 C C . ASN B 1 156 ? -0.358 -13.344 -10.375 1 95.81 156 ASN B C 1
ATOM 3065 O O . ASN B 1 156 ? -0.113 -14.539 -10.547 1 95.81 156 ASN B O 1
ATOM 3069 N N . ARG B 1 157 ? -1.219 -12.711 -11.133 1 95.56 157 ARG B N 1
ATOM 3070 C CA . ARG B 1 157 ? -1.834 -13.375 -12.281 1 95.56 157 ARG B CA 1
ATOM 3071 C C . ARG B 1 157 ? -0.786 -13.758 -13.32 1 95.56 157 ARG B C 1
ATOM 3073 O O . ARG B 1 157 ? -0.833 -14.852 -13.883 1 95.56 157 ARG B O 1
ATOM 3080 N N . THR B 1 158 ? 0.216 -12.875 -13.531 1 95.19 158 THR B N 1
ATOM 3081 C CA . THR B 1 158 ? 1.273 -13.188 -14.484 1 95.19 158 THR B CA 1
ATOM 3082 C C . THR B 1 158 ? 2.164 -14.312 -13.953 1 95.19 158 THR B C 1
ATOM 3084 O O . THR B 1 158 ? 2.619 -15.164 -14.719 1 95.19 158 THR B O 1
ATOM 3087 N N . ARG B 1 159 ? 2.414 -14.273 -12.688 1 94.12 159 ARG B N 1
ATOM 3088 C CA . ARG B 1 159 ? 3.191 -15.344 -12.07 1 94.12 159 ARG B CA 1
ATOM 3089 C C . ARG B 1 159 ? 2.465 -16.688 -12.188 1 94.12 159 ARG B C 1
ATOM 3091 O O . ARG B 1 159 ? 3.088 -17.719 -12.445 1 94.12 159 ARG B O 1
ATOM 3098 N N . MET B 1 160 ? 1.185 -16.688 -12.031 1 92.81 160 MET B N 1
ATOM 3099 C CA . MET B 1 160 ? 0.38 -17.906 -12.18 1 92.81 160 MET B CA 1
ATOM 3100 C C . MET B 1 160 ? 0.448 -18.422 -13.609 1 92.81 160 MET B C 1
ATOM 3102 O O . MET B 1 160 ? 0.536 -19.641 -13.828 1 92.81 160 MET B O 1
ATOM 3106 N N . LEU B 1 161 ? 0.457 -17.547 -14.531 1 91.62 161 LEU B N 1
ATOM 3107 C CA . LEU B 1 161 ? 0.539 -17.938 -15.938 1 91.62 161 LEU B CA 1
ATOM 3108 C C . LEU B 1 161 ? 1.884 -18.578 -16.234 1 91.62 161 LEU B C 1
ATOM 3110 O O . LEU B 1 161 ? 1.995 -19.375 -17.172 1 91.62 161 LEU B O 1
ATOM 3114 N N . SER B 1 162 ? 2.836 -18.312 -15.453 1 88.25 162 SER B N 1
ATOM 3115 C CA . SER B 1 162 ? 4.203 -18.719 -15.75 1 88.25 162 SER B CA 1
ATOM 3116 C C . SER B 1 162 ? 4.625 -19.891 -14.867 1 88.25 162 SER B C 1
ATOM 3118 O O . SER B 1 162 ? 5.75 -20.391 -14.977 1 88.25 162 SER B O 1
ATOM 3120 N N . LEU B 1 163 ? 3.838 -20.312 -13.883 1 79.19 163 LEU B N 1
ATOM 3121 C CA . LEU B 1 163 ? 4.207 -21.25 -12.836 1 79.19 163 LEU B CA 1
ATOM 3122 C C . LEU B 1 163 ? 4.941 -22.453 -13.414 1 79.19 163 LEU B C 1
ATOM 3124 O O . LEU B 1 163 ? 5.973 -22.875 -12.891 1 79.19 163 LEU B O 1
ATOM 3128 N N . ALA B 1 164 ? 4.355 -23.031 -14.398 1 63.78 164 ALA B N 1
ATOM 3129 C CA . ALA B 1 164 ? 4.855 -24.312 -14.875 1 63.78 164 ALA B CA 1
ATOM 3130 C C . ALA B 1 164 ? 6.02 -24.125 -15.844 1 63.78 164 ALA B C 1
ATOM 3132 O O . ALA B 1 164 ? 6.922 -24.953 -15.922 1 63.78 164 ALA B O 1
ATOM 3133 N N . SER B 1 165 ? 6.148 -23.078 -16.406 1 66.19 165 SER B N 1
ATOM 3134 C CA . SER B 1 165 ? 7.059 -23.094 -17.547 1 66.19 165 SER B CA 1
ATOM 3135 C C . SER B 1 165 ? 8.289 -22.234 -17.281 1 66.19 165 SER B C 1
ATOM 3137 O O . SER B 1 165 ? 9.352 -22.469 -17.875 1 66.19 165 SER B O 1
ATOM 3139 N N . GLU B 1 166 ? 8.172 -21.562 -16.156 1 70.38 166 GLU B N 1
ATOM 3140 C CA . GLU B 1 166 ? 9.211 -20.547 -16.234 1 70.38 166 GLU B CA 1
ATOM 3141 C C . GLU B 1 166 ? 10.086 -20.547 -14.977 1 70.38 166 GLU B C 1
ATOM 3143 O O . GLU B 1 166 ? 11.211 -20.047 -15 1 70.38 166 GLU B O 1
ATOM 3148 N N . PHE B 1 167 ? 9.625 -21.25 -14.016 1 80 167 PHE B N 1
ATOM 3149 C CA . PHE B 1 167 ? 10.383 -21 -12.797 1 80 167 PHE B CA 1
ATOM 3150 C C . PHE B 1 167 ? 11.25 -22.203 -12.438 1 80 167 PHE B C 1
ATOM 3152 O O . PHE B 1 167 ? 10.82 -23.344 -12.578 1 80 167 PHE B O 1
ATOM 3159 N N . ASN B 1 168 ? 12.469 -21.938 -12.227 1 88.88 168 ASN B N 1
ATOM 3160 C CA . ASN B 1 168 ? 13.336 -22.922 -11.562 1 88.88 168 ASN B CA 1
ATOM 3161 C C . ASN B 1 168 ? 13.047 -23 -10.07 1 88.88 168 ASN B C 1
ATOM 3163 O O . ASN B 1 168 ? 13.719 -22.344 -9.266 1 88.88 168 ASN B O 1
ATOM 3167 N N . TRP B 1 169 ? 12.086 -23.844 -9.727 1 92.75 169 TRP B N 1
ATOM 3168 C CA . TRP B 1 169 ? 11.578 -23.891 -8.359 1 92.75 169 TRP B CA 1
ATOM 3169 C C . TRP B 1 169 ? 12.641 -24.406 -7.395 1 92.75 169 TRP B C 1
ATOM 3171 O O . TRP B 1 169 ? 12.656 -24.031 -6.219 1 92.75 169 TRP B O 1
ATOM 3181 N N . GLU B 1 170 ? 13.516 -25.25 -7.879 1 94.31 170 GLU B N 1
ATOM 3182 C CA . GLU B 1 170 ? 14.617 -25.688 -7.031 1 94.31 170 GLU B CA 1
ATOM 3183 C C . GLU B 1 170 ? 15.492 -24.516 -6.598 1 94.31 170 GLU B C 1
ATOM 3185 O O . GLU B 1 170 ? 15.867 -24.422 -5.43 1 94.31 170 GLU B O 1
ATOM 3190 N N . MET B 1 171 ? 15.75 -23.688 -7.535 1 95.12 171 MET B N 1
ATOM 3191 C CA . MET B 1 171 ? 16.547 -22.5 -7.246 1 95.12 171 MET B CA 1
ATOM 3192 C C . MET B 1 171 ? 15.789 -21.547 -6.316 1 95.12 171 MET B C 1
ATOM 3194 O O . MET B 1 171 ? 16.375 -20.969 -5.406 1 95.12 171 MET B O 1
ATOM 3198 N N . ILE B 1 172 ? 14.57 -21.391 -6.531 1 96.12 172 ILE B N 1
ATOM 3199 C CA . ILE B 1 172 ? 13.727 -20.516 -5.715 1 96.12 172 ILE B CA 1
ATOM 3200 C C . ILE B 1 172 ? 13.75 -21 -4.262 1 96.12 172 ILE B C 1
ATOM 3202 O O . ILE B 1 172 ? 13.977 -20.203 -3.344 1 96.12 172 ILE B O 1
ATOM 3206 N N . VAL B 1 173 ? 13.562 -22.297 -4.059 1 97.88 173 VAL B N 1
ATOM 3207 C CA . VAL B 1 173 ? 13.539 -22.859 -2.711 1 97.88 173 VAL B CA 1
ATOM 3208 C C . VAL B 1 173 ? 14.922 -22.734 -2.068 1 97.88 173 VAL B C 1
ATOM 3210 O O . VAL B 1 173 ? 15.031 -22.422 -0.879 1 97.88 173 VAL B O 1
ATOM 3213 N N . MET B 1 174 ? 15.945 -22.906 -2.844 1 98 174 MET B N 1
ATOM 3214 C CA . MET B 1 174 ? 17.312 -22.734 -2.346 1 98 174 MET B CA 1
ATOM 3215 C C . MET B 1 174 ? 17.531 -21.297 -1.87 1 98 174 MET B C 1
ATOM 3217 O O . MET B 1 174 ? 18.125 -21.078 -0.813 1 98 174 MET B O 1
ATOM 3221 N N . GLN B 1 175 ? 17.047 -20.359 -2.625 1 98.38 175 GLN B N 1
ATOM 3222 C CA . GLN B 1 175 ? 17.188 -18.969 -2.244 1 98.38 175 GLN B CA 1
ATOM 3223 C C . GLN B 1 175 ? 16.375 -18.641 -0.991 1 98.38 175 GLN B C 1
ATOM 3225 O O . GLN B 1 175 ? 16.797 -17.844 -0.154 1 98.38 175 GLN B O 1
ATOM 3230 N N . HIS B 1 176 ? 15.195 -19.25 -0.881 1 98.81 176 HIS B N 1
ATOM 3231 C CA . HIS B 1 176 ? 14.438 -19.078 0.354 1 98.81 176 HIS B CA 1
ATOM 3232 C C . HIS B 1 176 ? 15.227 -19.578 1.559 1 98.81 176 HIS B C 1
ATOM 3234 O O . HIS B 1 176 ? 15.258 -18.922 2.602 1 98.81 176 HIS B O 1
ATOM 3240 N N . LYS B 1 177 ? 15.891 -20.719 1.395 1 98.75 177 LYS B N 1
ATOM 3241 C CA . LYS B 1 177 ? 16.719 -21.266 2.461 1 98.75 177 LYS B CA 1
ATOM 3242 C C . LYS B 1 177 ? 17.859 -20.297 2.816 1 98.75 177 LYS B C 1
ATOM 3244 O O . LYS B 1 177 ? 18.141 -20.062 3.994 1 98.75 177 LYS B O 1
ATOM 3249 N N . GLN B 1 178 ? 18.453 -19.75 1.819 1 98.81 178 GLN B N 1
ATOM 3250 C CA . GLN B 1 178 ? 19.562 -18.812 2.02 1 98.81 178 GLN B CA 1
ATOM 3251 C C . GLN B 1 178 ? 19.094 -17.547 2.727 1 98.81 178 GLN B C 1
ATOM 3253 O O . GLN B 1 178 ? 19.797 -17.016 3.594 1 98.81 178 GLN B O 1
ATOM 3258 N N . ILE B 1 179 ? 17.984 -17.062 2.348 1 98.88 179 ILE B N 1
ATOM 3259 C CA . ILE B 1 179 ? 17.422 -15.875 2.986 1 98.88 179 ILE B CA 1
ATOM 3260 C C . ILE B 1 179 ? 17.141 -16.172 4.461 1 98.88 179 ILE B C 1
ATOM 3262 O O . ILE B 1 179 ? 17.531 -15.391 5.332 1 98.88 179 ILE B O 1
ATOM 3266 N N . LEU B 1 180 ? 16.469 -17.328 4.691 1 98.81 180 LEU B N 1
ATOM 3267 C CA . LEU B 1 180 ? 16.141 -17.688 6.066 1 98.81 180 LEU B CA 1
ATOM 3268 C C . LEU B 1 180 ? 17.406 -17.812 6.91 1 98.81 180 LEU B C 1
ATOM 3270 O O . LEU B 1 180 ? 17.438 -17.359 8.055 1 98.81 180 LEU B O 1
ATOM 3274 N N . GLU B 1 181 ? 18.422 -18.438 6.363 1 98.62 181 GLU B N 1
ATOM 3275 C CA . GLU B 1 181 ? 19.688 -18.594 7.062 1 98.62 181 GLU B CA 1
ATOM 3276 C C . GLU B 1 181 ? 20.312 -17.234 7.398 1 98.62 181 GLU B C 1
ATOM 3278 O O . GLU B 1 181 ? 20.812 -17.031 8.508 1 98.62 181 GLU B O 1
ATOM 3283 N N . ALA B 1 182 ? 20.297 -16.328 6.438 1 98.81 182 ALA B N 1
ATOM 3284 C CA . ALA B 1 182 ? 20.844 -14.984 6.652 1 98.81 182 ALA B CA 1
ATOM 3285 C C . ALA B 1 182 ? 20.078 -14.25 7.742 1 98.81 182 ALA B C 1
ATOM 3287 O O . ALA B 1 182 ? 20.672 -13.57 8.586 1 98.81 182 ALA B O 1
ATOM 3288 N N . VAL B 1 183 ? 18.781 -14.383 7.762 1 98.81 183 VAL B N 1
ATOM 3289 C CA . VAL B 1 183 ? 17.953 -13.734 8.773 1 98.81 183 VAL B CA 1
ATOM 3290 C C . VAL B 1 183 ? 18.234 -14.336 10.148 1 98.81 183 VAL B C 1
ATOM 3292 O O . VAL B 1 183 ? 18.391 -13.602 11.125 1 98.81 183 VAL B O 1
ATOM 3295 N N . ALA B 1 184 ? 18.344 -15.641 10.227 1 98 184 ALA B N 1
ATOM 3296 C CA . ALA B 1 184 ? 18.625 -16.328 11.484 1 98 184 ALA B CA 1
ATOM 3297 C C . ALA B 1 184 ? 19.984 -15.906 12.055 1 98 184 ALA B C 1
ATOM 3299 O O . ALA B 1 184 ? 20.172 -15.883 13.273 1 98 184 ALA B O 1
ATOM 3300 N N . LYS B 1 185 ? 20.891 -15.516 11.188 1 97.88 185 LYS B N 1
ATOM 3301 C CA . LYS B 1 185 ? 22.234 -15.117 11.594 1 97.88 185 LYS B CA 1
ATOM 3302 C C . LYS B 1 185 ? 22.312 -13.609 11.805 1 97.88 185 LYS B C 1
ATOM 3304 O O . LYS B 1 185 ? 23.406 -13.07 12.023 1 97.88 185 LYS B O 1
ATOM 3309 N N . ASN B 1 186 ? 21.25 -12.953 11.633 1 98.12 186 ASN B N 1
ATOM 3310 C CA . ASN B 1 186 ? 21.172 -11.5 11.766 1 98.12 186 ASN B CA 1
ATOM 3311 C C . ASN B 1 186 ? 22.156 -10.805 10.812 1 98.12 186 ASN B C 1
ATOM 3313 O O . ASN B 1 186 ? 22.922 -9.945 11.227 1 98.12 186 ASN B O 1
ATOM 3317 N N . ASP B 1 187 ? 22.156 -11.227 9.602 1 98.5 187 ASP B N 1
ATOM 3318 C CA . ASP B 1 187 ? 23 -10.672 8.547 1 98.5 187 ASP B CA 1
ATOM 3319 C C . ASP B 1 187 ? 22.156 -9.961 7.492 1 98.5 187 ASP B C 1
ATOM 3321 O O . ASP B 1 187 ? 21.891 -10.516 6.418 1 98.5 187 ASP B O 1
ATOM 3325 N N . PRO B 1 188 ? 21.828 -8.734 7.727 1 98.38 188 PRO B N 1
ATOM 3326 C CA . PRO B 1 188 ? 20.922 -8.031 6.816 1 98.38 188 PRO B CA 1
ATOM 3327 C C . PRO B 1 188 ? 21.516 -7.828 5.426 1 98.38 188 PRO B C 1
ATOM 3329 O O . PRO B 1 188 ? 20.781 -7.836 4.43 1 98.38 188 PRO B O 1
ATOM 3332 N N . ASP B 1 189 ? 22.781 -7.637 5.352 1 98.31 189 ASP B N 1
ATOM 3333 C CA . ASP B 1 189 ? 23.406 -7.43 4.047 1 98.31 189 ASP B CA 1
ATOM 3334 C C . ASP B 1 189 ? 23.219 -8.656 3.15 1 98.31 189 ASP B C 1
ATOM 3336 O O . ASP B 1 189 ? 22.797 -8.531 2 1 98.31 189 ASP B O 1
ATOM 3340 N N . GLN B 1 190 ? 23.516 -9.797 3.699 1 98.69 190 GLN B N 1
ATOM 3341 C CA . GLN B 1 190 ? 23.344 -11.031 2.938 1 98.69 190 GLN B CA 1
ATOM 3342 C C . GLN B 1 190 ? 21.875 -11.305 2.643 1 98.69 190 GLN B C 1
ATOM 3344 O O . GLN B 1 190 ? 21.516 -11.734 1.541 1 98.69 190 GLN B O 1
ATOM 3349 N N . ALA B 1 191 ? 20.984 -11.125 3.623 1 98.75 191 ALA B N 1
ATOM 3350 C CA . ALA B 1 191 ? 19.562 -11.359 3.436 1 98.75 191 ALA B CA 1
ATOM 3351 C C . ALA B 1 191 ? 19.016 -10.492 2.301 1 98.75 191 ALA B C 1
ATOM 3353 O O . ALA B 1 191 ? 18.312 -10.992 1.42 1 98.75 191 ALA B O 1
ATOM 3354 N N . LYS B 1 192 ? 19.406 -9.266 2.32 1 98.5 192 LYS B N 1
ATOM 3355 C CA . LYS B 1 192 ? 18.938 -8.344 1.291 1 98.5 192 LYS B CA 1
ATOM 3356 C C . LYS B 1 192 ? 19.516 -8.703 -0.076 1 98.5 192 LYS B C 1
ATOM 3358 O O . LYS B 1 192 ? 18.812 -8.633 -1.089 1 98.5 192 LYS B O 1
ATOM 3363 N N . ALA B 1 193 ? 20.766 -9.039 -0.102 1 98.56 193 ALA B N 1
ATOM 3364 C CA . ALA B 1 193 ? 21.391 -9.398 -1.368 1 98.56 193 ALA B CA 1
ATOM 3365 C C . ALA B 1 193 ? 20.703 -10.594 -2.016 1 98.56 193 ALA B C 1
ATOM 3367 O O . ALA B 1 193 ? 20.375 -10.555 -3.203 1 98.56 193 ALA B O 1
ATOM 3368 N N . VAL B 1 194 ? 20.453 -11.648 -1.256 1 98.69 194 VAL B N 1
ATOM 3369 C CA . VAL B 1 194 ? 19.828 -12.844 -1.795 1 98.69 194 VAL B CA 1
ATOM 3370 C C . VAL B 1 194 ? 18.375 -12.531 -2.156 1 98.69 194 VAL B C 1
ATOM 3372 O O . VAL B 1 194 ? 17.875 -13 -3.184 1 98.69 194 VAL B O 1
ATOM 3375 N N . MET B 1 195 ? 17.656 -11.773 -1.357 1 98.69 195 MET B N 1
ATOM 3376 C CA . MET B 1 195 ? 16.281 -11.406 -1.653 1 98.69 195 MET B CA 1
ATOM 3377 C C . MET B 1 195 ? 16.188 -10.617 -2.955 1 98.69 195 MET B C 1
ATOM 3379 O O . MET B 1 195 ? 15.312 -10.867 -3.781 1 98.69 195 MET B O 1
ATOM 3383 N N . LYS B 1 196 ? 17.062 -9.664 -3.07 1 98 196 LYS B N 1
ATOM 3384 C CA . LYS B 1 196 ? 17.094 -8.875 -4.297 1 98 196 LYS B CA 1
ATOM 3385 C C . LYS B 1 196 ? 17.297 -9.766 -5.52 1 98 196 LYS B C 1
ATOM 3387 O O . LYS B 1 196 ? 16.609 -9.602 -6.531 1 98 196 LYS B O 1
ATOM 3392 N N . GLU B 1 197 ? 18.234 -10.68 -5.469 1 97.38 197 GLU B N 1
ATOM 3393 C CA . GLU B 1 197 ? 18.484 -11.625 -6.551 1 97.38 197 GLU B CA 1
ATOM 3394 C C . GLU B 1 197 ? 17.25 -12.492 -6.805 1 97.38 197 GLU B C 1
ATOM 3396 O O . GLU B 1 197 ? 16.875 -12.719 -7.957 1 97.38 197 GLU B O 1
ATOM 3401 N N . HIS B 1 198 ? 16.656 -12.961 -5.746 1 97.44 198 HIS B N 1
ATOM 3402 C CA . HIS B 1 198 ? 15.461 -13.797 -5.816 1 97.44 198 HIS B CA 1
ATOM 3403 C C . HIS B 1 198 ? 14.328 -13.086 -6.543 1 97.44 198 HIS B C 1
ATOM 3405 O O . HIS B 1 198 ? 13.742 -13.625 -7.484 1 97.44 198 HIS B O 1
ATOM 3411 N N . LEU B 1 199 ? 14.039 -11.867 -6.133 1 96.5 199 LEU B N 1
ATOM 3412 C CA . LEU B 1 199 ? 12.914 -11.117 -6.68 1 96.5 199 LEU B CA 1
ATOM 3413 C C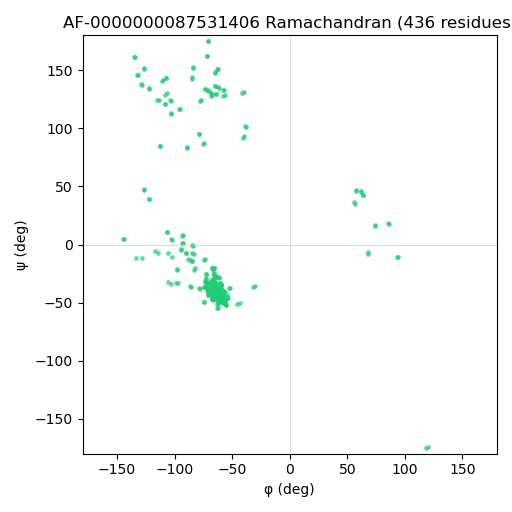 . LEU B 1 199 ? 13.164 -10.75 -8.141 1 96.5 199 LEU B C 1
ATOM 3415 O O . LEU B 1 199 ? 12.219 -10.688 -8.93 1 96.5 199 LEU B O 1
ATOM 3419 N N . THR B 1 200 ? 14.438 -10.555 -8.469 1 92.25 200 THR B N 1
ATOM 3420 C CA . THR B 1 200 ? 14.797 -10.281 -9.859 1 92.25 200 THR B CA 1
ATOM 3421 C C . THR B 1 200 ? 14.633 -11.523 -10.719 1 92.25 200 THR B C 1
ATOM 3423 O O . THR B 1 200 ? 14.078 -11.461 -11.82 1 92.25 200 THR B O 1
ATOM 3426 N N . MET B 1 201 ? 15.07 -12.617 -10.219 1 89 201 MET B N 1
ATOM 3427 C CA . MET B 1 201 ? 15.062 -13.875 -10.961 1 89 201 MET B CA 1
ATOM 3428 C C . MET B 1 201 ? 13.633 -14.328 -11.234 1 89 201 MET B C 1
ATOM 3430 O O . MET B 1 201 ? 13.352 -14.891 -12.297 1 89 201 MET B O 1
ATOM 3434 N N . VAL B 1 202 ? 12.727 -14.008 -10.352 1 87.62 202 VAL B N 1
ATOM 3435 C CA . VAL B 1 202 ? 11.375 -14.539 -10.492 1 87.62 202 VAL B CA 1
ATOM 3436 C C . VAL B 1 202 ? 10.508 -13.547 -11.258 1 87.62 202 VAL B C 1
ATOM 3438 O O . VAL B 1 202 ? 9.289 -13.719 -11.352 1 87.62 202 VAL B O 1
ATOM 3441 N N . ASN B 1 203 ? 11.133 -12.5 -11.781 1 88.62 203 ASN B N 1
ATOM 3442 C CA . ASN B 1 203 ? 10.391 -11.609 -12.664 1 88.62 203 ASN B CA 1
ATOM 3443 C C . ASN B 1 203 ? 9.891 -12.336 -13.906 1 88.62 203 ASN B C 1
ATOM 3445 O O . ASN B 1 203 ? 10.641 -13.102 -14.523 1 88.62 203 ASN B O 1
ATOM 3449 N N . VAL B 1 204 ? 8.695 -12.094 -14.203 1 87.62 204 VAL B N 1
ATOM 3450 C CA . VAL B 1 204 ? 8.078 -12.773 -15.336 1 87.62 204 VAL B CA 1
ATOM 3451 C C . VAL B 1 204 ? 8.398 -12.023 -16.625 1 87.62 204 VAL B C 1
ATOM 3453 O O . VAL B 1 204 ? 8.555 -10.797 -16.609 1 87.62 204 VAL B O 1
ATOM 3456 N N . ASP B 1 205 ? 8.594 -12.773 -17.719 1 89.44 205 ASP B N 1
ATOM 3457 C CA . ASP B 1 205 ? 8.734 -12.203 -19.047 1 89.44 205 ASP B CA 1
ATOM 3458 C C . ASP B 1 205 ? 7.375 -11.836 -19.625 1 89.44 205 ASP B C 1
ATOM 3460 O O . ASP B 1 205 ? 6.746 -12.648 -20.312 1 89.44 205 ASP B O 1
ATOM 3464 N N . ILE B 1 206 ? 7.023 -10.664 -19.469 1 91.56 206 ILE B N 1
ATOM 3465 C CA . ILE B 1 206 ? 5.688 -10.203 -19.844 1 91.56 206 ILE B CA 1
ATOM 3466 C C . ILE B 1 206 ? 5.516 -10.289 -21.359 1 91.56 206 ILE B C 1
ATOM 3468 O O . ILE B 1 206 ? 4.438 -10.625 -21.844 1 91.56 206 ILE B O 1
ATOM 3472 N N . ALA B 1 207 ? 6.578 -9.938 -22.047 1 91.56 207 ALA B N 1
ATOM 3473 C CA . ALA B 1 207 ? 6.508 -10 -23.516 1 91.56 207 ALA B CA 1
ATOM 3474 C C . ALA B 1 207 ? 6.168 -11.414 -23.984 1 91.56 207 ALA B C 1
ATOM 3476 O O . ALA B 1 207 ? 5.328 -11.594 -24.859 1 91.56 207 ALA B O 1
ATOM 3477 N N . ASN B 1 208 ? 6.812 -12.367 -23.422 1 91.56 208 ASN B N 1
ATOM 3478 C CA . ASN B 1 208 ? 6.543 -13.758 -23.766 1 91.56 208 ASN B CA 1
ATOM 3479 C C . ASN B 1 208 ? 5.117 -14.156 -23.391 1 91.56 208 ASN B C 1
ATOM 3481 O O . ASN B 1 208 ? 4.457 -14.875 -24.156 1 91.56 208 ASN B O 1
ATOM 3485 N N . LEU B 1 209 ? 4.664 -13.727 -22.297 1 92.81 209 LEU B N 1
ATOM 3486 C CA . LEU B 1 209 ? 3.309 -14.062 -21.859 1 92.81 209 LEU B CA 1
ATOM 3487 C C . LEU B 1 209 ? 2.273 -13.438 -22.797 1 92.81 209 LEU B C 1
ATOM 3489 O O . LEU B 1 209 ? 1.246 -14.055 -23.078 1 92.81 209 LEU B O 1
ATOM 3493 N N . LYS B 1 210 ? 2.547 -12.273 -23.203 1 93.12 210 LYS B N 1
ATOM 3494 C CA . LYS B 1 210 ? 1.619 -11.602 -24.109 1 93.12 210 LYS B CA 1
ATOM 3495 C C . LYS B 1 210 ? 1.516 -12.336 -25.438 1 93.12 210 LYS B C 1
ATOM 3497 O O . LYS B 1 210 ? 0.453 -12.359 -26.062 1 93.12 210 LYS B O 1
ATOM 3502 N N . GLN B 1 211 ? 2.561 -12.859 -25.828 1 92.94 211 GLN B N 1
ATOM 3503 C CA . GLN B 1 211 ? 2.551 -13.648 -27.062 1 92.94 211 GLN B CA 1
ATOM 3504 C C . GLN B 1 211 ? 1.693 -14.898 -26.906 1 92.94 211 GLN B C 1
ATOM 3506 O O . GLN B 1 211 ? 0.981 -15.297 -27.828 1 92.94 211 GLN B O 1
ATOM 3511 N N . GLN B 1 212 ? 1.749 -15.469 -25.75 1 91.94 212 GLN B N 1
ATOM 3512 C CA . GLN B 1 212 ? 1.072 -16.734 -25.5 1 91.94 212 GLN B CA 1
ATOM 3513 C C . GLN B 1 212 ? -0.384 -16.516 -25.109 1 91.94 212 GLN B C 1
ATOM 3515 O O . GLN B 1 212 ? -1.259 -17.312 -25.469 1 91.94 212 GLN B O 1
ATOM 3520 N N . TYR B 1 213 ? -0.574 -15.43 -24.344 1 93.5 213 TYR B N 1
ATOM 3521 C CA . TYR B 1 213 ? -1.891 -15.18 -23.781 1 93.5 213 TYR B CA 1
ATOM 3522 C C . TYR B 1 213 ? -2.381 -13.781 -24.125 1 93.5 213 TYR B C 1
ATOM 3524 O O . TYR B 1 213 ? -2.846 -13.039 -23.266 1 93.5 213 TYR B O 1
ATOM 3532 N N . GLY B 1 214 ? -2.297 -13.344 -25.297 1 92 214 GLY B N 1
ATOM 3533 C CA . GLY B 1 214 ? -2.561 -11.984 -25.734 1 92 214 GLY B CA 1
ATOM 3534 C C . GLY B 1 214 ? -3.908 -11.461 -25.266 1 92 214 GLY B C 1
ATOM 3535 O O . GLY B 1 214 ? -4.012 -10.328 -24.797 1 92 214 GLY B O 1
ATOM 3536 N N . SER B 1 215 ? -4.949 -12.297 -25.234 1 94.81 215 SER B N 1
ATOM 3537 C CA . SER B 1 215 ? -6.309 -11.875 -24.922 1 94.81 215 SER B CA 1
ATOM 3538 C C . SER B 1 215 ? -6.457 -11.594 -23.422 1 94.81 215 SER B C 1
ATOM 3540 O O . SER B 1 215 ? -7.438 -10.977 -23 1 94.81 215 SER B O 1
ATOM 3542 N N . TYR B 1 216 ? -5.453 -12.031 -22.641 1 96.75 216 TYR B N 1
ATOM 3543 C CA . TYR B 1 216 ? -5.512 -11.844 -21.188 1 96.75 216 TYR B CA 1
ATOM 3544 C C . TYR B 1 216 ? -4.992 -10.469 -20.797 1 96.75 216 TYR B C 1
ATOM 3546 O O . TYR B 1 216 ? -5.203 -10.016 -19.672 1 96.75 216 TYR B O 1
ATOM 3554 N N . PHE B 1 217 ? -4.32 -9.812 -21.719 1 97.38 217 PHE B N 1
ATOM 3555 C CA . PHE B 1 217 ? -3.656 -8.555 -21.391 1 97.38 217 PHE B CA 1
ATOM 3556 C C . PHE B 1 217 ? -4.395 -7.375 -22.016 1 97.38 217 PHE B C 1
ATOM 3558 O O . PHE B 1 217 ? -4.945 -7.488 -23.109 1 97.38 217 PHE B O 1
ATOM 3565 N N . LYS B 1 218 ? -4.406 -6.309 -21.25 1 94.5 218 LYS B N 1
ATOM 3566 C CA . LYS B 1 218 ? -4.973 -5.066 -21.766 1 94.5 218 LYS B CA 1
ATOM 3567 C C . LYS B 1 218 ? -4.152 -4.531 -22.938 1 94.5 218 LYS B C 1
ATOM 3569 O O . LYS B 1 218 ? -2.922 -4.598 -22.922 1 94.5 218 LYS B O 1
ATOM 3574 N N . ASP B 1 219 ? -4.895 -4.121 -23.922 1 82.25 219 ASP B N 1
ATOM 3575 C CA . ASP B 1 219 ? -4.234 -3.518 -25.078 1 82.25 219 ASP B CA 1
ATOM 3576 C C . ASP B 1 219 ? -3.607 -2.174 -24.703 1 82.25 219 ASP B C 1
ATOM 3578 O O . ASP B 1 219 ? -4.145 -1.44 -23.875 1 82.25 219 ASP B O 1
ATOM 3582 N N . LYS B 1 220 ? -2.322 -2.01 -25.078 1 65.69 220 LYS B N 1
ATOM 3583 C CA . LYS B 1 220 ? -1.705 -0.704 -24.875 1 65.69 220 LYS B CA 1
ATOM 3584 C C . LYS B 1 220 ? -2.484 0.395 -25.594 1 65.69 220 LYS B C 1
ATOM 3586 O O . LYS B 1 220 ? -3.064 0.159 -26.656 1 65.69 220 LYS B O 1
#

Secondary structure (DSSP, 8-state):
----HHHHHHHHHHHHHHTTSS-TT-EE-HHHHHHHHT--HHHHHHHHHHHHHTTSEEEETTTEEEEPPBPHHHHHHHHHHHHHHHHHHHHHHHHH--HHHHHHHHHHHHHHHHHHHTT-HHHHHHHHHHHHHHHHHHTT-HHHHHHHHHH-HHHHHHHHHHHHHH--HHHHHHHHHHHHHHHHTT-HHHHHHHHHHHHHHT---HHHHHHHSGGGB---/----HHHHHHHHHHHHHHTTSS-TT-EE-HHHHHHHHT--HHHHHHHHHHHHHTTSEEEETTTEEEEPPBPHHHHHHHHHHHHHHHHHHHHHHHHH--HHHHHHHHHHHHHHHHHHHTT-HHHHHHHHHHHHHHHHHHTT-HHHHHHHHHH-HHHHHHHHHHHHHH--HHHHHHHHHHHHHHHHTT-HHHHHHHHHHHHHHT---HHHHHHHSGGGB---